Protein 6U75 (pdb70)

GO terms:
  GO:0000785 chromatin (C, IDA)
  GO:0003690 double-stranded DNA binding (F, IDA)
  GO:0016925 protein sumoylation (P, IDA)
  GO:0019789 SUMO transferase activity (F, IDA)
  GO:1990683 DNA double-strand break attachment to nuclear envelope (P, IGI)
  GO:0016925 protein sumoylation (P, IGI)
  GO:0005634 nucleus (C, HDA)
  GO:0005737 cytoplasm (C, HDA)
  GO:0003690 double-stranded DNA binding (F, IMP)
  GO:0016925 protein sumoylation (P, IMP)
  GO:0007059 chromosome segregation (P, IMP)
  GO:0019789 SUMO transferase activity (F, IMP)

Organism: Saccharomyces cerevisiae (strain ATCC 204508 / S288c) (NCBI:txid559292)

CATH classification: 2.60.120.780 (+1 more: 3.30.40.10)

InterPro domains:
  IPR003034 SAP domain [PF02037] (44-78)
  IPR003034 SAP domain [PS50800] (43-77)
  IPR003034 SAP domain [SM00513] (43-77)
  IPR004181 Zinc finger, MIZ-type [PF02891] (334-382)
  IPR004181 Zinc finger, MIZ-type [PS51044] (323-408)
  IPR013083 Zinc finger, RING/FYVE/PHD-type [G3DSA:3.30.40.10] (292-420)
  IPR023321 PINIT domain [PF14324] (155-289)
  IPR023321 PINIT domain [PS51466] (139-291)
  IPR031141 E3 SUMO-protein ligase SIZ1/2, SP-RING finger [cd16793] (331-386)
  IPR036361 SAP domain superfamily [G3DSA:1.10.720.30] (35-83)
  IPR036361 SAP domain superfamily [SSF68906] (43-79)
  IPR038654 PINIT domain superfamily [G3DSA:2.60.120.780] (144-290)

Nearest PDB structures (foldseek):
  6u75-assembly1_A  TM=1.004E+00  e=2.034E-55  Saccharomyces cerevisiae S288C
  6u75-assembly2_B  TM=9.960E-01  e=2.396E-51  Saccharomyces cerevisiae S288C
  5jne-assembly2_E  TM=9.140E-01  e=1.868E-34  Saccharomyces cerevisiae S288C
  5jne-assembly1_A  TM=9.172E-01  e=4.220E-34  Saccharomyces cerevisiae S288C
  3i2d-assembly1_A  TM=8.359E-01  e=6.145E-33  Saccharomyces cerevisiae

Sequence (522 aa):
LFTSPFYKPIVQIPDANKKLKQSAGRGCTKMKFKVSKSNHDLLKSNKSYKLYLFSGFSIPFIYETVGHEAIDFPYPCELVFNGTKLEDNVKGLKKQNGTGNPANLTPYLKVPTEMNHLDLHYLNIDKEYSISCFIVEVFSPEALLGKILKRPKIIKQATTAYIKRTLNEQTSTVLSLQCPISCTRMKYPAKTDQCKHIQCFDALWFLHSQSQVPTWQCPICQHPIKFDQLKISEFVDNIIQNCNEDVEQVEISVDGSWKPILFTSPFYKPIVQIPDANKKLKQSAGRGCTKMKFKVSKSNHDLLKSNKSYKLYLFSGFSIPFIYETVGHEAIDFPYPCELVFNGTKLEDNVKGLKKQNGTGNPANLTPYLKVPTEMNHLDLHYLNIDKEYSISCFIVEVFSPEALLGKILKRPKIIKQATTAYIKRTLNETTSTVLSLQCPISCTRMKYPAKTDQCKHIQCFDALWFLHSQSQVPTWQCPICQHPIKFDQLKISEFVDNIIQNCNEDVEQVEISVDGSWKPI

Radius of gyration: 29.28 Å; Cα contacts (8 Å, |Δi|>4): 1011; chains: 2; bounding box: 60×70×87 Å

Foldseek 3Di:
DQLDPFKDFDFWFPQFKDKADWFPWWDKDKGKDFDAVVNVVVCVVDVQKFKWKFKFFDDPPDDDDQPPGQGDDDPPKWKAKQNRTFPAQQDPPPVDGSFGHITTCGVVDDDRVDMIMIMMTDTTGPGMMMMTMGIIGGDALVVLVVVQAPDDADDLVVVLVLLLVPVVPVWKDKEFQAAPQPRAGADFFKDFPPDSDPHGHRSSSVRVVCNRGVQCAGPPHGHRDGSVRIHGHPLSNVVSVPDDRVAGMWIAGNNRDIHGD/DQQAPFKAFDFFFPQQKDKDDWDAFKDKDKGKDFDAVVVVVVCVVDVQKFKWKFKAFDDPPDDDDLPPGAGDDDPPKWKAKQNRTFPAQQAPPNPDHRWGDITTCGVVHDDRVDMIMMMMIDGTGPTMMMMTIGIIGGDALVRLVVVQAPDDAAEPVVLLVLLQVVCVVDWKDKEFQAALQPRAGAQFFKDFPPDSDNYGHHSSSVSVVCVVIVPQAGSPPRHHDGSVGMHGHPLSNVVVVPDDRVAGMWMATSNSDIDGD

Secondary structure (DSSP, 8-state):
-TT-SSEEEEEEPTT--EEEPPBSS-EEEEEEE---HHHHHHHHH-TTEEEEEEEEE--TTS---SS-S-B---SS-EEEETTEE-----B--TTSTT-B--EE-GGGPPPTTSPEEEEEEES-BSS-EEEEEEEEEE--HHHHHHHHHTSPPB-HHHHHHHHHHHH-----EEEE-B-TTT-SB-SSEEE-TT--SS--EEHHHHHHHHTTS---B-TTT--B--GGG-EEBHHHHHHHHTS-TT--EEEE-TTS-EEE-/---SSSEEEEEEPTT--EEEPPBSS-EEEEEEE---HHHHHHHHT-TTEEEEEEEEE--TTS---TTTSPP---SS-EEEETTEE--S-TT-STTSTT----EE-GGGPPPTTSPEEEEEEES-BSS-EEEEEEEEEE--HHHHHHHHHHSPPB-HHHHHHHHHHHHH---EEEEE-B-TTTSSB-SSEEE-TT---S--EEHHHHHHHHHHS---B-TTT--B--GGG-EEBHHHHHHHTTS-TT--EEEEETTS-EEE-

Solvent-accessible surface area: 28352 Å² total; per-residue (Å²): 47,32,110,14,13,22,17,88,60,74,55,54,1,84,120,0,73,81,118,5,162,116,29,114,29,209,23,54,22,142,15,137,2,99,1,46,112,12,20,17,43,20,17,153,64,45,184,40,31,60,0,36,0,15,2,3,42,5,106,60,200,112,196,56,68,83,10,128,29,50,7,3,5,4,133,54,33,78,6,23,0,34,68,61,102,9,142,56,99,15,20,6,79,139,203,58,106,24,1,2,28,14,0,32,0,35,88,77,27,87,85,30,117,92,65,0,87,3,27,9,78,26,116,52,4,105,101,60,18,11,4,7,0,10,0,0,44,37,69,59,31,127,54,3,12,21,113,1,69,137,48,105,85,15,101,81,103,46,6,50,58,56,3,131,166,48,33,101,140,229,165,52,38,81,0,37,0,42,3,65,61,19,98,69,38,2,149,56,1,0,16,0,74,102,10,148,20,13,60,2,0,4,0,48,110,1,0,84,31,6,41,89,43,26,35,37,57,0,33,58,43,101,104,109,6,141,16,113,48,0,47,5,1,46,16,0,34,51,3,15,136,102,26,120,140,128,23,106,83,0,62,0,27,59,124,9,52,79,113,84,116,56,43,103,10,16,20,12,80,60,77,57,62,1,86,124,0,65,76,117,3,162,106,31,108,40,199,27,50,27,137,7,136,3,92,0,54,137,78,20,18,68,51,16,152,82,45,181,41,33,64,0,30,0,9,4,0,48,8,80,48,201,112,192,61,75,66,12,132,25,43,9,4,0,3,121,68,31,73,3,22,0,33,70,54,96,9,106,51,97,22,19,6,78,120,206,72,108,31,2,3,25,13,0,41,0,33,91,84,34,75,89,29,107,96,64,0,80,2,27,3,76,29,120,54,7,108,113,52,16,25,6,7,0,15,0,0,44,44,42,52,27,110,46,3,12,26,88,2,70,181,61,101,87,15,95,95,118,48,6,39,29,55,2,91,129,51,28,104,184,128,100,43,38,94,4,24,0,26,3,56,51,9,14,62,43,2,145,56,1,0,19,0,82,96,9,144,29,43,58,0,0,4,0,46,114,1,0,76,34,8,36,98,42,20,41,37,78,1,38,46,38,92,113,112,8,126,29,110,38,0,54,6,1,63,4,0,33,66,4,10,124,103,20,106,129,120,16,48,82,0,59,4,31,61,119,12,71,80,126,60,121

B-factor: mean 48.42, std 15.89, range [21.96, 100.04]

Structure (mmCIF, N/CA/C/O backbone):
data_6U75
#
_entry.id   6U75
#
_cell.length_a   61.916
_cell.length_b   80.689
_cell.length_c   76.527
_cell.angle_alpha   90.000
_cell.angle_beta   94.995
_cell.angle_gamma   90.000
#
_symmetry.space_group_name_H-M   'P 1 21 1'
#
loop_
_entity.id
_entity.type
_entity.pdbx_description
1 polymer 'E3 SUMO-protein ligase SIZ2'
2 non-polymer 'ZINC ION'
3 water water
#
loop_
_atom_site.group_PDB
_atom_site.id
_atom_site.type_symbol
_atom_site.label_atom_id
_atom_site.label_alt_id
_atom_site.label_comp_id
_atom_site.label_asym_id
_atom_site.label_entity_id
_atom_site.label_seq_id
_atom_site.pdbx_PDB_ins_code
_atom_site.Cartn_x
_atom_site.Cartn_y
_atom_site.Cartn_z
_atom_site.occupancy
_atom_site.B_iso_or_equiv
_atom_site.auth_seq_id
_atom_site.auth_comp_id
_atom_site.auth_asym_id
_atom_site.auth_atom_id
_atom_site.pdbx_PDB_model_num
ATOM 1 N N . LEU A 1 2 ? 19.11300 1.04400 77.67600 1.000 77.14000 153 LEU A N 1
ATOM 2 C CA . LEU A 1 2 ? 17.70100 0.98700 77.32300 1.000 59.91000 153 LEU A CA 1
ATOM 3 C C . LEU A 1 2 ? 17.29000 -0.44500 76.99600 1.000 62.92000 153 LEU A C 1
ATOM 4 O O . LEU A 1 2 ? 18.09200 -1.23000 76.48800 1.000 51.64000 153 LEU A O 1
ATOM 9 N N . PHE A 1 3 ? 16.03500 -0.78000 77.29800 1.000 67.80000 154 PHE A N 1
ATOM 10 C CA . PHE A 1 3 ? 15.48300 -2.09900 77.00300 1.000 52.13000 154 PHE A CA 1
ATOM 11 C C . PHE A 1 3 ? 15.09900 -2.27300 75.53500 1.000 72.06000 154 PHE A C 1
ATOM 12 O O . PHE A 1 3 ? 14.12200 -2.95900 75.22200 1.000 72.98000 154 PHE A O 1
ATOM 20 N N . THR A 1 4 ? 15.85000 -1.66400 74.62000 1.000 70.31000 155 THR A N 1
ATOM 21 C CA . THR A 1 4 ? 15.71900 -1.94900 73.19700 1.000 47.57000 155 THR A CA 1
ATOM 22 C C . THR A 1 4 ? 16.49000 -3.19400 72.78500 1.000 47.99000 155 THR A C 1
ATOM 23 O O . THR A 1 4 ? 16.48400 -3.54600 71.60100 1.000 53.84000 155 THR A O 1
ATOM 27 N N . SER A 1 5 ? 17.14500 -3.86500 73.73100 1.000 57.47000 156 SER A N 1
ATOM 28 C CA . SER A 1 5 ? 17.94300 -5.04700 73.44200 1.000 39.31000 156 SER A CA 1
ATOM 29 C C . SER A 1 5 ? 17.06500 -6.29600 73.44100 1.000 38.56000 156 SER A C 1
ATOM 30 O O . SER A 1 5 ? 16.15600 -6.41500 74.26800 1.000 47.48000 156 SER A O 1
ATOM 33 N N . PRO A 1 6 ? 17.30900 -7.24300 72.53000 1.000 37.13000 157 PRO A N 1
ATOM 34 C CA . PRO A 1 6 ? 16.53600 -8.49000 72.54300 1.000 27.85000 157 PRO A CA 1
ATOM 35 C C . PRO A 1 6 ? 17.03900 -9.51500 73.54400 1.000 24.76000 157 PRO A C 1
ATOM 36 O O . PRO A 1 6 ? 16.38100 -10.54800 73.72600 1.000 38.49000 157 PRO A O 1
ATOM 40 N N . PHE A 1 7 ? 18.17400 -9.26700 74.19600 1.000 26.54000 158 PHE A N 1
ATOM 41 C CA . PHE A 1 7 ? 18.75400 -10.25200 75.10000 1.000 32.08000 158 PHE A CA 1
ATOM 42 C C . PHE A 1 7 ? 18.12800 -10.22300 76.48600 1.000 25.21000 158 PHE A C 1
ATOM 43 O O . PHE A 1 7 ? 18.25100 -11.20500 77.22400 1.000 41.26000 158 PHE A O 1
ATOM 51 N N . TYR A 1 8 ? 17.47100 -9.12800 76.85900 1.000 27.32000 159 TYR A N 1
ATOM 52 C CA . TYR A 1 8 ? 16.84300 -9.01900 78.16600 1.000 34.36000 159 TYR A CA 1
ATOM 53 C C . TYR A 1 8 ? 15.60400 -8.14700 78.04500 1.000 30.30000 159 TYR A C 1
ATOM 54 O O . TYR A 1 8 ? 15.58600 -7.18600 77.27100 1.000 32.25000 159 TYR A O 1
ATOM 63 N N . LYS A 1 9 ? 14.56800 -8.49500 78.80900 1.000 35.20000 160 LYS A N 1
ATOM 64 C CA . LYS A 1 9 ? 13.33200 -7.72300 78.83200 1.000 33.36000 160 LYS A CA 1
ATOM 65 C C . LYS A 1 9 ? 12.83800 -7.57600 80.26500 1.000 25.82000 160 LYS A C 1
ATOM 66 O O . LYS A 1 9 ? 12.94000 -8.52400 81.05700 1.000 21.96000 160 LYS A O 1
ATOM 72 N N . PRO A 1 10 ? 12.29000 -6.41500 80.62200 1.000 26.42000 161 PRO A N 1
ATOM 73 C CA . PRO A 1 10 ? 11.96300 -6.15800 82.02800 1.000 24.99000 161 PRO A CA 1
ATOM 74 C C . PRO A 1 10 ? 10.72700 -6.91300 82.48900 1.000 26.57000 161 PRO A C 1
ATOM 75 O O . PRO A 1 10 ? 9.76200 -7.09000 81.74100 1.000 29.71000 161 PRO A O 1
ATOM 79 N N . ILE A 1 11 ? 10.76900 -7.35200 83.74400 1.000 28.08000 162 ILE A N 1
ATOM 80 C CA . ILE A 1 11 ? 9.63900 -7.98000 84.40400 1.000 27.48000 162 ILE A CA 1
ATOM 81 C C . ILE A 1 11 ? 9.09800 -7.10200 85.52400 1.000 29.59000 162 ILE A C 1
ATOM 82 O O . ILE A 1 11 ? 7.88300 -6.96600 85.68000 1.000 37.62000 162 ILE A O 1
ATOM 87 N N . VAL A 1 12 ? 9.98800 -6.49600 86.30400 1.000 30.34000 163 VAL A N 1
ATOM 88 C CA . VAL A 1 12 ? 9.59500 -5.59200 87.37700 1.000 33.49000 163 VAL A CA 1
ATOM 89 C C . VAL A 1 12 ? 10.81500 -4.77700 87.77600 1.000 26.14000 163 VAL A C 1
ATOM 90 O O . VAL A 1 12 ? 11.93700 -5.28800 87.81500 1.000 29.67000 163 VAL A O 1
ATOM 94 N N . GLN A 1 13 ? 10.58600 -3.50000 88.06300 1.000 27.44000 164 GLN A N 1
ATOM 95 C CA . GLN A 1 13 ? 11.63200 -2.64500 88.59800 1.000 27.19000 164 GLN A CA 1
ATOM 96 C C . GLN A 1 13 ? 11.75300 -2.85900 90.09900 1.000 34.22000 164 GLN A C 1
ATOM 97 O O . GLN A 1 13 ? 10.74800 -3.00400 90.80100 1.000 42.64000 164 GLN A O 1
ATOM 103 N N . ILE A 1 14 ? 12.98400 -2.88300 90.58900 1.000 38.45000 165 ILE A N 1
ATOM 104 C CA . ILE A 1 14 ? 13.21800 -3.04500 92.02500 1.000 35.00000 165 ILE A CA 1
ATOM 105 C C . ILE A 1 14 ? 13.05500 -1.68600 92.70300 1.000 37.36000 165 ILE A C 1
ATOM 106 O O . ILE A 1 14 ? 13.71800 -0.71900 92.29500 1.000 41.25000 165 ILE A O 1
ATOM 111 N N . PRO A 1 15 ? 12.20300 -1.56600 93.71800 1.000 36.91000 166 PRO A N 1
ATOM 112 C CA . PRO A 1 15 ? 12.03800 -0.27400 94.38700 1.000 44.33000 166 PRO A CA 1
ATOM 113 C C . PRO A 1 15 ? 13.20500 0.03700 95.30900 1.000 48.25000 166 PRO A C 1
ATOM 114 O O . PRO A 1 15 ? 13.86500 -0.85400 95.84700 1.000 54.03000 166 PRO A O 1
ATOM 118 N N . ASP A 1 16 ? 13.45200 1.33400 95.48300 1.000 57.74000 167 ASP A N 1
ATOM 119 C CA . ASP A 1 16 ? 14.51600 1.83000 96.35100 1.000 46.31000 167 ASP A CA 1
ATOM 120 C C . ASP A 1 16 ? 15.89700 1.39200 95.87900 1.000 41.69000 167 ASP A C 1
ATOM 121 O O . ASP A 1 16 ? 16.84400 1.35600 96.67100 1.000 44.20000 167 ASP A O 1
ATOM 126 N N . ALA A 1 17 ? 16.03100 1.05200 94.59500 1.000 49.89000 168 ALA A N 1
ATOM 127 C CA . ALA A 1 17 ? 17.31200 0.67500 94.00900 1.000 34.74000 168 ALA A CA 1
ATOM 128 C C . ALA A 1 17 ? 17.74000 1.64800 92.91700 1.000 38.60000 168 ALA A C 1
ATOM 129 O O . ALA A 1 17 ? 18.51400 1.28000 92.02800 1.000 49.12000 168 ALA A O 1
ATOM 131 N N . ASN A 1 18 ? 17.24700 2.87900 92.96300 1.000 40.62000 169 ASN A N 1
ATOM 132 C CA . ASN A 1 18 ? 17.62800 3.91900 92.02100 1.000 32.62000 169 ASN A CA 1
ATOM 133 C C . ASN A 1 18 ? 18.66500 4.83300 92.65800 1.000 42.87000 169 ASN A C 1
ATOM 134 O O . ASN A 1 18 ? 18.76100 4.93900 93.88300 1.000 44.20000 169 ASN A O 1
ATOM 139 N N . LYS A 1 19 ? 19.45100 5.49700 91.81300 1.000 39.46000 170 LYS A N 1
ATOM 140 C CA . LYS A 1 19 ? 20.42400 6.44300 92.33900 1.000 32.90000 170 LYS A CA 1
ATOM 141 C C . LYS A 1 19 ? 20.87600 7.39000 91.23800 1.000 33.09000 170 LYS A C 1
ATOM 142 O O . LYS A 1 19 ? 21.07800 6.97800 90.09600 1.000 28.73000 170 LYS A O 1
ATOM 148 N N . LYS A 1 20 ? 21.03100 8.66000 91.59300 1.000 40.67000 171 LYS A N 1
ATOM 149 C CA . LYS A 1 20 ? 21.60600 9.65400 90.70000 1.000 30.13000 171 LYS A CA 1
ATOM 150 C C . LYS A 1 20 ? 23.07100 9.85800 91.06200 1.000 30.01000 171 LYS A C 1
ATOM 151 O O . LYS A 1 20 ? 23.40300 10.07400 92.23300 1.000 30.38000 171 LYS A O 1
ATOM 157 N N . LEU A 1 21 ? 23.94000 9.77000 90.06200 1.000 26.86000 172 LEU A N 1
ATOM 158 C CA . LEU A 1 21 ? 25.36300 10.02700 90.21800 1.000 32.50000 172 LEU A CA 1
ATOM 159 C C . LEU A 1 21 ? 25.66700 11.40700 89.65100 1.000 26.00000 172 LEU A C 1
ATOM 160 O O . LEU A 1 21 ? 25.46000 11.64800 88.45600 1.000 34.08000 172 LEU A O 1
ATOM 165 N N . LYS A 1 22 ? 26.14700 12.30300 90.50500 1.000 35.18000 173 LYS A N 1
ATOM 166 C CA . LYS A 1 22 ? 26.43000 13.67300 90.11100 1.000 39.46000 173 LYS A CA 1
ATOM 167 C C . LYS A 1 22 ? 27.89200 13.82600 89.70300 1.000 32.12000 173 LYS A C 1
ATOM 168 O O . LYS A 1 22 ? 28.74500 12.99300 90.02000 1.000 38.75000 173 LYS A O 1
ATOM 174 N N . GLN A 1 23 ? 28.17000 14.91400 88.98700 1.000 38.22000 174 GLN A N 1
ATOM 175 C CA . GLN A 1 23 ? 29.52400 15.17200 88.51700 1.000 26.49000 174 GLN A CA 1
ATOM 176 C C . GLN A 1 23 ? 30.48700 15.29500 89.69000 1.000 25.56000 174 GLN A C 1
ATOM 177 O O . GLN A 1 23 ? 30.14700 15.84000 90.74300 1.000 25.53000 174 GLN A O 1
ATOM 183 N N . SER A 1 24 ? 31.70000 14.78200 89.49500 1.000 33.63000 175 SER A N 1
ATOM 184 C CA . SER A 1 24 ? 32.75300 14.82400 90.49900 1.000 30.45000 175 SER A CA 1
ATOM 185 C C . SER A 1 24 ? 34.04700 15.26900 89.83900 1.000 28.11000 175 SER A C 1
ATOM 186 O O . SER A 1 24 ? 34.39800 14.77700 88.76100 1.000 37.78000 175 SER A O 1
ATOM 189 N N . ALA A 1 25 ? 34.75200 16.20000 90.48300 1.000 41.47000 176 ALA A N 1
ATOM 190 C CA . ALA A 1 25 ? 36.04000 16.64300 89.95900 1.000 27.62000 176 ALA A CA 1
ATOM 191 C C . ALA A 1 25 ? 37.03900 15.49400 89.93200 1.000 34.46000 176 ALA A C 1
ATOM 192 O O . ALA A 1 25 ? 37.71600 15.26600 88.92400 1.000 47.02000 176 ALA A O 1
ATOM 194 N N . GLY A 1 26 ? 37.13700 14.75200 91.03200 1.000 35.75000 177 GLY A N 1
ATOM 195 C CA . GLY A 1 26 ? 38.08700 13.66300 91.12600 1.000 45.37000 177 GLY A CA 1
ATOM 196 C C . GLY A 1 26 ? 37.58700 12.46800 91.91100 1.000 44.65000 177 GLY A C 1
ATOM 197 O O . GLY A 1 26 ? 36.38700 12.17600 91.92000 1.000 37.53000 177 GLY A O 1
ATOM 198 N N . ARG A 1 27 ? 38.51900 11.77000 92.56500 1.000 44.13000 178 ARG A N 1
ATOM 199 C CA . ARG A 1 27 ? 38.25500 10.54900 93.32100 1.000 41.61000 178 ARG A CA 1
ATOM 200 C C . ARG A 1 27 ? 36.89600 10.55900 9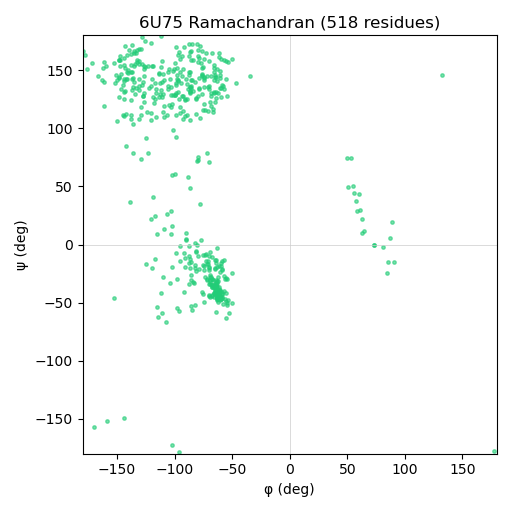4.00700 1.000 39.14000 178 ARG A C 1
ATOM 201 O O . ARG A 1 27 ? 36.43900 11.61000 94.46700 1.000 36.78000 178 ARG A O 1
ATOM 209 N N . GLY A 1 28 ? 36.24900 9.40200 94.09500 1.000 34.27000 179 GLY A N 1
ATOM 210 C CA . GLY A 1 28 ? 34.98600 9.32300 94.80900 1.000 43.61000 179 GLY A CA 1
ATOM 211 C C . GLY A 1 28 ? 34.42400 7.91700 94.80400 1.000 45.01000 179 GLY A C 1
ATOM 212 O O . GLY A 1 28 ? 34.86200 7.04100 94.04700 1.000 33.69000 179 GLY A O 1
ATOM 213 N N . CYS A 1 29 ? 33.43200 7.72100 95.67200 1.000 37.74000 180 CYS A N 1
ATOM 214 C CA . CYS A 1 29 ? 32.72700 6.45300 95.79600 1.000 47.67000 180 CYS A CA 1
ATOM 215 C C . CYS A 1 29 ? 31.27800 6.73400 96.16400 1.000 49.30000 180 CYS A C 1
ATOM 216 O O . CYS A 1 29 ? 31.01100 7.54300 97.05700 1.000 47.70000 180 CYS A O 1
ATOM 219 N N . THR A 1 30 ? 30.35100 6.06600 95.48000 1.000 39.05000 181 THR A N 1
ATOM 220 C CA . THR A 1 30 ? 28.92300 6.21600 95.73100 1.000 39.25000 181 THR A CA 1
ATOM 221 C C . THR A 1 30 ? 28.35700 4.89500 96.23100 1.000 39.09000 181 THR A C 1
ATOM 222 O O . THR A 1 30 ? 28.63300 3.83700 95.65500 1.000 40.43000 181 THR A O 1
ATOM 226 N N . LYS A 1 31 ? 27.56100 4.95900 97.29200 1.000 40.87000 182 LYS A N 1
ATOM 227 C CA . LYS A 1 31 ? 27.02200 3.77900 97.94900 1.000 42.36000 182 LYS A CA 1
ATOM 228 C C . LYS A 1 31 ? 25.51100 3.71400 97.77400 1.000 40.13000 182 LYS A C 1
ATOM 229 O O . LYS A 1 31 ? 24.83000 4.74200 97.71800 1.000 40.47000 182 LYS A O 1
ATOM 235 N N . MET A 1 32 ? 24.99100 2.48900 97.68900 1.000 43.66000 183 MET A N 1
ATOM 236 C CA . MET A 1 32 ? 23.55600 2.25900 97.57000 1.000 40.58000 183 MET A CA 1
ATOM 237 C C . MET A 1 32 ? 23.16600 1.09900 98.47000 1.000 36.45000 183 MET A C 1
ATOM 238 O O . MET A 1 32 ? 23.72300 0.00400 98.34800 1.000 40.92000 183 MET A O 1
ATOM 243 N N . LYS A 1 33 ? 22.21100 1.33400 99.36200 1.000 42.00000 184 LYS A N 1
ATOM 244 C CA . LYS A 1 33 ? 21.60500 0.27400 100.15400 1.000 49.59000 184 LYS A CA 1
ATOM 245 C C . LYS A 1 33 ? 20.23000 -0.04500 99.58600 1.000 50.04000 184 LYS A C 1
ATOM 246 O O . LYS A 1 33 ? 19.45700 0.86400 99.26600 1.000 46.38000 184 LYS A O 1
ATOM 252 N N . PHE A 1 34 ? 19.92600 -1.33400 99.45400 1.000 45.85000 185 PHE A N 1
ATOM 253 C CA . PHE A 1 34 ? 18.56000 -1.71600 99.12200 1.000 40.58000 185 PHE A CA 1
ATOM 254 C C . PHE A 1 34 ? 18.33700 -3.17900 99.46900 1.000 38.97000 185 PHE A C 1
ATOM 255 O O . PHE A 1 34 ? 19.27900 -3.96900 99.57100 1.000 37.20000 185 PHE A O 1
ATOM 263 N N . LYS A 1 35 ? 17.06600 -3.51700 99.66300 1.000 37.37000 186 LYS A N 1
ATOM 264 C CA . LYS A 1 35 ? 16.62900 -4.87400 99.94500 1.000 36.36000 186 LYS A CA 1
ATOM 265 C C . LYS A 1 35 ? 15.83500 -5.40800 98.76300 1.000 25.83000 186 LYS A C 1
ATOM 266 O O . LYS A 1 35 ? 15.22500 -4.64500 98.00800 1.000 31.15000 186 LYS A O 1
ATOM 272 N N . VAL A 1 36 ? 15.85400 -6.72700 98.60400 1.000 26.55000 187 VAL A N 1
ATOM 273 C CA . VAL A 1 36 ? 15.07700 -7.41500 97.58100 1.000 25.70000 187 VAL A CA 1
ATOM 274 C C . VAL A 1 36 ? 14.07100 -8.29500 98.30700 1.000 31.38000 187 VAL A C 1
ATOM 275 O O . VAL A 1 36 ? 14.44500 -9.30000 98.92500 1.000 33.79000 187 VAL A O 1
ATOM 279 N N . SER A 1 37 ? 12.79500 -7.91700 98.23400 1.000 42.61000 188 SER A N 1
ATOM 280 C CA . SER A 1 37 ? 11.73300 -8.59800 98.96300 1.000 27.23000 188 SER A CA 1
ATOM 281 C C . SER A 1 37 ? 11.77400 -10.10500 98.75500 1.000 37.06000 188 SER A C 1
ATOM 282 O O . SER A 1 37 ? 12.36400 -10.59300 97.78500 1.000 34.71000 188 SER A O 1
ATOM 285 N N . LYS A 1 38 ? 11.14400 -10.84900 99.66700 1.000 43.33000 189 LYS A N 1
ATOM 286 C CA . LYS A 1 38 ? 11.06000 -12.2960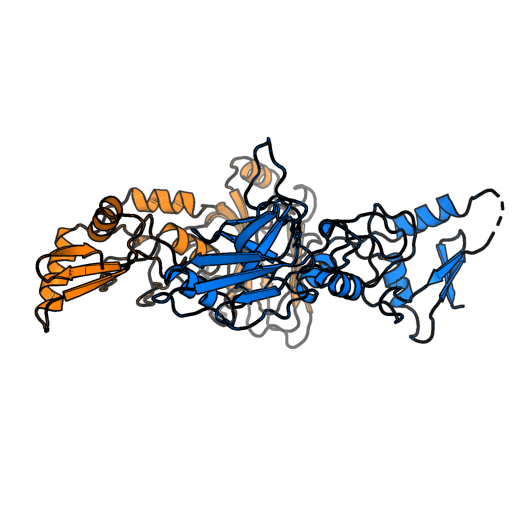0 99.51300 1.000 45.07000 189 LYS A CA 1
ATOM 287 C C . LYS A 1 38 ? 10.18900 -12.67700 98.32300 1.000 43.67000 189 LYS A C 1
ATOM 288 O O . LYS A 1 38 ? 10.41200 -13.72300 97.70300 1.000 43.29000 189 LYS A O 1
ATOM 294 N N . SER A 1 39 ? 9.20100 -11.84400 97.98400 1.000 31.49000 190 SER A N 1
ATOM 295 C CA . SER A 1 39 ? 8.38600 -12.11400 96.80400 1.000 42.82000 190 SER A CA 1
ATOM 296 C C . SER A 1 39 ? 9.21800 -12.03100 95.53000 1.000 39.94000 190 SER A C 1
ATOM 297 O O . SER A 1 39 ? 9.06200 -12.85500 94.62300 1.000 35.70000 190 SER A O 1
ATOM 300 N N . ASN A 1 40 ? 10.11400 -11.04600 95.44300 1.000 36.19000 191 ASN A N 1
ATOM 301 C CA . ASN A 1 40 ? 10.98200 -10.95200 94.27400 1.000 34.32000 191 ASN A CA 1
ATOM 302 C C . ASN A 1 40 ? 11.99400 -12.09300 94.23400 1.000 27.91000 191 ASN A C 1
ATOM 303 O O . ASN A 1 40 ? 12.36400 -12.55300 93.14800 1.000 37.91000 191 ASN A O 1
ATOM 308 N N . HIS A 1 41 ? 12.44000 -12.57500 95.39500 1.000 31.28000 192 HIS A N 1
ATOM 309 C CA . HIS A 1 41 ? 13.26800 -13.77800 95.41900 1.000 35.85000 192 HIS A CA 1
ATOM 310 C C . HIS A 1 41 ? 12.49700 -14.97900 94.88300 1.000 35.56000 192 HIS A C 1
ATOM 311 O O . HIS A 1 41 ? 13.02000 -15.76600 94.08300 1.000 42.54000 192 HIS A O 1
ATOM 318 N N . ASP A 1 42 ? 11.24600 -15.14000 95.32200 1.000 38.78000 193 ASP A N 1
ATOM 319 C CA . ASP A 1 42 ? 10.42000 -16.22900 94.81200 1.000 41.69000 193 ASP A CA 1
ATOM 320 C C . ASP A 1 42 ? 10.21300 -16.09600 93.31000 1.000 40.68000 193 ASP A C 1
ATOM 321 O O . ASP A 1 42 ? 10.16600 -17.09800 92.58900 1.000 44.63000 193 ASP A O 1
ATOM 326 N N . LEU A 1 43 ? 10.08000 -14.86400 92.82100 1.000 33.55000 194 LEU A N 1
ATOM 327 C CA . LEU A 1 43 ? 9.92400 -14.65500 91.38600 1.000 33.47000 194 LEU A CA 1
ATOM 328 C C . LEU A 1 43 ? 11.18900 -15.05400 90.63400 1.000 44.07000 194 LEU A C 1
ATOM 329 O O . LEU A 1 43 ? 11.11500 -15.72200 89.59600 1.000 39.06000 194 LEU A O 1
ATOM 334 N N . LEU A 1 44 ? 12.35800 -14.64900 91.13800 1.000 38.52000 195 LEU A N 1
ATOM 335 C CA . LEU A 1 44 ? 13.61300 -15.08700 90.53400 1.000 31.36000 195 LEU A CA 1
ATOM 336 C C . LEU A 1 44 ? 13.70600 -16.60600 90.50600 1.000 34.00000 195 LEU A C 1
ATOM 337 O O . LEU A 1 44 ? 14.18700 -17.19000 89.52900 1.000 57.09000 195 LEU A O 1
ATOM 342 N N . LYS A 1 45 ? 13.25700 -17.26300 91.57600 1.000 44.03000 196 LYS A N 1
ATOM 343 C CA . LYS A 1 45 ? 13.29500 -18.72000 91.62500 1.000 48.33000 196 LYS A CA 1
ATOM 344 C C . LYS A 1 45 ? 12.21700 -19.36100 90.75800 1.000 46.19000 196 LYS A C 1
ATOM 345 O O . LYS A 1 45 ? 12.32800 -20.54700 90.43000 1.000 36.90000 196 LYS A O 1
ATOM 351 N N . SER A 1 46 ? 11.18900 -18.60500 90.36800 1.000 33.86000 197 SER A N 1
ATOM 352 C CA . SER A 1 46 ? 10.08600 -19.17300 89.60300 1.000 30.08000 197 SER A CA 1
ATOM 353 C C . SER A 1 46 ? 10.45700 -19.44000 88.15200 1.000 44.45000 197 SER A C 1
ATOM 354 O O . SER A 1 46 ? 9.76300 -20.21300 87.48300 1.000 50.15000 197 SER A O 1
ATOM 357 N N . ASN A 1 47 ? 11.52200 -18.82100 87.64800 1.000 51.00000 198 ASN A N 1
ATOM 358 C CA . ASN A 1 47 ? 11.90200 -18.97700 86.25100 1.000 46.56000 198 ASN A CA 1
ATOM 359 C C . ASN A 1 47 ? 13.41500 -18.87700 86.13700 1.000 35.51000 198 ASN A C 1
ATOM 360 O O . ASN A 1 47 ? 14.01400 -17.90800 86.61300 1.000 39.21000 198 ASN A O 1
ATOM 365 N N . LYS A 1 48 ? 14.02200 -19.87900 85.50000 1.000 48.71000 199 LYS A N 1
ATOM 366 C CA . LYS A 1 48 ? 15.47500 -19.94200 85.40100 1.000 42.36000 199 LYS A CA 1
ATOM 367 C C . LYS A 1 48 ? 16.05100 -18.79900 84.57800 1.000 37.64000 199 LYS A C 1
ATOM 368 O O . LYS A 1 48 ? 17.24100 -18.49300 84.71400 1.000 39.43000 199 LYS A O 1
ATOM 374 N N . SER A 1 49 ? 15.24400 -18.16700 83.72900 1.000 40.31000 200 SER A N 1
ATOM 375 C CA . SER A 1 49 ? 15.71100 -17.10000 82.85600 1.000 37.03000 200 SER A CA 1
ATOM 376 C C . SER A 1 49 ? 15.59100 -15.71900 83.48500 1.000 31.03000 200 SER A C 1
ATOM 377 O O . SER A 1 49 ? 15.88200 -14.72500 82.81200 1.000 37.36000 200 SER A O 1
ATOM 380 N N . TYR A 1 50 ? 15.17300 -15.62800 84.74500 1.000 24.97000 201 TYR A N 1
ATOM 381 C CA . TYR A 1 50 ? 15.03400 -14.34300 85.41600 1.000 33.06000 201 TYR A CA 1
ATOM 382 C C . TYR A 1 50 ? 16.30900 -14.01700 86.18200 1.000 26.17000 201 TYR A C 1
ATOM 383 O O . TYR A 1 50 ? 16.79000 -14.82800 86.97900 1.000 35.41000 201 TYR A O 1
ATOM 392 N N . LYS A 1 51 ? 16.84600 -12.82400 85.93700 1.000 24.84000 202 LYS A N 1
ATOM 393 C CA . LYS A 1 51 ? 18.05000 -12.34600 86.59700 1.000 32.30000 202 LYS A CA 1
ATOM 394 C C . LYS A 1 51 ? 17.82300 -10.92100 87.08400 1.000 26.64000 202 LYS A C 1
ATOM 395 O O . LYS A 1 51 ? 16.94700 -10.20700 86.59300 1.000 26.80000 202 LYS A O 1
ATOM 401 N N . LEU A 1 52 ? 18.62700 -10.50900 88.06100 1.000 25.93000 203 LEU A N 1
ATOM 402 C CA . LEU A 1 52 ? 18.60300 -9.14100 88.57100 1.000 26.02000 203 LEU A CA 1
ATOM 403 C C . LEU A 1 52 ? 19.74500 -8.37500 87.91600 1.000 26.70000 203 LEU A C 1
ATOM 404 O O . LEU A 1 52 ? 20.91900 -8.64400 88.19000 1.000 32.42000 203 LEU A O 1
ATOM 409 N N . TYR A 1 53 ? 19.40200 -7.42000 87.05600 1.000 27.66000 204 TYR A N 1
ATOM 410 C CA . TYR A 1 53 ? 20.37600 -6.67600 86.27300 1.000 26.64000 204 TYR A CA 1
ATOM 411 C C . TYR A 1 53 ? 20.43200 -5.22700 86.73600 1.000 26.30000 204 TYR A C 1
ATOM 412 O O . TYR A 1 53 ? 19.39200 -4.58100 86.92200 1.000 26.15000 204 TYR A O 1
ATOM 421 N N . LEU A 1 54 ? 21.65300 -4.73300 86.92000 1.000 26.45000 205 LEU A N 1
ATOM 422 C CA . LEU A 1 54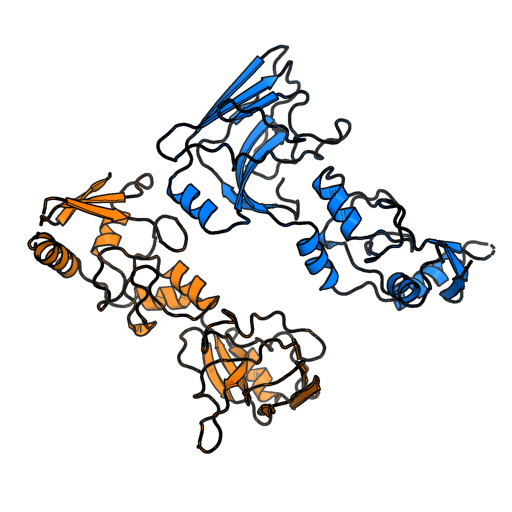 ? 21.91600 -3.32600 87.17700 1.000 25.12000 205 LEU A CA 1
ATOM 423 C C . LEU A 1 54 ? 22.10000 -2.59500 85.85400 1.000 26.42000 205 LEU A C 1
ATOM 424 O O . LEU A 1 54 ? 22.75600 -3.09900 84.93900 1.000 30.55000 205 LEU A O 1
ATOM 429 N N . PHE A 1 55 ? 21.51400 -1.40500 85.75900 1.000 27.85000 206 PHE A N 1
ATOM 430 C CA . PHE A 1 55 ? 21.56300 -0.59000 84.55500 1.000 25.77000 206 PHE A CA 1
ATOM 431 C C . PHE A 1 55 ? 22.07400 0.79900 84.90600 1.000 28.09000 206 PHE A C 1
ATOM 432 O O . PHE A 1 55 ? 21.77900 1.32500 85.98300 1.000 36.59000 206 PHE A O 1
ATOM 440 N N . SER A 1 56 ? 22.83500 1.38700 83.98700 1.000 34.16000 207 SER A N 1
ATOM 441 C CA . SER A 1 56 ? 23.35400 2.73700 84.13600 1.000 26.53000 207 SER A CA 1
ATOM 442 C C . SER A 1 56 ? 23.17200 3.47000 82.81800 1.000 25.76000 207 SER A C 1
ATOM 443 O O . SER A 1 56 ? 23.44300 2.91300 81.75100 1.000 26.61000 207 SER A O 1
ATOM 446 N N . GLY A 1 57 ? 22.70800 4.71600 82.89400 1.000 31.48000 208 GLY A N 1
ATOM 447 C CA . GLY A 1 57 ? 22.47900 5.50100 81.69900 1.000 32.75000 208 GLY A CA 1
ATOM 448 C C . GLY A 1 57 ? 22.81900 6.96000 81.92300 1.000 28.76000 208 GLY A C 1
ATOM 449 O O . GLY A 1 57 ? 22.89500 7.43500 83.05500 1.000 29.63000 208 GLY A O 1
ATOM 450 N N . PHE A 1 58 ? 23.03300 7.66600 80.81600 1.000 34.22000 209 PHE A N 1
ATOM 451 C CA . PHE A 1 58 ? 23.25300 9.10400 80.88900 1.000 29.40000 209 PHE A CA 1
ATOM 452 C C . PHE A 1 58 ? 21.98900 9.79300 81.38500 1.000 38.45000 209 PHE A C 1
ATOM 453 O O . PHE A 1 58 ? 20.89300 9.55200 80.86900 1.000 40.63000 209 PHE A O 1
ATOM 461 N N . SER A 1 59 ? 22.14400 10.65000 82.39000 1.000 30.22000 210 SER A N 1
ATOM 462 C CA . SER A 1 59 ? 21.02700 11.36900 83.00000 1.000 35.81000 210 SER A CA 1
ATOM 463 C C . SER A 1 59 ? 20.99500 12.77100 82.40200 1.000 44.29000 210 SER A C 1
ATOM 464 O O . SER A 1 59 ? 21.65400 13.69100 82.88800 1.000 41.68000 210 SER A O 1
ATOM 467 N N . ILE A 1 60 ? 20.22100 12.93000 81.33400 1.000 44.24000 211 ILE A N 1
ATOM 468 C CA . ILE A 1 60 ? 20.08500 14.22500 80.67200 1.000 46.09000 211 ILE A CA 1
ATOM 469 C C . ILE A 1 60 ? 19.33300 15.15500 81.61800 1.000 44.89000 211 ILE A C 1
ATOM 470 O O . ILE A 1 60 ? 18.18600 14.86200 81.98500 1.000 47.00000 211 ILE A O 1
ATOM 475 N N . PRO A 1 61 ? 19.92300 16.26700 82.04300 1.000 56.18000 212 PRO A N 1
ATOM 476 C CA . PRO A 1 61 ? 19.24900 17.14900 82.99800 1.000 62.77000 212 PRO A CA 1
ATOM 477 C C . PRO A 1 61 ? 18.31100 18.12800 82.30200 1.000 52.96000 212 PRO A C 1
ATOM 478 O O . PRO A 1 61 ? 18.26200 18.22800 81.07500 1.000 51.12000 212 PRO A O 1
ATOM 482 N N . PHE A 1 62 ? 17.55700 18.85600 83.12400 1.000 46.84000 213 PHE A N 1
ATOM 483 C CA . PHE A 1 62 ? 16.66700 19.93600 82.71500 1.000 44.60000 213 PHE A CA 1
ATOM 484 C C . PHE A 1 62 ? 15.40700 19.43900 82.01900 1.000 47.10000 213 PHE A C 1
ATOM 485 O O . PHE A 1 62 ? 14.57100 20.26400 81.63100 1.000 51.21000 213 PHE A O 1
ATOM 493 N N . ILE A 1 63 ? 15.23400 18.12700 81.84800 1.000 46.36000 214 ILE A N 1
ATOM 494 C CA . ILE A 1 63 ? 14.04900 17.57300 81.20600 1.000 33.56000 214 ILE A CA 1
ATOM 495 C C . ILE A 1 63 ? 13.63700 16.29800 81.92900 1.000 36.69000 214 ILE A C 1
ATOM 496 O O . ILE A 1 63 ? 14.41000 15.70100 82.68100 1.000 46.01000 214 ILE A O 1
ATOM 501 N N . TYR A 1 64 ? 12.39500 15.88900 81.68800 1.000 44.34000 215 TYR A N 1
ATOM 502 C CA . TYR A 1 64 ? 11.87400 14.66200 82.27300 1.000 28.98000 215 TYR A CA 1
ATOM 503 C C . TYR A 1 64 ? 12.47200 13.44800 81.57100 1.000 32.89000 215 TYR A C 1
ATOM 504 O O . TYR A 1 64 ? 12.66400 13.44800 80.35200 1.000 31.97000 215 TYR A O 1
ATOM 513 N N . GLU A 1 65 ? 12.77100 12.41100 82.35100 1.000 36.10000 216 GLU A N 1
ATOM 514 C CA . GLU A 1 65 ? 13.33300 11.17900 81.81800 1.000 42.92000 216 GLU A CA 1
ATOM 515 C C . GLU A 1 65 ? 12.65100 9.98900 82.47500 1.000 40.40000 216 GLU A C 1
ATOM 516 O O . GLU A 1 65 ? 12.24500 10.05000 83.63900 1.000 41.01000 216 GLU A O 1
ATOM 522 N N . THR A 1 66 ? 12.53900 8.90200 81.71900 1.000 47.54000 217 THR A N 1
ATOM 523 C CA . THR A 1 66 ? 11.92500 7.67900 82.21000 1.000 62.80000 217 THR A CA 1
ATOM 524 C C . THR A 1 66 ? 12.98000 6.74900 82.80700 1.000 59.52000 217 THR A C 1
ATOM 525 O O . THR A 1 66 ? 14.18700 6.96400 82.68000 1.000 60.56000 217 THR A O 1
ATOM 529 N N . VAL A 1 67 ? 12.50000 5.69100 83.46600 1.000 60.11000 218 VAL A N 1
ATOM 530 C CA . VAL A 1 67 ? 13.38700 4.83600 84.24900 1.000 59.54000 218 VAL A CA 1
ATOM 531 C C . VAL A 1 67 ? 14.28700 3.99200 83.35500 1.000 54.12000 218 VAL A C 1
ATOM 532 O O . VAL A 1 67 ? 15.40900 3.64800 83.74700 1.000 57.58000 218 VAL A O 1
ATOM 536 N N . GLY A 1 68 ? 13.82900 3.64600 82.15500 1.000 60.77000 219 GLY A N 1
ATOM 537 C CA . GLY A 1 68 ? 14.56100 2.71200 81.32100 1.000 58.12000 219 GLY A CA 1
ATOM 538 C C . GLY A 1 68 ? 15.00500 3.26600 79.98300 1.000 60.55000 219 GLY A C 1
ATOM 539 O O . GLY A 1 68 ? 15.94100 2.74100 79.37500 1.000 78.25000 219 GLY A O 1
ATOM 540 N N . HIS A 1 69 ? 14.36100 4.33900 79.52000 1.000 68.96000 220 HIS A N 1
ATOM 541 C CA . HIS A 1 69 ? 14.61000 4.84700 78.17500 1.000 66.31000 220 HIS A CA 1
ATOM 542 C C . HIS A 1 69 ? 16.07400 5.19300 77.91800 1.000 70.27000 220 HIS A C 1
ATOM 543 O O . HIS A 1 69 ? 16.45000 5.38100 76.75600 1.000 71.39000 220 HIS A O 1
ATOM 550 N N . GLU A 1 70 ? 16.90700 5.27100 78.95300 1.000 61.60000 221 GLU A N 1
ATOM 551 C CA . GLU A 1 70 ? 18.29400 5.67400 78.75900 1.000 69.73000 221 GLU A CA 1
ATOM 552 C C . GLU A 1 70 ? 19.09800 4.54000 78.13400 1.000 60.88000 221 GLU A C 1
ATOM 553 O O . GLU A 1 70 ? 18.98600 3.38000 78.54000 1.000 68.35000 221 GLU A O 1
ATOM 559 N N . ALA A 1 71 ? 19.91300 4.88100 77.13800 1.000 51.83000 222 ALA A N 1
ATOM 560 C CA . ALA A 1 71 ? 20.85900 3.91700 76.59200 1.000 61.37000 222 ALA A CA 1
ATOM 561 C C . ALA A 1 71 ? 21.88600 3.54700 77.65400 1.000 48.17000 222 ALA A C 1
ATOM 562 O O . ALA A 1 71 ? 22.29100 4.38300 78.46700 1.000 49.12000 222 ALA A O 1
ATOM 564 N N . ILE A 1 72 ? 22.31000 2.28500 77.64900 1.000 31.40000 223 ILE A N 1
ATOM 565 C CA . ILE A 1 72 ? 23.17900 1.78200 78.71000 1.000 38.44000 223 ILE A CA 1
ATOM 566 C C . ILE A 1 72 ? 24.52800 2.48600 78.60600 1.000 40.41000 223 ILE A C 1
ATOM 567 O O . ILE A 1 72 ? 25.26600 2.30200 77.63400 1.000 50.59000 223 ILE A O 1
ATOM 572 N N . ASP A 1 73 ? 24.85600 3.28900 79.61600 1.000 34.69000 224 ASP A N 1
ATOM 573 C CA . ASP A 1 73 ? 26.13900 3.98000 79.68700 1.000 31.71000 224 ASP A CA 1
ATOM 574 C C . ASP A 1 73 ? 26.59800 3.98400 81.13700 1.000 31.03000 224 ASP A C 1
ATOM 575 O O . ASP A 1 73 ? 25.97500 4.62900 81.98700 1.000 33.23000 224 ASP A O 1
ATOM 580 N N . PHE A 1 74 ? 27.67000 3.25600 81.41800 1.000 32.83000 225 PHE A N 1
ATOM 581 C CA . PHE A 1 74 ? 28.31400 3.29200 82.72000 1.000 30.50000 225 PHE A CA 1
ATOM 582 C C . PHE A 1 74 ? 29.43700 4.32400 82.72100 1.000 39.98000 225 PHE A C 1
ATOM 583 O O . PHE A 1 74 ? 30.03900 4.59700 81.67700 1.000 56.01000 225 PHE A O 1
ATOM 591 N N . PRO A 1 75 ? 29.74700 4.91900 83.87100 1.000 37.79000 226 PRO A N 1
ATOM 592 C CA . PRO A 1 75 ? 30.92100 5.79900 83.94200 1.000 39.26000 226 PRO A CA 1
ATOM 593 C C . PRO A 1 75 ? 32.19900 4.98600 83.80200 1.000 37.97000 226 PRO A C 1
ATOM 594 O O . PRO A 1 75 ? 32.39700 3.99500 84.50500 1.000 41.69000 226 PRO A O 1
ATOM 598 N N . TYR A 1 76 ? 33.06400 5.40300 82.87700 1.000 50.74000 227 TYR A N 1
ATOM 599 C CA . TYR A 1 76 ? 34.33600 4.72700 82.68300 1.000 37.72000 227 TYR A CA 1
ATOM 600 C C . TYR A 1 76 ? 35.47500 5.62500 83.13500 1.000 45.42000 227 TYR A C 1
ATOM 601 O O . TYR A 1 76 ? 35.55700 6.77600 82.68400 1.000 52.29000 227 TYR A O 1
ATOM 610 N N . PRO A 1 77 ? 36.37600 5.15300 84.01100 1.000 45.72000 228 PRO A N 1
ATOM 611 C CA . PRO A 1 77 ? 36.39200 3.82500 84.63600 1.000 45.59000 228 PRO A CA 1
ATOM 612 C C . PRO A 1 77 ? 35.41600 3.70300 85.79900 1.000 36.43000 228 PRO A C 1
ATOM 613 O O . PRO A 1 77 ? 34.99500 4.71400 86.36000 1.000 36.31000 228 PRO A O 1
ATOM 617 N N . CYS A 1 78 ? 35.07600 2.46900 86.16000 1.000 34.36000 229 CYS A N 1
ATOM 618 C CA . CYS A 1 78 ? 34.18500 2.21100 87.27900 1.000 42.23000 229 CYS A CA 1
ATOM 619 C C . CYS A 1 78 ? 34.57100 0.89200 87.92500 1.000 39.29000 229 CYS A C 1
ATOM 620 O O . CYS A 1 78 ? 34.95000 -0.05700 87.23400 1.000 53.11000 229 CYS A O 1
ATOM 623 N N . GLU A 1 79 ? 34.47000 0.83900 89.24900 1.000 37.02000 230 GLU A N 1
ATOM 624 C CA . GLU A 1 79 ? 34.61800 -0.40600 89.99300 1.000 32.58000 230 GLU A CA 1
ATOM 625 C C . GLU A 1 79 ? 33.32400 -0.64400 90.75800 1.000 39.70000 230 GLU A C 1
ATOM 626 O O . GLU A 1 79 ? 32.98300 0.12500 91.66300 1.000 46.91000 230 GLU A O 1
ATOM 632 N N . LEU A 1 80 ? 32.59900 -1.69300 90.38100 1.000 36.26000 231 LEU A N 1
ATOM 633 C CA . LEU A 1 80 ? 31.35000 -2.06400 91.02900 1.000 38.84000 231 LEU A CA 1
ATOM 634 C C . LEU A 1 80 ? 31.61300 -3.19500 92.01200 1.000 47.77000 231 LEU A C 1
ATOM 635 O O . LEU A 1 80 ? 32.22000 -4.20900 91.65100 1.000 51.61000 231 LEU A O 1
ATOM 640 N N . VAL A 1 81 ? 31.15600 -3.02000 93.24900 1.000 46.26000 232 VAL A N 1
ATOM 641 C CA . VAL A 1 81 ? 31.32900 -4.01000 94.30400 1.000 39.24000 232 VAL A CA 1
ATOM 642 C C . VAL A 1 81 ? 29.96100 -4.24400 94.92600 1.000 40.68000 232 VAL A C 1
ATOM 643 O O . VAL A 1 81 ? 29.41500 -3.35200 95.58700 1.000 43.49000 232 VAL A O 1
ATOM 647 N N . PHE A 1 82 ? 29.40700 -5.43400 94.71800 1.000 38.16000 233 PHE A N 1
ATOM 648 C CA . PHE A 1 82 ? 28.09400 -5.79800 95.23800 1.000 37.50000 233 PHE A CA 1
ATOM 649 C C . PHE A 1 82 ? 28.29200 -6.81100 96.35800 1.000 39.51000 233 PHE A C 1
ATOM 650 O O . PHE A 1 82 ? 28.68000 -7.95700 96.10600 1.000 53.71000 233 PHE A O 1
ATOM 658 N N . ASN A 1 83 ? 28.03300 -6.38400 97.59300 1.000 44.47000 234 ASN A N 1
ATOM 659 C CA . ASN A 1 83 ? 28.17100 -7.24700 98.76600 1.000 46.47000 234 ASN A CA 1
ATOM 660 C C . ASN A 1 83 ? 29.60300 -7.75700 98.91100 1.000 40.06000 234 ASN A C 1
ATOM 661 O O . ASN A 1 83 ? 29.83900 -8.93300 99.19400 1.000 43.48000 234 ASN A O 1
ATOM 666 N N . GLY A 1 84 ? 30.57200 -6.86200 98.71500 1.000 48.30000 235 GLY A N 1
ATOM 667 C CA . GLY A 1 84 ? 31.97200 -7.19000 98.87300 1.000 47.68000 235 GLY A CA 1
ATOM 668 C C . GLY A 1 84 ? 32.62900 -7.82300 97.66700 1.000 50.36000 235 GLY A C 1
ATOM 669 O O . GLY A 1 84 ? 33.85300 -7.71700 97.52100 1.000 47.32000 235 GLY A O 1
ATOM 670 N N . THR A 1 85 ? 31.86400 -8.47600 96.79700 1.000 44.08000 236 THR A N 1
ATOM 671 C CA . THR A 1 85 ? 32.41100 -9.13600 95.62000 1.000 36.37000 236 THR A CA 1
ATOM 672 C C . THR A 1 85 ? 32.44400 -8.16300 94.44900 1.000 48.30000 236 THR A C 1
ATOM 673 O O . THR A 1 85 ? 31.42000 -7.56900 94.09800 1.000 51.22000 236 THR A O 1
ATOM 677 N N . LYS A 1 86 ? 33.62100 -7.99900 93.85000 1.000 40.96000 237 LYS A N 1
ATOM 678 C CA . LYS A 1 86 ? 33.73700 -7.16400 92.66500 1.000 40.41000 237 LYS A CA 1
ATOM 679 C C . LYS A 1 86 ? 33.01200 -7.81200 91.49300 1.000 43.11000 237 LYS A C 1
ATOM 680 O O . LYS A 1 86 ? 32.98300 -9.03700 91.35000 1.000 54.32000 237 LYS A O 1
ATOM 686 N N . LEU A 1 87 ? 32.41900 -6.97200 90.65000 1.000 49.84000 238 LEU A N 1
ATOM 687 C CA . LEU A 1 87 ? 31.72300 -7.43400 89.45600 1.000 54.72000 238 LEU A CA 1
ATOM 688 C C . LEU A 1 87 ? 32.69300 -7.42000 88.28100 1.000 58.96000 238 LEU A C 1
ATOM 689 O O . LEU A 1 87 ? 33.15700 -6.35300 87.86300 1.000 46.87000 238 LEU A O 1
ATOM 694 N N . GLU A 1 88 ? 32.99400 -8.60300 87.75100 1.000 54.99000 239 GLU A N 1
ATOM 695 C CA . GLU A 1 88 ? 33.87800 -8.72900 86.60000 1.000 66.70000 239 GLU A CA 1
ATOM 696 C C . GLU A 1 88 ? 33.17300 -8.44600 85.28000 1.000 60.73000 239 GLU A C 1
ATOM 697 O O . GLU A 1 88 ? 33.81800 -8.50700 84.22700 1.000 68.21000 239 GLU A O 1
ATOM 703 N N . ASP A 1 89 ? 31.87700 -8.14000 85.30700 1.000 58.36000 240 ASP A N 1
ATOM 704 C CA . ASP A 1 89 ? 31.14300 -7.88700 84.07600 1.000 63.71000 240 ASP A CA 1
ATOM 705 C C . ASP A 1 89 ? 31.81300 -6.78400 83.26600 1.000 64.30000 240 ASP A C 1
ATOM 706 O O . ASP A 1 89 ? 32.33400 -5.81100 83.81800 1.000 58.09000 240 ASP A O 1
ATOM 711 N N . ASN A 1 90 ? 31.80400 -6.94900 81.94200 1.000 67.40000 241 ASN A N 1
ATOM 712 C CA . ASN A 1 90 ? 32.24300 -5.90200 81.02100 1.000 71.02000 241 ASN A CA 1
ATOM 713 C C . ASN A 1 90 ? 31.09800 -4.89900 80.86200 1.000 74.28000 241 ASN A C 1
ATOM 714 O O . ASN A 1 90 ? 30.41700 -4.82300 79.83700 1.000 77.11000 241 ASN A O 1
ATOM 719 N N . VAL A 1 91 ? 30.89200 -4.11600 81.92500 1.000 68.47000 242 VAL A N 1
ATOM 720 C CA . VAL A 1 91 ? 29.69400 -3.28500 82.02000 1.000 60.30000 242 VAL A CA 1
ATOM 721 C C . VAL A 1 91 ? 29.63000 -2.28700 80.87100 1.000 52.78000 242 VAL A C 1
ATOM 722 O O . VAL A 1 91 ? 28.55500 -2.03700 80.31100 1.000 71.41000 242 VAL A O 1
ATOM 726 N N . LYS A 1 92 ? 30.76600 -1.69900 80.50100 1.000 71.94000 243 LYS A N 1
ATOM 727 C CA . LYS A 1 92 ? 30.81200 -0.68100 79.44900 1.000 82.06000 243 LYS A CA 1
ATOM 728 C C . LYS A 1 92 ? 31.82400 -1.12000 78.39500 1.000 63.70000 243 LYS A C 1
ATOM 729 O O . LYS A 1 92 ? 33.01800 -0.82900 78.50100 1.000 79.19000 243 LYS A O 1
ATOM 735 N N . GLY A 1 93 ? 31.33600 -1.82900 77.37500 1.000 66.85000 244 GLY A N 1
ATOM 736 C CA . GLY A 1 93 ? 32.17000 -2.20100 76.25700 1.000 79.32000 244 GLY A CA 1
ATOM 737 C C . GLY A 1 93 ? 32.23700 -1.11000 75.20400 1.000 78.34000 244 GLY A C 1
ATOM 738 O O . GLY A 1 93 ? 31.37300 -0.23800 75.12600 1.000 77.21000 244 GLY A O 1
ATOM 739 N N . LEU A 1 94 ? 33.28500 -1.17100 74.38700 1.000 89.35000 245 LEU A N 1
ATOM 740 C CA . LEU A 1 94 ? 33.53600 -0.16900 73.35400 1.000 90.75000 245 LEU A CA 1
ATOM 741 C C . LEU A 1 94 ? 33.54500 1.23400 73.97000 1.000 85.29000 245 LEU A C 1
ATOM 742 O O . LEU A 1 94 ? 32.61200 2.02600 73.83100 1.000 78.23000 245 LEU A O 1
ATOM 747 N N . LYS A 1 95 ? 34.64700 1.51100 74.67100 1.000 78.66000 246 LYS A N 1
ATOM 748 C CA . LYS A 1 95 ? 34.77500 2.77400 75.39200 1.000 84.65000 246 LYS A CA 1
ATOM 749 C C . LYS A 1 95 ? 34.60600 3.97200 74.46700 1.000 91.92000 246 LYS A C 1
ATOM 750 O O . LYS A 1 95 ? 34.19900 5.05000 74.91500 1.000 85.31000 246 LYS A O 1
ATOM 756 N N . LYS A 1 96 ? 34.91500 3.80700 73.17900 1.000 88.83000 247 LYS A N 1
ATOM 757 C CA . LYS A 1 96 ? 34.85400 4.91600 72.23500 1.000 80.33000 247 LYS A CA 1
ATOM 758 C C . LYS A 1 96 ? 33.43000 5.29400 71.85000 1.000 79.26000 247 LYS A C 1
ATOM 759 O O . LYS A 1 96 ? 33.20700 6.42700 71.40800 1.000 81.77000 247 LYS A O 1
ATOM 765 N N . GLN A 1 97 ? 32.47100 4.38600 71.99900 1.000 84.26000 248 GLN A N 1
ATOM 766 C CA . GLN A 1 97 ? 31.09700 4.61800 71.58300 1.000 77.67000 248 GLN A CA 1
ATOM 767 C C . GLN A 1 97 ? 30.17700 4.66700 72.79500 1.000 63.30000 248 GLN A C 1
ATOM 768 O O . GLN A 1 97 ? 30.39800 3.97800 73.79400 1.000 61.73000 248 GLN A O 1
ATOM 774 N N . ASN A 1 98 ? 29.13900 5.49300 72.69200 1.000 60.08000 249 ASN A N 1
ATOM 775 C CA . ASN A 1 98 ? 28.15100 5.65500 73.74800 1.000 65.06000 249 ASN A CA 1
ATOM 776 C C . ASN A 1 98 ? 26.93800 4.78200 73.46000 1.000 55.74000 249 ASN A C 1
ATOM 777 O O . ASN A 1 98 ? 26.50900 4.65600 72.30900 1.000 65.38000 249 ASN A O 1
ATOM 782 N N . GLY A 1 99 ? 26.38500 4.18600 74.51200 1.000 66.75000 250 GLY A N 1
ATOM 783 C CA . GLY A 1 99 ? 25.25100 3.29800 74.37800 1.000 49.84000 250 GLY A CA 1
ATOM 784 C C . GLY A 1 99 ? 25.60100 1.85700 74.09000 1.000 49.81000 250 GLY A C 1
ATOM 785 O O . GLY A 1 99 ? 24.69000 1.05200 73.85900 1.000 72.75000 250 GLY A O 1
ATOM 786 N N . THR A 1 100 ? 26.88700 1.50400 74.09600 1.000 49.07000 251 THR A N 1
ATOM 787 C CA . THR A 1 100 ? 27.34000 0.14800 73.81200 1.000 49.20000 251 THR A CA 1
ATOM 788 C C . THR A 1 100 ? 27.72200 -0.60700 75.08000 1.000 52.46000 251 THR A C 1
ATOM 789 O O . THR A 1 100 ? 28.58700 -1.48900 75.04100 1.000 62.60000 251 THR A O 1
ATOM 793 N N . GLY A 1 101 ? 27.10200 -0.27200 76.20600 1.000 48.62000 252 GLY A N 1
ATOM 794 C CA . GLY A 1 101 ? 27.37300 -0.94000 77.45600 1.000 50.90000 252 GLY A CA 1
ATOM 795 C C . GLY A 1 101 ? 26.38500 -2.05900 77.72100 1.000 43.88000 252 GLY A C 1
ATOM 796 O O . GLY A 1 101 ? 25.29600 -2.10000 77.15400 1.000 44.34000 252 GLY A O 1
ATOM 797 N N . ASN A 1 102 ? 26.78800 -2.97400 78.59200 1.000 34.57000 253 ASN A N 1
ATOM 798 C CA . ASN A 1 102 ? 25.94900 -4.07200 79.03700 1.000 37.00000 253 ASN A CA 1
ATOM 799 C C . ASN A 1 102 ? 25.57100 -3.89400 80.49900 1.000 38.81000 253 ASN A C 1
ATOM 800 O O . ASN A 1 102 ? 26.24800 -3.17900 81.24600 1.000 45.90000 253 ASN A O 1
ATOM 805 N N . PRO A 1 103 ? 24.49000 -4.52300 80.94400 1.000 33.03000 254 PRO A N 1
ATOM 806 C CA . PRO A 1 103 ? 24.14500 -4.49300 82.36700 1.000 31.91000 254 PRO A CA 1
ATOM 807 C C . PRO A 1 103 ? 25.03400 -5.43600 83.16700 1.000 29.02000 254 PRO A C 1
ATOM 808 O O . PRO A 1 103 ? 25.74800 -6.28000 82.62400 1.000 42.53000 254 PRO A O 1
ATOM 812 N N . ALA A 1 104 ? 24.97900 -5.27300 84.48500 1.000 29.73000 255 ALA A N 1
ATOM 813 C CA . ALA A 1 104 ? 25.72000 -6.10900 85.42000 1.000 39.79000 255 ALA A CA 1
ATOM 814 C C . ALA A 1 104 ? 24.75900 -7.07600 86.09600 1.000 36.54000 255 ALA A C 1
ATOM 815 O O . ALA A 1 104 ? 23.67900 -6.67500 86.54100 1.000 36.94000 255 ALA A O 1
ATOM 817 N N . ASN A 1 105 ? 25.15500 -8.34400 86.17300 1.000 33.80000 256 ASN A N 1
ATOM 818 C CA . ASN A 1 105 ? 24.32300 -9.38900 86.75900 1.000 30.94000 256 ASN A CA 1
ATOM 819 C C . ASN A 1 105 ? 24.61200 -9.47100 88.25300 1.000 29.10000 256 ASN A C 1
ATOM 820 O O . ASN A 1 105 ? 25.70200 -9.88400 88.66100 1.000 43.34000 256 ASN A O 1
ATOM 825 N N . LEU A 1 106 ? 23.63500 -9.08100 89.06900 1.000 26.72000 257 LEU A N 1
ATOM 826 C CA . LEU A 1 106 ? 23.75000 -9.13500 90.51900 1.000 26.07000 257 LEU A CA 1
ATOM 827 C C . LEU A 1 106 ? 23.15500 -10.40500 91.11500 1.000 37.37000 257 LEU A C 1
ATOM 828 O O . LEU A 1 106 ? 23.22000 -10.58900 92.33500 1.000 46.46000 257 LEU A O 1
ATOM 833 N N . THR A 1 107 ? 22.59000 -11.28400 90.28800 1.000 39.95000 258 THR A N 1
ATOM 834 C CA . THR A 1 107 ? 21.83000 -12.41800 90.81200 1.000 37.52000 258 THR A CA 1
ATOM 835 C C . THR A 1 107 ? 22.64700 -13.31400 91.73300 1.000 41.69000 258 THR A C 1
ATOM 836 O O . THR A 1 107 ? 22.18200 -13.59700 92.85100 1.000 36.81000 258 THR A O 1
ATOM 840 N N . PRO A 1 108 ? 23.83600 -13.79400 91.35200 1.000 51.96000 259 PRO A N 1
ATOM 841 C CA . PRO A 1 108 ? 24.51800 -14.79300 92.19300 1.000 51.07000 259 PRO A CA 1
ATOM 842 C C . PRO A 1 108 ? 25.04500 -14.24300 93.50700 1.000 45.87000 259 PRO A C 1
ATOM 843 O O . PRO A 1 108 ? 25.28500 -15.03000 94.43100 1.000 44.63000 259 PRO A O 1
ATOM 847 N N . TYR A 1 109 ? 25.23100 -12.92900 93.62700 1.000 41.71000 260 TYR A N 1
ATOM 848 C CA . TYR A 1 109 ? 25.80700 -12.33000 94.82200 1.000 42.03000 260 TYR A CA 1
ATOM 849 C C . TYR A 1 109 ? 24.75300 -11.69400 95.72200 1.000 39.65000 260 TYR A C 1
ATOM 850 O O . TYR A 1 109 ? 25.09700 -10.91200 96.61400 1.000 45.23000 260 TYR A O 1
ATOM 859 N N . LEU A 1 110 ? 23.48100 -12.02100 95.51200 1.000 44.14000 261 LEU A N 1
ATOM 860 C CA . LEU A 1 110 ? 22.40600 -11.47300 96.32500 1.000 37.66000 261 LEU A CA 1
ATOM 861 C C . LEU A 1 110 ? 22.35700 -12.15000 97.68900 1.000 32.12000 261 LEU A C 1
ATOM 862 O O . LEU A 1 110 ? 22.65200 -13.34000 97.82900 1.000 48.41000 261 LEU A O 1
ATOM 867 N N . LYS A 1 111 ? 21.97200 -11.37600 98.69800 1.000 36.27000 262 LYS A N 1
ATOM 868 C CA . LYS A 1 111 ? 21.78100 -11.88000 100.04800 1.000 51.54000 262 LYS A CA 1
ATOM 869 C C . LYS A 1 111 ? 20.30900 -12.20300 100.28500 1.000 47.14000 262 LYS A C 1
ATOM 870 O O . LYS A 1 111 ? 19.42500 -11.80400 99.52400 1.000 43.85000 262 LYS A O 1
ATOM 876 N N . VAL A 1 112 ? 20.05400 -12.94400 101.36000 1.000 38.26000 263 VAL A N 1
ATOM 877 C CA . VAL A 1 112 ? 18.69500 -13.34800 101.71400 1.000 51.28000 263 VAL A CA 1
ATOM 878 C C . VAL A 1 112 ? 17.83200 -12.10100 101.87100 1.000 48.64000 263 VAL A C 1
ATOM 879 O O . VAL A 1 112 ? 18.36300 -11.00200 102.08600 1.000 53.85000 263 VAL A O 1
ATOM 883 N N . PRO A 1 113 ? 16.50500 -12.21900 101.77500 1.000 50.27000 264 PRO A N 1
ATOM 884 C CA . PRO A 1 113 ? 15.66400 -11.01100 101.77500 1.000 29.73000 264 PRO A CA 1
ATOM 885 C C . PRO A 1 113 ? 15.74300 -10.21000 103.06100 1.000 48.74000 264 PRO A C 1
ATOM 886 O O . PRO A 1 113 ? 15.63600 -8.97800 103.01900 1.000 59.91000 264 PRO A O 1
ATOM 890 N N . THR A 1 114 ? 15.92000 -10.87000 104.20800 1.000 57.35000 265 THR A N 1
ATOM 891 C CA . THR A 1 114 ? 15.90500 -10.16300 105.48400 1.000 58.67000 265 THR A CA 1
ATOM 892 C C . THR A 1 114 ? 17.12600 -9.27200 105.67300 1.000 57.03000 265 THR A C 1
ATOM 893 O O . THR A 1 114 ? 17.08800 -8.36400 106.50900 1.000 60.20000 265 THR A O 1
ATOM 897 N N . GLU A 1 115 ? 18.19700 -9.50500 104.92300 1.000 54.38000 266 GLU A N 1
ATOM 898 C CA . GLU A 1 115 ? 19.42900 -8.74600 105.06500 1.000 54.21000 266 GLU A CA 1
ATOM 899 C C . GLU A 1 115 ? 19.50900 -7.65100 104.00600 1.000 40.82000 266 GLU A C 1
ATOM 900 O O . GLU A 1 115 ? 18.71900 -7.59800 103.06200 1.000 50.00000 266 GLU A O 1
ATOM 906 N N . MET A 1 116 ? 20.49000 -6.77000 104.17900 1.000 55.69000 267 MET A N 1
ATOM 907 C CA . MET A 1 116 ? 20.64600 -5.58500 103.34800 1.000 51.16000 267 MET A CA 1
ATOM 908 C C . MET A 1 116 ? 21.67000 -5.84000 102.25100 1.000 51.94000 267 MET A C 1
ATOM 909 O O . MET A 1 116 ? 22.69100 -6.49500 102.48200 1.000 58.34000 267 MET A O 1
ATOM 914 N N . ASN A 1 117 ? 21.39600 -5.31700 101.05800 1.000 49.18000 268 ASN A N 1
ATOM 915 C CA . ASN A 1 117 ? 22.33100 -5.39100 99.94300 1.000 42.17000 268 ASN A CA 1
ATOM 916 C C . ASN A 1 117 ? 23.01600 -4.04200 99.76900 1.000 43.91000 268 ASN A C 1
ATOM 917 O O . ASN A 1 117 ? 22.34700 -3.00300 99.69000 1.000 44.86000 268 ASN A O 1
ATOM 922 N N . HIS A 1 118 ? 24.34500 -4.06800 99.71100 1.000 57.12000 269 HIS A N 1
ATOM 923 C CA . HIS A 1 118 ? 25.16800 -2.87900 99.54200 1.000 44.19000 269 HIS A CA 1
ATOM 924 C C . HIS A 1 118 ? 25.85200 -2.93300 98.18400 1.000 39.65000 269 HIS A C 1
ATOM 925 O O . HIS A 1 118 ? 26.47400 -3.94200 97.83800 1.000 49.26000 269 HIS A O 1
ATOM 932 N N . LEU A 1 119 ? 25.73700 -1.84900 97.42100 1.000 45.90000 270 LEU A N 1
ATOM 933 C CA . LEU A 1 119 ? 26.37600 -1.71700 96.11600 1.000 39.56000 270 LEU A CA 1
ATOM 934 C C . LEU A 1 119 ? 27.23700 -0.46100 96.14300 1.000 38.50000 270 LEU A C 1
ATOM 935 O O . LEU A 1 119 ? 26.71500 0.65300 96.25100 1.000 42.31000 270 LEU A O 1
ATOM 940 N N . ASP A 1 120 ? 28.55000 -0.64300 96.05800 1.000 43.11000 271 ASP A N 1
ATOM 941 C CA . ASP A 1 120 ? 29.49300 0.46200 96.01100 1.000 37.97000 271 ASP A CA 1
ATOM 942 C C . ASP A 1 120 ? 29.99300 0.64100 94.58500 1.000 35.91000 271 ASP A C 1
ATOM 943 O O . ASP A 1 120 ? 30.19900 -0.33500 93.85800 1.000 48.52000 271 ASP A O 1
ATOM 948 N N . LEU A 1 121 ? 30.18000 1.89700 94.19100 1.000 37.56000 272 LEU A N 1
ATOM 949 C CA . LEU A 1 121 ? 30.66000 2.24900 92.86000 1.000 35.19000 272 LEU A CA 1
ATOM 950 C C . LEU A 1 121 ? 31.79500 3.24700 93.03400 1.000 40.64000 272 LEU A C 1
ATOM 951 O O . LEU A 1 121 ? 31.55900 4.39700 93.41700 1.000 42.34000 272 LEU A O 1
ATOM 956 N N . HIS A 1 122 ? 33.01900 2.79500 92.77800 1.000 47.25000 273 HIS A N 1
ATOM 957 C CA . HIS A 1 122 ? 34.21500 3.60800 92.93800 1.000 36.08000 273 HIS A CA 1
ATOM 958 C C . HIS A 1 122 ? 34.64100 4.17500 91.59200 1.000 32.74000 273 HIS A C 1
ATOM 959 O O . HIS A 1 122 ? 34.61300 3.47600 90.57300 1.000 45.41000 273 HIS A O 1
ATOM 966 N N . TYR A 1 123 ? 35.04700 5.44400 91.60100 1.000 35.62000 274 TYR A N 1
ATOM 967 C CA . TYR A 1 123 ? 35.39000 6.15400 90.38000 1.000 31.79000 274 TYR A CA 1
ATOM 968 C C . TYR A 1 123 ? 36.47900 7.17200 90.68400 1.000 32.16000 274 TYR A C 1
ATOM 969 O O . TYR A 1 123 ? 36.66300 7.59700 91.82900 1.000 28.92000 274 TYR A O 1
ATOM 978 N N . LEU A 1 124 ? 37.19300 7.56900 89.63200 1.000 28.79000 275 LEU A N 1
ATOM 979 C CA . LEU A 1 124 ? 38.20200 8.61300 89.73000 1.000 39.98000 275 LEU A CA 1
ATOM 980 C C . LEU A 1 124 ? 37.67400 9.98500 89.34100 1.000 34.78000 275 LEU A C 1
ATOM 981 O O . LEU A 1 124 ? 38.33300 10.99000 89.62800 1.000 41.41000 275 LEU A O 1
ATOM 986 N N . ASN A 1 125 ? 36.51200 10.04700 88.69800 1.000 38.87000 276 ASN A N 1
ATOM 987 C CA . ASN A 1 125 ? 35.92000 11.29600 88.24200 1.000 44.40000 276 ASN A CA 1
ATOM 988 C C . ASN A 1 125 ? 34.58500 10.96200 87.59600 1.000 37.94000 276 ASN A C 1
ATOM 989 O O . ASN A 1 125 ? 34.31500 9.80600 87.25600 1.000 38.71000 276 ASN A O 1
ATOM 994 N N . ILE A 1 126 ? 33.75100 11.98600 87.42900 1.000 43.65000 277 ILE A N 1
ATOM 995 C CA . ILE A 1 126 ? 32.46200 11.84400 86.76100 1.000 40.17000 277 ILE A CA 1
ATOM 996 C C . ILE A 1 126 ? 32.21300 13.12800 85.98100 1.000 27.79000 277 ILE A C 1
ATOM 997 O O . ILE A 1 126 ? 31.99800 14.18900 86.57900 1.000 29.90000 277 ILE A O 1
ATOM 1002 N N . ASP A 1 127 ? 32.24200 13.03500 84.65100 1.000 39.18000 278 ASP A N 1
ATOM 1003 C CA . ASP A 1 127 ? 32.04500 14.19500 83.79100 1.000 40.19000 278 ASP A CA 1
ATOM 1004 C C . ASP A 1 127 ? 30.57700 14.47900 83.51200 1.000 40.14000 278 ASP A C 1
ATOM 1005 O O . ASP A 1 127 ? 30.21800 15.62900 83.23500 1.000 38.71000 278 ASP A O 1
ATOM 1010 N N . LYS A 1 128 ? 29.72300 13.46000 83.57900 1.000 44.35000 279 LYS A N 1
ATOM 1011 C CA . LYS A 1 128 ? 28.30300 13.60100 83.29800 1.000 43.73000 279 LYS A CA 1
ATOM 1012 C C . LYS A 1 128 ? 27.50100 12.87200 84.36500 1.000 30.70000 279 LYS A C 1
ATOM 1013 O O . LYS A 1 128 ? 27.98500 11.92200 84.98600 1.000 30.42000 279 LYS A O 1
ATOM 1019 N N . GLU A 1 129 ? 26.27100 13.32700 84.57700 1.000 32.94000 280 GLU A N 1
ATOM 1020 C CA . GLU A 1 129 ? 25.40100 12.70200 85.56000 1.000 33.73000 280 GLU A CA 1
ATOM 1021 C C . GLU A 1 129 ? 24.84800 11.38900 85.01900 1.000 28.99000 280 GLU A C 1
ATOM 1022 O O . GLU A 1 129 ? 24.59200 11.24600 83.82100 1.000 35.35000 280 GLU A O 1
ATOM 1028 N N . TYR A 1 130 ? 24.67000 10.42400 85.91900 1.000 26.23000 281 TYR A N 1
ATOM 1029 C CA . TYR A 1 130 ? 24.21200 9.09400 85.54600 1.000 31.85000 281 TYR A CA 1
ATOM 1030 C C . TYR A 1 130 ? 22.99200 8.70300 86.36800 1.000 31.02000 281 TYR A C 1
ATOM 1031 O O . TYR A 1 130 ? 22.81300 9.15300 87.50100 1.000 32.26000 281 TYR A O 1
ATOM 1040 N N . SER A 1 131 ? 22.15100 7.86400 85.77200 1.000 29.34000 282 SER A N 1
ATOM 1041 C CA . SER A 1 131 ? 21.02800 7.23300 86.45000 1.000 30.00000 282 SER A CA 1
ATOM 1042 C C . SER A 1 131 ? 21.32800 5.74900 86.60600 1.000 39.20000 282 SER A C 1
ATOM 1043 O O . SER A 1 131 ? 21.68900 5.07900 85.63000 1.000 40.90000 282 SER A O 1
ATOM 1046 N N . ILE A 1 132 ? 21.17700 5.24700 87.82900 1.000 26.07000 283 ILE A N 1
ATOM 1047 C CA . ILE A 1 132 ? 21.42800 3.85500 88.17700 1.000 32.69000 283 ILE A CA 1
ATOM 1048 C C . ILE A 1 132 ? 20.09900 3.22700 88.56800 1.000 34.83000 283 ILE A C 1
ATOM 1049 O O . ILE A 1 132 ? 19.38900 3.75600 89.43300 1.000 35.72000 283 ILE A O 1
ATOM 1054 N N . SER A 1 133 ? 19.76900 2.10200 87.93600 1.000 38.27000 284 SER A N 1
ATOM 1055 C CA . SER A 1 133 ? 18.51800 1.40100 88.17900 1.000 34.94000 284 SER A CA 1
ATOM 1056 C C . SER A 1 133 ? 18.79600 -0.08900 88.31700 1.000 34.00000 284 SER A C 1
ATOM 1057 O O . SER A 1 133 ? 19.86500 -0.57700 87.94900 1.000 35.06000 284 SER A O 1
ATOM 1060 N N . CYS A 1 134 ? 17.81400 -0.81300 88.84600 1.000 39.93000 285 CYS A N 1
ATOM 1061 C CA . CYS A 1 134 ? 17.90100 -2.26200 88.96700 1.000 32.77000 285 CYS A CA 1
ATOM 1062 C C . CYS A 1 134 ? 16.57100 -2.86600 88.55500 1.000 34.75000 285 CYS A C 1
ATOM 1063 O O . CYS A 1 134 ? 15.51400 -2.39800 88.99000 1.000 33.21000 285 CYS A O 1
ATOM 1066 N N . PHE A 1 135 ? 16.62400 -3.90000 87.72100 1.000 31.36000 286 PHE A N 1
ATOM 1067 C CA . PHE A 1 135 ? 15.41600 -4.53900 87.22200 1.000 25.87000 286 PHE A CA 1
ATOM 1068 C C . PHE A 1 135 ? 15.57000 -6.04800 87.27300 1.000 26.17000 286 PHE A C 1
ATOM 1069 O O . PHE A 1 135 ? 16.65100 -6.57800 87.01000 1.000 32.07000 286 PHE A O 1
ATOM 1077 N N . ILE A 1 136 ? 14.48800 -6.73500 87.59400 1.000 28.32000 287 ILE A N 1
ATOM 1078 C CA . ILE A 1 136 ? 14.39100 -8.15100 87.27200 1.000 32.21000 287 ILE A CA 1
ATOM 1079 C C . ILE A 1 136 ? 14.04000 -8.26100 85.79600 1.000 27.05000 287 ILE A C 1
ATOM 1080 O O . ILE A 1 136 ? 13.18400 -7.52700 85.28900 1.000 28.26000 287 ILE A O 1
ATOM 1085 N N . VAL A 1 137 ? 14.72300 -9.15500 85.08900 1.000 25.77000 288 VAL A N 1
ATOM 1086 C CA . VAL A 1 137 ? 14.59300 -9.25000 83.64300 1.000 25.54000 288 VAL A CA 1
ATOM 1087 C C . VAL A 1 137 ? 14.62300 -10.71200 83.23100 1.000 25.14000 288 VAL A C 1
ATOM 1088 O O . VAL A 1 137 ? 15.28000 -11.54500 83.86100 1.000 28.57000 288 VAL A O 1
ATOM 1092 N N . GLU A 1 138 ? 13.90200 -11.01500 82.15900 1.000 26.80000 289 GLU A N 1
ATOM 1093 C CA . GLU A 1 138 ? 14.01000 -12.30300 81.48900 1.000 32.71000 289 GLU A CA 1
ATOM 1094 C C . GLU A 1 138 ? 15.07100 -12.17800 80.40400 1.000 30.40000 289 GLU A C 1
ATOM 1095 O O . GLU A 1 138 ? 14.98100 -11.29400 79.54500 1.000 30.25000 289 GLU A O 1
ATOM 1101 N N . VAL A 1 139 ? 16.08000 -13.04500 80.45700 1.000 32.13000 290 VAL A N 1
ATOM 1102 C CA . VAL A 1 139 ? 17.19800 -13.00200 79.52400 1.000 28.36000 290 VAL A CA 1
ATOM 1103 C C . VAL A 1 139 ? 16.98500 -14.05200 78.44600 1.000 29.75000 290 VAL A C 1
ATOM 1104 O O . VAL A 1 139 ? 16.35100 -15.09000 78.66900 1.000 41.25000 290 VAL A O 1
ATOM 1108 N N . PHE A 1 140 ? 17.52500 -13.77800 77.26100 1.000 26.47000 291 PHE A N 1
ATOM 1109 C CA . PHE A 1 140 ? 17.43500 -14.67700 76.12100 1.000 36.06000 291 PHE A CA 1
ATOM 1110 C C . PHE A 1 140 ? 18.82100 -14.86300 75.52300 1.000 30.77000 291 PHE A C 1
ATOM 1111 O O . PHE A 1 140 ? 19.57400 -13.89700 75.36800 1.000 42.00000 291 PHE A O 1
ATOM 1119 N N . SER A 1 141 ? 19.14900 -16.10100 75.18900 1.000 33.83000 292 SER A N 1
ATOM 1120 C CA . SER A 1 141 ? 20.46000 -16.41300 74.64700 1.000 33.26000 292 SER A CA 1
ATOM 1121 C C . SER A 1 141 ? 20.46900 -16.24700 73.13500 1.000 33.49000 292 SER A C 1
ATOM 1122 O O . SER A 1 141 ? 19.41400 -16.21700 72.49300 1.000 29.92000 292 SER A O 1
ATOM 1125 N N . PRO A 1 142 ? 21.65500 -16.13500 72.53200 1.000 28.65000 293 PRO A N 1
ATOM 1126 C CA . PRO A 1 142 ? 21.71800 -16.02100 71.06700 1.000 25.46000 293 PRO A CA 1
ATOM 1127 C C . PRO A 1 142 ? 21.03300 -17.15900 70.33100 1.000 27.85000 293 PRO A C 1
ATOM 1128 O O . PRO A 1 142 ? 20.52700 -16.94200 69.22500 1.000 32.11000 293 PRO A O 1
ATOM 1132 N N . GLU A 1 143 ? 20.99400 -18.36600 70.90100 1.000 30.71000 294 GLU A N 1
ATOM 1133 C CA . GLU A 1 143 ? 20.39800 -19.49400 70.18800 1.000 25.78000 294 GLU A CA 1
ATOM 1134 C C . GLU A 1 143 ? 18.88500 -19.34300 70.07200 1.000 29.65000 294 GLU A C 1
ATOM 1135 O O . GLU A 1 143 ? 18.30900 -19.59600 69.00600 1.000 47.64000 294 GLU A O 1
ATOM 1141 N N . ALA A 1 144 ? 18.22100 -18.93600 71.15600 1.000 26.62000 295 ALA A N 1
ATOM 1142 C CA . ALA A 1 144 ? 16.78300 -18.69700 71.09100 1.000 25.95000 295 ALA A CA 1
ATOM 1143 C C . ALA A 1 144 ? 16.45600 -17.57500 70.11200 1.000 31.38000 295 ALA A C 1
ATOM 1144 O O . ALA A 1 144 ? 15.48200 -17.66200 69.35100 1.000 47.63000 295 ALA A O 1
ATOM 1146 N N . LEU A 1 145 ? 17.25500 -16.50700 70.12300 1.000 26.37000 296 LEU A N 1
ATOM 1147 C CA . LEU A 1 145 ? 17.03300 -15.41400 69.18300 1.000 28.33000 296 LEU A CA 1
ATOM 1148 C C . LEU A 1 145 ? 17.24800 -15.87600 67.74700 1.000 34.15000 296 LEU A C 1
ATOM 1149 O O . LEU A 1 145 ? 16.54000 -15.43900 66.83100 1.000 32.60000 296 LEU A O 1
ATOM 1154 N N . LEU A 1 146 ? 18.22000 -16.76400 67.52900 1.000 27.33000 297 LEU A N 1
ATOM 1155 C CA . LEU A 1 146 ? 18.38800 -17.36000 66.20900 1.000 25.84000 297 LEU A CA 1
ATOM 1156 C C . LEU A 1 146 ? 17.14800 -18.14700 65.81400 1.000 35.51000 297 LEU A C 1
ATOM 1157 O O . LEU A 1 146 ? 16.72200 -18.11000 64.65600 1.000 31.18000 297 LEU A O 1
ATOM 1162 N N . GLY A 1 147 ? 16.57400 -18.88800 66.76000 1.000 35.93000 298 GLY A N 1
ATOM 1163 C CA . GLY A 1 147 ? 15.33200 -19.58600 66.47500 1.000 27.47000 298 GLY A CA 1
ATOM 1164 C C . GLY A 1 147 ? 14.23000 -18.63300 66.05800 1.000 32.44000 298 GLY A C 1
ATOM 1165 O O . GLY A 1 147 ? 13.47300 -18.90800 65.12300 1.000 37.77000 298 GLY A O 1
ATOM 1166 N N . LYS A 1 148 ? 14.12700 -17.49600 66.74700 1.000 39.53000 299 LYS A N 1
ATOM 1167 C CA . LYS A 1 148 ? 13.15900 -16.47700 66.35000 1.000 33.73000 299 LYS A CA 1
ATOM 1168 C C . LYS A 1 148 ? 13.42100 -16.00300 64.92500 1.000 32.74000 299 LYS A C 1
ATOM 1169 O O . LYS A 1 148 ? 12.49400 -15.88100 64.11600 1.000 35.49000 299 LYS A O 1
ATOM 1175 N N . ILE A 1 149 ? 14.68600 -15.72800 64.60300 1.000 38.02000 300 ILE A N 1
ATOM 1176 C CA . ILE A 1 149 ? 15.02900 -15.23700 63.26900 1.000 33.31000 300 ILE A CA 1
ATOM 1177 C C . ILE A 1 149 ? 14.66100 -16.26600 62.20700 1.000 33.05000 300 ILE A C 1
ATOM 1178 O O . ILE A 1 149 ? 14.14200 -15.92100 61.13800 1.000 39.18000 300 ILE A O 1
ATOM 1183 N N . LEU A 1 150 ? 14.92600 -17.54300 62.48200 1.000 34.34000 301 LEU A N 1
ATOM 1184 C CA . LEU A 1 150 ? 14.65500 -18.58700 61.50000 1.000 34.12000 301 LEU A CA 1
ATOM 1185 C C . LEU A 1 150 ? 13.16400 -18.70200 61.21300 1.000 39.69000 301 LEU A C 1
ATOM 1186 O O . LEU A 1 150 ? 12.76300 -18.97200 60.07500 1.000 46.23000 301 LEU A O 1
ATOM 1191 N N . LYS A 1 151 ? 12.32700 -18.50100 62.23100 1.000 38.06000 302 LYS A N 1
ATOM 1192 C CA . LYS A 1 151 ? 10.88500 -18.61100 62.05100 1.000 41.62000 302 LYS A CA 1
ATOM 1193 C C . LYS A 1 151 ? 10.30700 -17.47700 61.21300 1.000 33.70000 302 LYS A C 1
ATOM 1194 O O . LYS A 1 151 ? 9.13900 -17.55600 60.81900 1.000 41.38000 302 LYS A O 1
ATOM 1200 N N . ARG A 1 152 ? 11.08800 -16.44400 60.92300 1.000 38.77000 303 ARG A N 1
ATOM 1201 C CA . ARG A 1 152 ? 10.61800 -15.32700 60.12400 1.000 37.05000 303 ARG A CA 1
ATOM 1202 C C . ARG A 1 152 ? 10.63700 -15.67500 58.64000 1.000 46.31000 303 ARG A C 1
ATOM 1203 O O . ARG A 1 152 ? 11.30300 -16.62500 58.22100 1.000 46.66000 303 ARG A O 1
ATOM 1211 N N . PRO A 1 153 ? 9.91100 -14.91700 57.81800 1.000 47.56000 304 PRO A N 1
ATOM 1212 C CA . PRO A 1 153 ? 10.01200 -15.11100 56.36600 1.000 44.85000 304 PRO A CA 1
ATOM 1213 C C . PRO A 1 153 ? 11.36500 -14.63600 55.85700 1.000 48.97000 304 PRO A C 1
ATOM 1214 O O . PRO A 1 153 ? 11.83400 -13.55300 56.21500 1.000 50.54000 304 PRO A O 1
ATOM 1218 N N . LYS A 1 154 ? 11.99100 -15.45600 55.02100 1.000 34.64000 305 LYS A N 1
ATOM 1219 C CA . LYS A 1 154 ? 13.30900 -15.14100 54.50100 1.000 46.31000 305 LYS A CA 1
ATOM 1220 C C . LYS A 1 154 ? 13.20900 -14.11100 53.37700 1.000 38.35000 305 LYS A C 1
ATOM 1221 O O . LYS A 1 154 ? 12.12400 -13.77000 52.90000 1.000 49.45000 305 LYS A O 1
ATOM 1227 N N . ILE A 1 155 ? 14.36600 -13.60600 52.96100 1.000 50.06000 306 ILE A N 1
ATOM 1228 C CA . ILE A 1 155 ? 14.45000 -12.70600 51.81400 1.000 42.31000 306 ILE A CA 1
ATOM 1229 C C . ILE A 1 155 ? 14.43800 -13.56700 50.55500 1.000 49.90000 306 ILE A C 1
ATOM 1230 O O . ILE A 1 155 ? 15.38300 -14.31400 50.29200 1.000 45.22000 306 ILE A O 1
ATOM 1235 N N . ILE A 1 156 ? 13.36000 -13.46200 49.77300 1.000 52.66000 307 ILE A N 1
ATOM 1236 C CA . ILE A 1 156 ? 13.17100 -14.36400 48.64500 1.000 54.20000 307 ILE A CA 1
ATOM 1237 C C . ILE A 1 156 ? 14.31700 -14.22400 47.64600 1.000 43.44000 307 ILE A C 1
ATOM 1238 O O . ILE A 1 156 ? 14.91000 -13.15000 47.48100 1.000 49.56000 307 ILE A O 1
ATOM 1243 N N . LYS A 1 157 ? 14.62800 -15.33500 46.97100 1.000 42.70000 308 LYS A N 1
ATOM 1244 C CA . LYS A 1 157 ? 15.70800 -15.34300 45.98900 1.000 46.31000 308 LYS A CA 1
ATOM 1245 C C . LYS A 1 157 ? 15.37800 -14.48500 44.77300 1.000 57.73000 308 LYS A C 1
ATOM 1246 O O . LYS A 1 157 ? 16.29000 -13.94400 44.13300 1.000 59.65000 308 LYS A O 1
ATOM 1252 N N . GLN A 1 158 ? 14.09300 -14.35300 44.43400 1.000 55.87000 309 GLN A N 1
ATOM 1253 C CA . GLN A 1 158 ? 13.71400 -13.49000 43.32000 1.000 60.99000 309 GLN A CA 1
ATOM 1254 C C . GLN A 1 158 ? 14.17300 -12.05800 43.56100 1.000 53.78000 309 GLN A C 1
ATOM 1255 O O . GLN A 1 158 ? 14.65500 -11.38700 42.64100 1.000 60.99000 309 GLN A O 1
ATOM 1261 N N . ALA A 1 159 ? 14.03200 -11.57400 44.79700 1.000 50.98000 310 ALA A N 1
ATOM 1262 C CA . ALA A 1 159 ? 14.45600 -10.21400 45.11000 1.000 67.07000 310 ALA A CA 1
ATOM 1263 C C . ALA A 1 159 ? 15.95800 -10.05300 44.92000 1.000 55.07000 310 ALA A C 1
ATOM 1264 O O . ALA A 1 159 ? 16.41900 -9.04100 44.37700 1.000 58.07000 310 ALA A O 1
ATOM 1266 N N . THR A 1 160 ? 16.73900 -11.04400 45.35500 1.000 56.57000 311 THR A N 1
ATOM 1267 C CA . THR A 1 160 ? 18.18700 -10.95900 45.20200 1.000 59.67000 311 THR A CA 1
ATOM 1268 C C . THR A 1 160 ? 18.58800 -10.99000 43.73200 1.000 59.56000 311 THR A C 1
ATOM 1269 O O . THR A 1 160 ? 19.48100 -10.24500 43.31300 1.000 62.78000 311 THR A O 1
ATOM 1273 N N . THR A 1 161 ? 17.94700 -11.84800 42.93400 1.000 55.90000 312 THR A N 1
ATOM 1274 C CA . THR A 1 161 ? 18.24900 -11.87900 41.50600 1.000 51.26000 312 THR A CA 1
ATOM 1275 C C . THR A 1 161 ? 17.90100 -10.55100 40.84400 1.000 54.59000 312 THR A C 1
ATOM 1276 O O . THR A 1 161 ? 18.66300 -10.04100 40.01100 1.000 62.41000 312 THR A O 1
ATOM 1280 N N . ALA A 1 162 ? 16.74900 -9.97600 41.20100 1.000 54.03000 313 ALA A N 1
ATOM 1281 C CA . ALA A 1 162 ? 16.37300 -8.67800 40.65300 1.000 60.83000 313 ALA A CA 1
ATOM 1282 C C . ALA A 1 162 ? 17.38800 -7.61000 41.03400 1.000 63.45000 313 ALA A C 1
ATOM 1283 O O . ALA A 1 162 ? 17.76100 -6.77200 40.20500 1.000 60.30000 313 ALA A O 1
ATOM 1285 N N . TYR A 1 163 ? 17.84700 -7.62500 42.28700 1.000 65.14000 314 TYR A N 1
ATOM 1286 C CA . TYR A 1 163 ? 18.84900 -6.65600 42.71700 1.000 60.99000 314 TYR A CA 1
ATOM 1287 C C . TYR A 1 163 ? 20.14700 -6.82800 41.93900 1.000 60.33000 314 TYR A C 1
ATOM 1288 O O . TYR A 1 163 ? 20.76400 -5.84100 41.52200 1.000 70.31000 314 TYR A O 1
ATOM 1297 N N . ILE A 1 164 ? 20.58200 -8.07300 41.74200 1.000 57.21000 315 ILE A N 1
ATOM 1298 C CA . ILE A 1 164 ? 21.80700 -8.32300 40.98600 1.000 67.35000 315 ILE A CA 1
ATOM 1299 C C . ILE A 1 164 ? 21.67300 -7.77600 39.57000 1.000 65.78000 315 ILE A C 1
ATOM 1300 O O . ILE A 1 164 ? 22.57100 -7.09600 39.05600 1.000 57.61000 315 ILE A O 1
ATOM 1305 N N . LYS A 1 165 ? 20.54300 -8.06700 38.91900 1.000 73.38000 316 LYS A N 1
ATOM 1306 C CA . LYS A 1 165 ? 20.34800 -7.60800 37.54800 1.000 68.15000 316 LYS A CA 1
ATOM 1307 C C . LYS A 1 165 ? 20.28600 -6.08700 37.47800 1.000 52.34000 316 LYS A C 1
ATOM 1308 O O . LYS A 1 165 ? 20.77800 -5.48200 36.51800 1.000 50.99000 316 LYS A O 1
ATOM 1314 N N . ARG A 1 166 ? 19.67900 -5.44900 38.48100 1.000 59.91000 317 ARG A N 1
ATOM 1315 C CA . ARG A 1 166 ? 19.57300 -3.99500 38.46500 1.000 60.73000 317 ARG A CA 1
ATOM 1316 C C . ARG A 1 166 ? 20.90900 -3.33200 38.76900 1.000 66.14000 317 ARG A C 1
ATOM 1317 O O . ARG A 1 166 ? 21.16700 -2.21600 38.30300 1.000 67.25000 317 ARG A O 1
ATOM 1325 N N . THR A 1 167 ? 21.77300 -4.00200 39.53300 1.000 66.73000 318 THR A N 1
ATOM 1326 C CA . THR A 1 167 ? 23.03100 -3.39200 39.94000 1.000 59.36000 318 THR A CA 1
ATOM 1327 C C . THR A 1 167 ? 24.11400 -3.58400 38.88600 1.000 67.99000 318 THR A C 1
ATOM 1328 O O . THR A 1 167 ? 24.74100 -2.61200 38.45100 1.000 78.71000 318 THR A O 1
ATOM 1332 N N . LEU A 1 168 ? 24.34600 -4.82900 38.45800 1.000 62.44000 319 LEU A N 1
ATOM 1333 C CA . LEU A 1 168 ? 25.47600 -5.09600 37.57400 1.000 70.17000 319 LEU A CA 1
ATOM 1334 C C . LEU A 1 168 ? 25.41400 -4.30400 36.27300 1.000 76.80000 319 LEU A C 1
ATOM 1335 O O . LEU A 1 168 ? 26.42600 -4.23000 35.56700 1.000 63.39000 319 LEU A O 1
ATOM 1340 N N . ASN A 1 169 ? 24.26600 -3.71400 35.93600 1.000 81.53000 320 ASN A N 1
ATOM 1341 C CA . ASN A 1 169 ? 24.18400 -2.75400 34.83500 1.000 75.19000 320 ASN A CA 1
ATOM 1342 C C . ASN A 1 169 ? 24.67100 -1.39600 35.34600 1.000 76.58000 320 ASN A C 1
ATOM 1343 O O . ASN A 1 169 ? 23.91000 -0.44700 35.54500 1.000 71.07000 320 ASN A O 1
ATOM 1348 N N . GLU A 1 170 ? 25.98600 -1.32500 35.55900 1.000 73.99000 321 GLU A N 1
ATOM 1349 C CA . GLU A 1 170 ? 26.61500 -0.17100 36.19700 1.000 67.80000 321 GLU A CA 1
ATOM 1350 C C . GLU A 1 170 ? 26.91100 0.93800 35.19200 1.000 82.65000 321 GLU A C 1
ATOM 1351 O O . GLU A 1 170 ? 26.46500 2.07700 35.36500 1.000 89.45000 321 GLU A O 1
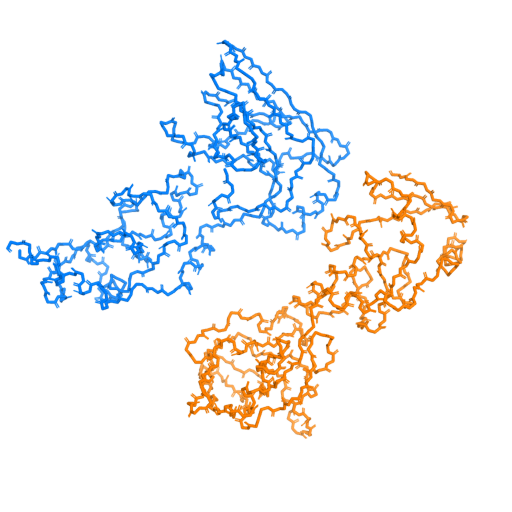ATOM 1357 N N . GLN A 1 171 ? 27.66500 0.62300 34.14300 1.000 92.69000 322 GLN A N 1
ATOM 1358 C CA . GLN A 1 171 ? 28.02600 1.60300 33.12500 1.000 82.17000 322 GLN A CA 1
ATOM 1359 C C . GLN A 1 171 ? 27.09800 1.50400 31.91700 1.000 72.67000 322 GLN A C 1
ATOM 1360 O O . GLN A 1 171 ? 25.88500 1.67500 32.03800 1.000 73.32000 322 GLN A O 1
ATOM 1366 N N . THR A 1 179 ? 32.09700 -7.17700 34.99600 1.000 74.47000 330 THR A N 1
ATOM 1367 C CA . THR A 1 179 ? 31.50200 -8.36300 34.39200 1.000 83.13000 330 THR A CA 1
ATOM 1368 C C . THR A 1 179 ? 30.86500 -9.25400 35.45300 1.000 86.78000 330 THR A C 1
ATOM 1369 O O . THR A 1 179 ? 29.65300 -9.47800 35.44300 1.000 76.83000 330 THR A O 1
ATOM 1373 N N . SER A 1 180 ? 31.68900 -9.75800 36.36700 1.000 90.93000 331 SER A N 1
ATOM 1374 C CA . SER A 1 180 ? 31.24900 -10.67100 37.41000 1.000 88.66000 331 SER A CA 1
ATOM 1375 C C . SER A 1 180 ? 31.59800 -10.10700 38.78000 1.000 94.38000 331 SER A C 1
ATOM 1376 O O . SER A 1 180 ? 32.54800 -9.33100 38.92800 1.000 83.80000 331 SER A O 1
ATOM 1379 N N . THR A 1 181 ? 30.81800 -10.50700 39.78200 1.000 87.01000 332 THR A N 1
ATOM 1380 C CA . THR A 1 181 ? 31.03200 -10.10100 41.16300 1.000 74.12000 332 THR A CA 1
ATOM 1381 C C . THR A 1 181 ? 31.27200 -11.33800 42.01900 1.000 75.21000 332 THR A C 1
ATOM 1382 O O . THR A 1 181 ? 30.83200 -12.44000 41.68400 1.000 66.07000 332 THR A O 1
ATOM 1386 N N . VAL A 1 182 ? 31.98900 -11.15800 43.12400 1.000 74.32000 333 VAL A N 1
ATOM 1387 C CA . VAL A 1 182 ? 32.39300 -12.26900 43.97900 1.000 69.03000 333 VAL A CA 1
ATOM 1388 C C . VAL A 1 182 ? 31.53100 -12.26300 45.23500 1.000 66.24000 333 VAL A C 1
ATOM 1389 O O . VAL A 1 182 ? 31.52200 -11.28400 45.99300 1.000 50.57000 333 VAL A O 1
ATOM 1393 N N . LEU A 1 183 ? 30.80400 -13.35600 45.44800 1.000 69.55000 334 LEU A N 1
ATOM 1394 C CA . LEU A 1 183 ? 30.00900 -13.57100 46.64900 1.000 51.78000 334 LEU A CA 1
ATOM 1395 C C . LEU A 1 183 ? 30.76300 -14.52800 47.56400 1.000 56.83000 334 LEU A C 1
ATOM 1396 O O . LEU A 1 183 ? 31.07100 -15.65700 47.16700 1.000 48.73000 334 LEU A O 1
ATOM 1401 N N . SER A 1 184 ? 31.06200 -14.07800 48.77800 1.000 54.26000 335 SER A N 1
ATOM 1402 C CA . SER A 1 184 ? 31.74100 -14.91400 49.75500 1.000 40.24000 335 SER A CA 1
ATOM 1403 C C . SER A 1 184 ? 30.72800 -15.74200 50.53300 1.000 40.85000 335 SER A C 1
ATOM 1404 O O . SER A 1 184 ? 29.68300 -15.23500 50.95100 1.000 50.70000 335 SER A O 1
ATOM 1407 N N . LEU A 1 185 ? 31.03900 -17.02200 50.71200 1.000 39.08000 336 LEU A N 1
ATOM 1408 C CA . LEU A 1 185 ? 30.25400 -17.89600 51.57100 1.000 39.65000 336 LEU A CA 1
ATOM 1409 C C . LEU A 1 185 ? 30.75500 -17.89500 53.00800 1.000 48.44000 336 LEU A C 1
ATOM 1410 O O . LEU A 1 185 ? 30.23700 -18.65700 53.83100 1.000 41.70000 336 LEU A O 1
ATOM 1415 N N . GLN A 1 186 ? 31.74100 -17.06100 53.32500 1.000 45.00000 337 GLN A N 1
ATOM 1416 C CA . GLN A 1 186 ? 32.32900 -16.99600 54.65300 1.000 41.67000 337 GLN A CA 1
ATOM 1417 C C . GLN A 1 186 ? 31.72300 -15.84600 55.44500 1.000 34.63000 337 GLN A C 1
ATOM 1418 O O . GLN A 1 186 ? 31.28000 -14.84100 54.88200 1.000 33.39000 337 GLN A O 1
ATOM 1424 N N . CYS A 1 187 ? 31.70700 -16.00800 56.75700 1.000 35.54000 338 CYS A N 1
ATOM 1425 C CA . CYS A 1 187 ? 31.20000 -14.97700 57.65400 1.000 30.02000 338 CYS A CA 1
ATOM 1426 C C . CYS A 1 187 ? 32.30600 -13.97600 57.97200 1.000 37.17000 338 CYS A C 1
ATOM 1427 O O . CYS A 1 187 ? 33.43700 -14.38600 58.25900 1.000 36.39000 338 CYS A O 1
ATOM 1430 N N . PRO A 1 188 ? 32.03900 -12.66900 57.92600 1.000 31.34000 339 PRO A N 1
ATOM 1431 C CA . PRO A 1 188 ? 33.09400 -11.71100 58.29200 1.000 32.53000 339 PRO A CA 1
ATOM 1432 C C . PRO A 1 188 ? 33.52500 -11.82700 59.74100 1.000 38.49000 339 PRO A C 1
ATOM 1433 O O . PRO A 1 188 ? 34.68800 -11.55000 60.06100 1.000 54.09000 339 PRO A O 1
ATOM 1437 N N . ILE A 1 189 ? 32.61800 -12.23300 60.62900 1.000 43.73000 340 ILE A N 1
ATOM 1438 C CA . ILE A 1 189 ? 32.92700 -12.27500 62.05400 1.000 33.89000 340 ILE A CA 1
ATOM 1439 C C . ILE A 1 189 ? 33.68400 -13.54900 62.40500 1.000 33.02000 340 ILE A C 1
ATOM 1440 O O . ILE A 1 189 ? 34.75100 -13.50500 63.02800 1.000 40.67000 340 ILE A O 1
ATOM 1445 N N . SER A 1 190 ? 33.14600 -14.70300 62.01100 1.000 26.35000 341 SER A N 1
ATOM 1446 C CA . SER A 1 190 ? 33.72100 -15.98300 62.39800 1.000 30.67000 341 SER A CA 1
ATOM 1447 C C . SER A 1 190 ? 34.82200 -16.45600 61.46100 1.000 40.98000 341 SER A C 1
ATOM 1448 O O . SER A 1 190 ? 35.63400 -17.29800 61.86100 1.000 34.39000 341 SER A O 1
ATOM 1451 N N . CYS A 1 191 ? 34.87100 -15.94100 60.23300 1.000 36.39000 342 CYS A N 1
ATOM 1452 C CA . CYS A 1 191 ? 35.85000 -16.38000 59.24300 1.000 30.95000 342 CYS A CA 1
ATOM 1453 C C . CYS A 1 191 ? 35.68300 -17.86100 58.92300 1.000 39.63000 342 CYS A C 1
ATOM 1454 O O . CYS A 1 191 ? 36.64800 -18.55300 58.59400 1.000 38.63000 342 CYS A O 1
ATOM 1457 N N . THR A 1 192 ? 34.45200 -18.35400 59.02900 1.000 40.43000 343 THR A N 1
ATOM 1458 C CA . THR A 1 192 ? 34.11500 -19.73200 58.71700 1.000 39.41000 343 THR A CA 1
ATOM 1459 C C . THR A 1 192 ? 32.89500 -19.74500 57.80700 1.000 37.55000 343 THR A C 1
ATOM 1460 O O . THR A 1 192 ? 32.22000 -18.72900 57.61700 1.000 33.37000 343 THR A O 1
ATOM 1464 N N . ARG A 1 193 ? 32.61700 -20.91400 57.24000 1.000 27.86000 344 ARG A N 1
ATOM 1465 C CA . ARG A 1 193 ? 31.47400 -21.05900 56.35000 1.000 35.00000 344 ARG A CA 1
ATOM 1466 C C . ARG A 1 193 ? 30.18400 -20.72300 57.08900 1.000 32.97000 344 ARG A C 1
ATOM 1467 O O . ARG A 1 193 ? 29.90200 -21.27400 58.15800 1.000 35.16000 344 ARG A O 1
ATOM 1475 N N . MET A 1 194 ? 29.40300 -19.81100 56.51700 1.000 26.29000 345 MET A N 1
ATOM 1476 C CA . MET A 1 194 ? 28.15900 -19.39700 57.14800 1.000 27.44000 345 MET A CA 1
ATOM 1477 C C . MET A 1 194 ? 27.19000 -20.56600 57.23900 1.000 28.17000 345 MET A C 1
ATOM 1478 O O . MET A 1 194 ? 27.08600 -21.38400 56.32100 1.000 34.08000 345 MET A O 1
ATOM 1483 N N . LYS A 1 195 ? 26.47800 -20.64000 58.36100 1.000 27.53000 346 LYS A N 1
ATOM 1484 C CA . LYS A 1 195 ? 25.38400 -21.58700 58.52500 1.000 31.35000 346 LYS A CA 1
ATOM 1485 C C . LYS A 1 195 ? 24.01700 -20.92900 58.41800 1.000 26.88000 346 LYS A C 1
ATOM 1486 O O . LYS A 1 195 ? 23.07500 -21.55900 57.92600 1.000 40.68000 346 LYS A O 1
ATOM 1492 N N . TYR A 1 196 ? 23.89300 -19.67600 58.85100 1.000 26.16000 347 TYR A N 1
ATOM 1493 C CA . TYR A 1 196 ? 22.63300 -18.93500 58.82300 1.000 26.47000 347 TYR A CA 1
ATOM 1494 C C . TYR A 1 196 ? 22.87500 -17.58300 58.16100 1.000 25.77000 347 TYR A C 1
ATOM 1495 O O . TYR A 1 196 ? 22.90600 -16.54300 58.82900 1.000 23.43000 347 TYR A O 1
ATOM 1504 N N . PRO A 1 197 ? 23.05000 -17.56200 56.83900 1.000 26.87000 348 PRO A N 1
ATOM 1505 C CA . PRO A 1 197 ? 23.36000 -16.29700 56.15200 1.000 31.43000 348 PRO A CA 1
ATOM 1506 C C . PRO A 1 197 ? 22.18400 -15.33600 56.23600 1.000 26.73000 348 PRO A C 1
ATOM 1507 O O . PRO A 1 197 ? 21.10500 -15.61000 55.70800 1.000 42.38000 348 PRO A O 1
ATOM 1511 N N . ALA A 1 198 ? 22.40200 -14.20200 56.89700 1.000 26.52000 349 ALA A N 1
ATOM 1512 C CA . ALA A 1 198 ? 21.34000 -13.24900 57.17800 1.000 41.26000 349 ALA A CA 1
ATOM 1513 C C . ALA A 1 198 ? 21.79500 -11.83700 56.84400 1.000 37.43000 349 ALA A C 1
ATOM 1514 O O . ALA A 1 198 ? 22.98400 -11.56300 56.66200 1.000 25.94000 349 ALA A O 1
ATOM 1516 N N . LYS A 1 199 ? 20.81300 -10.94000 56.76800 1.000 40.30000 350 LYS A N 1
ATOM 1517 C CA . LYS A 1 199 ? 21.05000 -9.51700 56.56600 1.000 40.00000 350 LYS A CA 1
ATOM 1518 C C . LYS A 1 199 ? 19.73500 -8.77900 56.78400 1.000 36.28000 350 LYS A C 1
ATOM 1519 O O . LYS A 1 199 ? 18.84200 -9.29500 57.46500 1.000 38.06000 350 LYS A O 1
ATOM 1525 N N . THR A 1 200 ? 19.59700 -7.58300 56.21800 1.000 40.23000 351 THR A N 1
ATOM 1526 C CA . THR A 1 200 ? 18.36800 -6.81500 56.33000 1.000 39.54000 351 THR A CA 1
ATOM 1527 C C . THR A 1 200 ? 17.94000 -6.33400 54.95200 1.000 44.70000 351 THR A C 1
ATOM 1528 O O . THR A 1 200 ? 18.75500 -6.19600 54.03600 1.000 53.45000 351 THR A O 1
ATOM 1532 N N . ASP A 1 201 ? 16.63600 -6.08700 54.81200 1.000 54.18000 352 ASP A N 1
ATOM 1533 C CA . ASP A 1 201 ? 16.13500 -5.45400 53.60000 1.000 46.98000 352 ASP A CA 1
ATOM 1534 C C . ASP A 1 201 ? 16.70000 -4.05300 53.42600 1.000 55.56000 352 ASP A C 1
ATOM 1535 O O . ASP A 1 201 ? 16.68800 -3.52100 52.31100 1.000 68.37000 352 ASP A O 1
ATOM 1540 N N . GLN A 1 202 ? 17.20000 -3.44900 54.50400 1.000 60.86000 353 GLN A N 1
ATOM 1541 C CA . GLN A 1 202 ? 17.80600 -2.12700 54.43800 1.000 61.00000 353 GLN A CA 1
ATOM 1542 C C . GLN A 1 202 ? 19.23700 -2.16700 53.92000 1.000 57.13000 353 GLN A C 1
ATOM 1543 O O . GLN A 1 202 ? 19.81100 -1.10700 53.64800 1.000 57.84000 353 GLN A O 1
ATOM 1549 N N . CYS A 1 203 ? 19.82200 -3.35400 53.78000 1.000 56.54000 354 CYS A N 1
ATOM 1550 C CA . CYS A 1 203 ? 21.21000 -3.49600 53.36600 1.000 48.53000 354 CYS A CA 1
ATOM 1551 C C . CYS A 1 203 ? 21.30600 -3.51300 51.84600 1.000 53.15000 354 CYS A C 1
ATOM 1552 O O . CYS A 1 203 ? 20.58200 -4.25800 51.17800 1.000 56.06000 354 CYS A O 1
ATOM 1555 N N . LYS A 1 204 ? 22.20600 -2.69600 51.31100 1.000 55.80000 355 LYS A N 1
ATOM 1556 C CA . LYS A 1 204 ? 22.39900 -2.57800 49.86700 1.000 59.25000 355 LYS A CA 1
ATOM 1557 C C . LYS A 1 204 ? 23.61100 -3.39900 49.42800 1.000 48.67000 355 LYS A C 1
ATOM 1558 O O . LYS A 1 204 ? 24.59100 -2.88200 48.88900 1.000 48.23000 355 LYS A O 1
ATOM 1564 N N . HIS A 1 205 ? 23.53200 -4.70400 49.67700 1.000 56.47000 356 HIS A N 1
ATOM 1565 C CA . HIS A 1 205 ? 24.61200 -5.61700 49.32800 1.000 40.65000 356 HIS A CA 1
ATOM 1566 C C . HIS A 1 205 ? 24.10400 -7.04700 49.42300 1.000 43.19000 356 HIS A C 1
ATOM 1567 O O . HIS A 1 205 ? 23.27800 -7.36100 50.28300 1.000 55.58000 356 HIS A O 1
ATOM 1574 N N . ILE A 1 206 ? 24.60100 -7.90800 48.53000 1.000 49.23000 357 ILE A N 1
ATOM 1575 C CA . ILE A 1 206 ? 24.19100 -9.30900 48.54000 1.000 50.61000 357 ILE A CA 1
ATOM 1576 C C . ILE A 1 206 ? 24.95600 -10.13000 49.57000 1.000 46.87000 357 ILE A C 1
ATOM 1577 O O . ILE A 1 206 ? 24.51500 -11.23200 49.92100 1.000 57.95000 357 ILE A O 1
ATOM 1582 N N . GLN A 1 207 ? 26.08700 -9.63300 50.06500 1.000 42.63000 358 GLN A N 1
ATOM 1583 C CA . GLN A 1 207 ? 26.84700 -10.37200 51.06200 1.000 46.68000 358 GLN A CA 1
ATOM 1584 C C . GLN A 1 207 ? 26.05700 -10.48300 52.36000 1.000 50.48000 358 GLN A C 1
ATOM 1585 O O . GLN A 1 207 ? 25.27900 -9.59500 52.72100 1.000 42.99000 358 GLN A O 1
ATOM 1591 N N . CYS A 1 208 ? 26.26900 -11.59000 53.06700 1.000 44.43000 359 CYS A N 1
ATOM 1592 C CA . CYS A 1 208 ? 25.55400 -11.89500 54.29600 1.000 35.37000 359 CYS A CA 1
ATOM 1593 C C . CYS A 1 208 ? 26.55500 -12.16500 55.41200 1.000 45.12000 359 CYS A C 1
ATOM 1594 O O . CYS A 1 208 ? 27.77100 -12.19700 55.20100 1.000 40.61000 359 CYS A O 1
ATOM 1597 N N . PHE A 1 209 ? 26.02200 -12.36200 56.61500 1.000 35.20000 360 PHE A N 1
ATOM 1598 C CA . PHE A 1 209 ? 26.81000 -12.71500 57.78400 1.000 33.24000 360 PHE A CA 1
ATOM 1599 C C . PHE A 1 209 ? 26.03200 -13.73600 58.59900 1.000 30.90000 360 PHE A C 1
ATOM 1600 O O . PHE A 1 209 ? 24.79800 -13.74900 58.58600 1.000 45.56000 360 PHE A O 1
ATOM 1608 N N . ASP A 1 210 ? 26.75900 -14.59600 59.30600 1.000 35.73000 361 ASP A N 1
ATOM 1609 C CA . ASP A 1 210 ? 26.11000 -15.61600 60.11900 1.000 30.14000 361 ASP A CA 1
ATOM 1610 C C . ASP A 1 210 ? 25.31200 -14.95800 61.23600 1.000 27.31000 361 ASP A C 1
ATOM 1611 O O . ASP A 1 210 ? 25.86200 -14.20600 62.04700 1.000 30.11000 361 ASP A O 1
ATOM 1616 N N . ALA A 1 211 ? 24.00900 -15.24200 61.27600 1.000 28.63000 362 ALA A N 1
ATOM 1617 C CA . ALA A 1 211 ? 23.14900 -14.62600 62.27900 1.000 25.99000 362 ALA A CA 1
ATOM 1618 C C . ALA A 1 211 ? 23.58900 -14.99400 63.68900 1.000 23.30000 362 ALA A C 1
ATOM 1619 O O . ALA A 1 211 ? 23.57500 -14.15000 64.59300 1.000 23.95000 362 ALA A O 1
ATOM 1621 N N . LEU A 1 212 ? 23.98500 -16.25100 63.89900 1.000 33.02000 363 LEU A N 1
ATOM 1622 C CA . LEU A 1 212 ? 24.34800 -16.68900 65.24100 1.000 30.24000 363 LEU A CA 1
ATOM 1623 C C . LEU A 1 212 ? 25.61600 -15.99500 65.72200 1.000 28.59000 363 LEU A C 1
ATOM 1624 O O . LEU A 1 212 ? 25.68700 -15.54600 66.87100 1.000 30.49000 363 LEU A O 1
ATOM 1629 N N . TRP A 1 213 ? 26.62400 -15.88500 64.85500 1.000 22.99000 364 TRP A N 1
ATOM 1630 C CA . TRP A 1 213 ? 27.84200 -15.18500 65.24400 1.000 25.25000 364 TRP A CA 1
ATOM 1631 C C . TRP A 1 213 ? 27.59700 -13.69500 65.43600 1.000 32.48000 364 TRP A C 1
ATOM 1632 O O . TRP A 1 213 ? 28.21000 -13.07600 66.31300 1.000 27.54000 364 TRP A O 1
ATOM 1643 N N . PHE A 1 214 ? 26.70400 -13.10300 64.64100 1.000 32.35000 365 PHE A N 1
ATOM 1644 C CA . PHE A 1 214 ? 26.34700 -11.70500 64.85300 1.000 24.35000 365 PHE A CA 1
ATOM 1645 C C . PHE A 1 214 ? 25.70500 -11.51200 66.22200 1.000 27.82000 365 PHE A C 1
ATOM 1646 O O . PHE A 1 214 ? 26.06000 -10.58800 66.96200 1.000 35.97000 365 PHE A O 1
ATOM 1654 N N . LEU A 1 215 ? 24.75300 -12.37900 66.57600 1.000 33.57000 366 LEU A N 1
ATOM 1655 C CA . LEU A 1 215 ? 24.11300 -12.27600 67.88400 1.000 28.82000 366 LEU A CA 1
ATOM 1656 C C . LEU A 1 215 ? 25.10300 -12.53200 69.01200 1.000 32.39000 366 LEU A C 1
ATOM 1657 O O . LEU A 1 215 ? 24.98400 -11.93800 70.09000 1.000 25.96000 366 LEU A O 1
ATOM 1662 N N . HIS A 1 216 ? 26.07800 -13.41500 68.78800 1.000 34.15000 367 HIS A N 1
ATOM 1663 C CA . HIS A 1 216 ? 27.11900 -13.63700 69.78500 1.000 37.63000 367 HIS A CA 1
ATOM 1664 C C . HIS A 1 216 ? 27.97200 -12.38900 69.97200 1.000 30.33000 367 HIS A C 1
ATOM 1665 O O . HIS A 1 216 ? 28.30300 -12.01700 71.10300 1.000 33.27000 367 HIS A O 1
ATOM 1672 N N . SER A 1 217 ? 28.33100 -11.72900 68.87000 1.000 31.36000 368 SER A N 1
ATOM 1673 C CA . SER A 1 217 ? 29.10100 -10.49300 68.95500 1.000 25.91000 368 SER A CA 1
ATOM 1674 C C . SER A 1 217 ? 28.31600 -9.40600 69.67900 1.000 29.36000 368 SER A C 1
ATOM 1675 O O . SER A 1 217 ? 28.84700 -8.72000 70.56100 1.000 33.13000 368 SER A O 1
ATOM 1678 N N . GLN A 1 218 ? 27.04300 -9.23300 69.31700 1.000 31.62000 369 GLN A N 1
ATOM 1679 C CA . GLN A 1 218 ? 26.24800 -8.15700 69.90200 1.000 34.85000 369 GLN A CA 1
ATOM 1680 C C . GLN A 1 218 ? 25.95400 -8.40600 71.37600 1.000 31.51000 369 GLN A C 1
ATOM 1681 O O . GLN A 1 218 ? 25.74600 -7.45100 72.13300 1.000 30.54000 369 GLN A O 1
ATOM 1687 N N . SER A 1 219 ? 25.93100 -9.66900 71.80500 1.000 31.97000 370 SER A N 1
ATOM 1688 C CA . SER A 1 219 ? 25.67300 -9.97000 73.20700 1.000 30.44000 370 SER A CA 1
ATOM 1689 C C . SER A 1 219 ? 26.76600 -9.44500 74.12700 1.000 33.24000 370 SER A C 1
ATOM 1690 O O . SER A 1 219 ? 26.55800 -9.40200 75.34500 1.000 45.60000 370 SER A O 1
ATOM 1693 N N . GLN A 1 220 ? 27.91500 -9.04500 73.58000 1.000 43.66000 371 GLN A N 1
ATOM 1694 C CA . GLN A 1 220 ? 29.02200 -8.52500 74.36700 1.000 43.61000 371 GLN A CA 1
ATOM 1695 C C . GLN A 1 220 ? 29.49700 -7.14900 73.92600 1.000 39.87000 371 GLN A C 1
ATOM 1696 O O . GLN A 1 220 ? 30.20600 -6.49000 74.69500 1.000 51.81000 371 GLN A O 1
ATOM 1702 N N . VAL A 1 221 ? 29.13500 -6.69700 72.72900 1.000 34.70000 372 VAL A N 1
ATOM 1703 C CA . VAL A 1 221 ? 29.43800 -5.34000 72.27900 1.000 44.02000 372 VAL A CA 1
ATOM 1704 C C . VAL A 1 221 ? 28.24200 -4.83300 71.47700 1.000 36.21000 372 VAL A C 1
ATOM 1705 O O . VAL A 1 221 ? 28.23900 -4.93200 70.24200 1.000 36.29000 372 VAL A O 1
ATOM 1709 N N . PRO A 1 222 ? 27.21000 -4.28600 72.12900 1.000 37.36000 373 PRO A N 1
ATOM 1710 C CA . PRO A 1 222 ? 25.99000 -3.91000 71.39900 1.000 36.44000 373 PRO A CA 1
ATOM 1711 C C . PRO A 1 222 ? 26.16100 -2.70800 70.48000 1.000 37.84000 373 PRO A C 1
ATOM 1712 O O . PRO A 1 222 ? 25.62600 -1.63000 70.75400 1.000 41.08000 373 PRO A O 1
ATOM 1716 N N . THR A 1 223 ? 26.89400 -2.88400 69.37800 1.000 38.71000 374 THR A N 1
ATOM 1717 C CA . THR A 1 223 ? 26.98700 -1.82700 68.37600 1.000 35.29000 374 THR A CA 1
ATOM 1718 C C . THR A 1 223 ? 25.79500 -1.84600 67.42900 1.000 37.19000 374 THR A C 1
ATOM 1719 O O . THR A 1 223 ? 25.36000 -0.78700 66.96100 1.000 47.01000 374 THR A O 1
ATOM 1723 N N . TRP A 1 224 ? 25.26100 -3.03000 67.14200 1.000 39.00000 375 TRP A N 1
ATOM 1724 C CA . TRP A 1 224 ? 24.12800 -3.19600 66.23600 1.000 36.62000 375 TRP A CA 1
ATOM 1725 C C . TRP A 1 224 ? 24.37300 -2.47000 64.91700 1.000 36.48000 375 TRP A C 1
ATOM 1726 O O . TRP A 1 224 ? 23.53500 -1.71500 64.42000 1.000 42.97000 375 TRP A O 1
ATOM 1737 N N . GLN A 1 225 ? 25.54800 -2.72000 64.34700 1.000 51.14000 376 GLN A N 1
ATOM 1738 C CA . GLN A 1 225 ? 25.91900 -2.23200 63.02900 1.000 48.07000 376 GLN A CA 1
ATOM 1739 C C . GLN A 1 225 ? 26.23100 -3.42300 62.13800 1.000 40.11000 376 GLN A C 1
ATOM 1740 O O . GLN A 1 225 ? 26.90200 -4.36800 62.56500 1.000 44.84000 376 GLN A O 1
ATOM 1746 N N . CYS A 1 226 ? 25.73200 -3.37900 60.91100 1.000 39.98000 377 CYS A N 1
ATOM 1747 C CA . CYS A 1 226 ? 25.98500 -4.45400 59.96600 1.000 45.20000 377 CYS A CA 1
ATOM 1748 C C . CYS A 1 226 ? 27.49200 -4.68500 59.84100 1.000 43.42000 377 CYS A C 1
ATOM 1749 O O . CYS A 1 226 ? 28.23900 -3.73100 59.58500 1.000 40.48000 377 CYS A O 1
ATOM 1752 N N . PRO A 1 227 ? 27.97600 -5.92200 60.01100 1.000 49.67000 378 PRO A N 1
ATOM 1753 C CA . PRO A 1 227 ? 29.42100 -6.16900 59.88700 1.000 48.02000 378 PRO A CA 1
ATOM 1754 C C . PRO A 1 227 ? 29.98600 -5.88000 58.50300 1.000 47.28000 378 PRO A C 1
ATOM 1755 O O . PRO A 1 227 ? 31.19900 -6.00700 58.30900 1.000 54.57000 378 PRO A O 1
ATOM 1759 N N . ILE A 1 228 ? 29.15100 -5.51000 57.53400 1.000 51.80000 379 ILE A N 1
ATOM 1760 C CA . ILE A 1 228 ? 29.58500 -5.26800 56.16100 1.000 48.32000 379 ILE A CA 1
ATOM 1761 C C . ILE A 1 228 ? 29.48700 -3.78600 55.80800 1.000 49.25000 379 ILE A C 1
ATOM 1762 O O . ILE A 1 228 ? 30.48400 -3.15700 55.44800 1.000 62.62000 379 ILE A O 1
ATOM 1767 N N . CYS A 1 229 ? 28.29000 -3.20900 55.91000 1.000 44.70000 380 CYS A N 1
ATOM 1768 C CA . CYS A 1 229 ? 28.06000 -1.81500 55.55800 1.000 48.64000 380 CYS A CA 1
ATOM 1769 C C . CYS A 1 229 ? 28.04900 -0.88000 56.76200 1.000 46.69000 380 CYS A C 1
ATOM 1770 O O . CYS A 1 229 ? 27.99700 0.34100 56.57500 1.000 47.14000 380 CYS A O 1
ATOM 1773 N N . GLN A 1 230 ? 28.09100 -1.41200 57.98100 1.000 55.20000 381 GLN A N 1
ATOM 1774 C CA . GLN A 1 230 ? 28.13100 -0.63600 59.21800 1.000 58.49000 381 GLN A CA 1
ATOM 1775 C C . GLN A 1 230 ? 26.88900 0.22400 59.42700 1.000 51.97000 381 GLN A C 1
ATOM 1776 O O . GLN A 1 230 ? 26.87300 1.06800 60.33100 1.000 60.77000 381 GLN A O 1
ATOM 1782 N N . HIS A 1 231 ? 25.84700 0.03800 58.62500 1.000 47.46000 382 HIS A N 1
ATOM 1783 C CA . HIS A 1 231 ? 24.60400 0.75000 58.87600 1.000 64.01000 382 HIS A CA 1
ATOM 1784 C C . HIS A 1 231 ? 23.99200 0.27000 60.19100 1.000 59.26000 382 HIS A C 1
ATOM 1785 O O . HIS A 1 231 ? 24.05500 -0.92300 60.50600 1.000 52.25000 382 HIS A O 1
ATOM 1792 N N . PRO A 1 232 ? 23.39900 1.16600 60.98200 1.000 62.32000 383 PRO A N 1
ATOM 1793 C CA . PRO A 1 232 ? 22.73100 0.72500 62.21600 1.000 53.57000 383 PRO A CA 1
ATOM 1794 C C . PRO A 1 232 ? 21.47600 -0.06900 61.88700 1.000 56.46000 383 PRO A C 1
ATOM 1795 O O . PRO A 1 232 ? 20.57800 0.42200 61.20000 1.000 63.19000 383 PRO A O 1
ATOM 1799 N N . ILE A 1 233 ? 21.42300 -1.30700 62.37400 1.000 49.00000 384 ILE A N 1
ATOM 1800 C CA . ILE A 1 233 ? 20.28300 -2.18400 62.16500 1.000 50.12000 384 ILE A CA 1
ATOM 1801 C C . ILE A 1 233 ? 19.71200 -2.57100 63.52400 1.000 48.79000 384 ILE A C 1
ATOM 1802 O O . ILE A 1 233 ? 20.27100 -2.25500 64.57500 1.000 44.46000 384 ILE A O 1
ATOM 1807 N N . LYS A 1 234 ? 18.57700 -3.26300 63.48700 1.000 46.29000 385 LYS A N 1
ATOM 1808 C CA . LYS A 1 234 ? 17.87500 -3.68300 64.68900 1.000 45.71000 385 LYS A CA 1
ATOM 1809 C C . LYS A 1 234 ? 17.53000 -5.16100 64.57900 1.000 38.12000 385 LYS A C 1
ATOM 1810 O O . LYS A 1 234 ? 17.45600 -5.72600 63.48500 1.000 32.00000 385 LYS A O 1
ATOM 1816 N N . PHE A 1 235 ? 17.32000 -5.78200 65.74200 1.000 35.46000 386 PHE A N 1
ATOM 1817 C CA . PHE A 1 235 ? 17.12900 -7.22800 65.79000 1.000 33.32000 386 PHE A CA 1
ATOM 1818 C C . PHE A 1 235 ? 15.99000 -7.67700 64.88300 1.000 33.11000 386 PHE A C 1
ATOM 1819 O O . PHE A 1 235 ? 16.10500 -8.69400 64.18900 1.000 41.08000 386 PHE A O 1
ATOM 1827 N N . ASP A 1 236 ? 14.88300 -6.93400 64.87100 1.000 44.88000 387 ASP A N 1
ATOM 1828 C CA . ASP A 1 236 ? 13.71300 -7.34800 64.10600 1.000 39.08000 387 ASP A CA 1
ATOM 1829 C C . ASP A 1 236 ? 13.89600 -7.19300 62.60200 1.000 38.31000 387 ASP A C 1
ATOM 1830 O O . ASP A 1 236 ? 13.03300 -7.64800 61.84400 1.000 43.63000 387 ASP A O 1
ATOM 1835 N N . GLN A 1 237 ? 14.98500 -6.57200 62.15000 1.000 43.96000 388 GLN A N 1
ATOM 1836 C CA . GLN A 1 237 ? 15.26300 -6.46800 60.72300 1.000 39.87000 388 GLN A CA 1
ATOM 1837 C C . GLN A 1 237 ? 16.03700 -7.66100 60.18100 1.000 41.79000 388 GLN A C 1
ATOM 1838 O O . GLN A 1 237 ? 16.08700 -7.84500 58.96000 1.000 37.74000 388 GLN A O 1
ATOM 1844 N N . LEU A 1 238 ? 16.63700 -8.46900 61.05300 1.000 44.27000 389 LEU A N 1
ATOM 1845 C CA . LEU A 1 238 ? 17.44000 -9.59900 60.60600 1.000 43.71000 389 LEU A CA 1
ATOM 1846 C C . LEU A 1 238 ? 16.55600 -10.65700 59.95900 1.000 36.94000 389 LEU A C 1
ATOM 1847 O O . LEU A 1 238 ? 15.54100 -11.06600 60.52900 1.000 46.58000 389 LEU A O 1
ATOM 1852 N N . LYS A 1 239 ? 16.94600 -11.09900 58.76500 1.000 31.18000 390 LYS A N 1
ATOM 1853 C CA . LYS A 1 239 ? 16.24300 -12.16900 58.07300 1.000 44.68000 390 LYS A CA 1
ATOM 1854 C C . LYS A 1 239 ? 17.25000 -12.97400 57.26400 1.000 28.28000 390 LYS A C 1
ATOM 1855 O O . LYS A 1 239 ? 18.30100 -12.46300 56.86900 1.000 24.91000 390 LYS A O 1
ATOM 1861 N N . ILE A 1 240 ? 16.92100 -14.24100 57.03100 1.000 38.87000 391 ILE A N 1
ATOM 1862 C CA . ILE A 1 240 ? 17.79300 -15.13100 56.27400 1.000 29.11000 391 ILE A CA 1
ATOM 1863 C C . ILE A 1 240 ? 17.68200 -14.80500 54.79200 1.000 39.50000 391 ILE A C 1
ATOM 1864 O O . ILE A 1 240 ? 16.60700 -14.44600 54.29500 1.000 51.53000 391 ILE A O 1
ATOM 1869 N N . SER A 1 241 ? 18.79900 -14.93200 54.07900 1.000 41.93000 392 SER A N 1
ATOM 1870 C CA . SER A 1 241 ? 18.83600 -14.72700 52.63500 1.000 38.56000 392 SER A CA 1
ATOM 1871 C C . SER A 1 241 ? 18.68000 -16.07900 51.94900 1.000 42.59000 392 SER A C 1
ATOM 1872 O O . SER A 1 241 ? 19.56100 -16.93900 52.04700 1.000 56.57000 392 SER A O 1
ATOM 1875 N N . GLU A 1 242 ? 17.55800 -16.26700 51.25200 1.000 38.62000 393 GLU A N 1
ATOM 1876 C CA . GLU A 1 242 ? 17.31000 -17.54300 50.59200 1.000 44.51000 393 GLU A CA 1
ATOM 1877 C C . GLU A 1 242 ? 18.33500 -17.81900 49.49900 1.000 39.67000 393 GLU A C 1
ATOM 1878 O O . GLU A 1 242 ? 18.70100 -18.97600 49.27200 1.000 49.73000 393 GLU A O 1
ATOM 1884 N N . PHE A 1 243 ? 18.81400 -16.77600 48.82000 1.000 40.78000 394 PHE A N 1
ATOM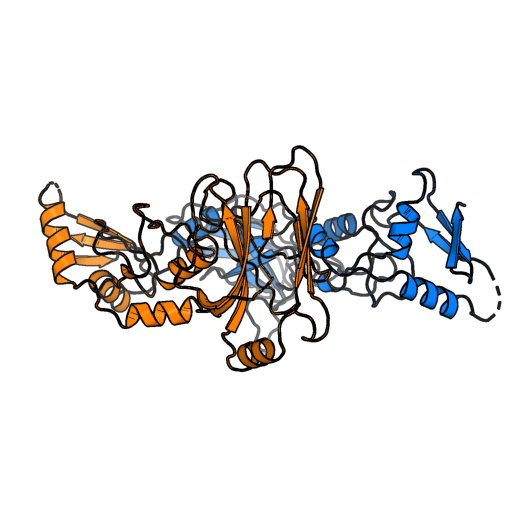 1885 C CA . PHE A 1 243 ? 19.75200 -16.96600 47.71700 1.000 54.64000 394 PHE A CA 1
ATOM 1886 C C . PHE A 1 243 ? 21.06400 -17.56900 48.21000 1.000 53.33000 394 PHE A C 1
ATOM 1887 O O . PHE A 1 243 ? 21.48700 -18.64100 47.75500 1.000 52.98000 394 PHE A O 1
ATOM 1895 N N . VAL A 1 244 ? 21.72300 -16.88800 49.15100 1.000 51.69000 395 VAL A N 1
ATOM 1896 C CA . VAL A 1 244 ? 22.98800 -17.38600 49.68200 1.000 46.26000 395 VAL A CA 1
ATOM 1897 C C . VAL A 1 244 ? 22.77700 -18.71400 50.39700 1.000 38.90000 395 VAL A C 1
ATOM 1898 O O . VAL A 1 244 ? 23.63400 -19.60300 50.35300 1.000 48.86000 395 VAL A O 1
ATOM 1902 N N . ASP A 1 245 ? 21.63700 -18.86700 51.07300 1.000 45.53000 396 ASP A N 1
ATOM 1903 C CA . ASP A 1 245 ? 21.35700 -20.12000 51.76500 1.000 52.53000 396 ASP A CA 1
ATOM 1904 C C . ASP A 1 245 ? 21.29800 -21.28600 50.78600 1.000 51.69000 396 ASP A C 1
ATOM 1905 O O . ASP A 1 245 ? 21.87200 -22.35200 51.04100 1.000 60.88000 396 ASP A O 1
ATOM 1910 N N . ASN A 1 246 ? 20.61300 -21.10100 49.65600 1.000 56.30000 397 ASN A N 1
ATOM 1911 C CA . ASN A 1 246 ? 20.53800 -22.16300 48.66000 1.000 57.05000 397 ASN A CA 1
ATOM 1912 C C . ASN A 1 246 ? 21.89700 -22.41200 48.02000 1.000 53.86000 397 ASN A C 1
ATOM 1913 O O . ASN A 1 246 ? 22.24600 -23.56000 47.72200 1.000 66.79000 397 ASN A O 1
ATOM 1918 N N . ILE A 1 247 ? 22.67900 -21.35300 47.80000 1.000 54.68000 398 ILE A N 1
ATOM 1919 C CA . ILE A 1 247 ? 24.02000 -21.54600 47.25200 1.000 48.53000 398 ILE A CA 1
ATOM 1920 C C . ILE A 1 247 ? 24.86100 -22.39100 48.20100 1.000 42.18000 398 ILE A C 1
ATOM 1921 O O . ILE A 1 247 ? 25.61400 -23.27200 47.77000 1.000 54.20000 398 ILE A O 1
ATOM 1926 N N . ILE A 1 248 ? 24.74300 -22.14000 49.50600 1.000 47.27000 399 ILE A N 1
ATOM 1927 C CA . ILE A 1 248 ? 25.52900 -22.89400 50.47800 1.000 57.09000 399 ILE A CA 1
ATOM 1928 C C . ILE A 1 248 ? 25.05200 -24.33900 50.54800 1.000 64.94000 399 ILE A C 1
ATOM 1929 O O . ILE A 1 248 ? 25.86200 -25.27400 50.56700 1.000 60.05000 399 ILE A O 1
ATOM 1934 N N . GLN A 1 249 ? 23.73400 -24.55000 50.59300 1.000 67.85000 400 GLN A N 1
ATOM 1935 C CA . GLN A 1 249 ? 23.20800 -25.90700 50.69700 1.000 61.31000 400 GLN A CA 1
ATOM 1936 C C . GLN A 1 249 ? 23.54900 -26.75300 49.47800 1.000 60.20000 400 GLN A C 1
ATOM 1937 O O . GLN A 1 249 ? 23.44400 -27.98300 49.54400 1.000 59.25000 400 GLN A O 1
ATOM 1943 N N . ASN A 1 250 ? 23.95300 -26.13100 48.37400 1.000 51.67000 401 ASN A N 1
ATOM 1944 C CA . ASN A 1 250 ? 24.29700 -26.82900 47.14200 1.000 64.46000 401 ASN A CA 1
ATOM 1945 C C . ASN A 1 250 ? 25.75600 -26.58400 46.77400 1.000 69.71000 401 ASN A C 1
ATOM 1946 O O . ASN A 1 250 ? 26.10000 -26.37500 45.60800 1.000 52.73000 401 ASN A O 1
ATOM 1951 N N . CYS A 1 251 ? 26.63200 -26.60500 47.77800 1.000 64.99000 402 CYS A N 1
ATOM 1952 C CA . CYS A 1 251 ? 28.06300 -26.43300 47.58000 1.000 53.55000 402 CYS A CA 1
ATOM 1953 C C . CYS A 1 251 ? 28.81500 -27.31900 48.56000 1.000 67.79000 402 CYS A C 1
ATOM 1954 O O . CYS A 1 251 ? 28.30200 -27.66600 49.62800 1.000 63.75000 402 CYS A O 1
ATOM 1957 N N . ASN A 1 252 ? 30.03700 -27.68100 48.18600 1.000 68.81000 403 ASN A N 1
ATOM 1958 C CA . ASN A 1 252 ? 30.90700 -28.46300 49.04900 1.000 68.06000 403 ASN A CA 1
ATOM 1959 C C . ASN A 1 252 ? 31.68200 -27.54300 49.98400 1.000 63.97000 403 ASN A C 1
ATOM 1960 O O . ASN A 1 252 ? 32.01500 -26.40700 49.63500 1.000 54.61000 403 ASN A O 1
ATOM 1965 N N . GLU A 1 253 ? 31.97100 -28.05400 51.18400 1.000 68.89000 404 GLU A N 1
ATOM 1966 C CA . GLU A 1 253 ? 32.63600 -27.25600 52.21000 1.000 62.69000 404 GLU A CA 1
ATOM 1967 C C . GLU A 1 253 ? 33.88200 -26.54900 51.69100 1.000 62.76000 404 GLU A C 1
ATOM 1968 O O . GLU A 1 253 ? 34.27500 -25.51700 52.24800 1.000 60.66000 404 GLU A O 1
ATOM 1974 N N . ASP A 1 254 ? 34.51100 -27.07400 50.63800 1.000 66.68000 405 ASP A N 1
ATOM 1975 C CA . ASP A 1 254 ? 35.76600 -26.50100 50.16100 1.000 68.74000 405 ASP A CA 1
ATOM 1976 C C . ASP A 1 254 ? 35.59300 -25.07200 49.66200 1.000 55.56000 405 ASP A C 1
ATOM 1977 O O . ASP A 1 254 ? 36.52100 -24.26200 49.77200 1.000 63.08000 405 ASP A O 1
ATOM 1982 N N . VAL A 1 255 ? 34.42600 -24.74000 49.12000 1.000 64.12000 406 VAL A N 1
ATOM 1983 C CA . VAL A 1 255 ? 34.24300 -23.46800 48.42800 1.000 58.05000 406 VAL A CA 1
ATOM 1984 C C . VAL A 1 255 ? 34.12200 -22.34000 49.44400 1.000 49.26000 406 VAL A C 1
ATOM 1985 O O . VAL A 1 255 ? 33.33100 -22.42000 50.39200 1.000 47.33000 406 VAL A O 1
ATOM 1989 N N . GLU A 1 256 ? 34.90700 -21.28100 49.24100 1.000 40.48000 407 GLU A N 1
ATOM 1990 C CA . GLU A 1 256 ? 34.84500 -20.07600 50.05800 1.000 45.07000 407 GLU A CA 1
ATOM 1991 C C . GLU A 1 256 ? 34.27100 -18.87800 49.32000 1.000 51.60000 407 GLU A C 1
ATOM 1992 O O . GLU A 1 256 ? 33.69400 -17.99500 49.95900 1.000 57.78000 407 GLU A O 1
ATOM 1998 N N . GLN A 1 257 ? 34.42200 -18.82500 47.99900 1.000 54.26000 408 GLN A N 1
ATOM 1999 C CA . GLN A 1 257 ? 33.90000 -17.74500 47.17600 1.000 51.27000 408 GLN A CA 1
ATOM 2000 C C . GLN A 1 257 ? 33.10800 -18.33600 46.01900 1.000 52.82000 408 GLN A C 1
ATOM 2001 O O . GLN A 1 257 ? 33.15800 -19.53900 45.75200 1.000 55.93000 408 GLN A O 1
ATOM 2007 N N . VAL A 1 258 ? 32.36800 -17.47000 45.32700 1.000 56.33000 409 VAL A N 1
ATOM 2008 C CA . VAL A 1 258 ? 31.57700 -17.87500 44.17300 1.000 56.03000 409 VAL A CA 1
ATOM 2009 C C . VAL A 1 258 ? 31.46100 -16.68600 43.22900 1.000 65.12000 409 VAL A C 1
ATOM 2010 O O . VAL A 1 258 ? 31.41300 -15.53100 43.66000 1.000 55.74000 409 VAL A O 1
ATOM 2014 N N . GLU A 1 259 ? 31.43000 -16.97500 41.93100 1.000 69.83000 410 GLU A N 1
ATOM 2015 C CA . GLU A 1 259 ? 31.33300 -15.96100 40.89100 1.000 66.57000 410 GLU A CA 1
ATOM 2016 C C . GLU A 1 259 ? 29.87900 -15.81300 40.46700 1.000 61.97000 410 GLU A C 1
ATOM 2017 O O . GLU A 1 259 ? 29.20500 -16.81200 40.19300 1.000 57.75000 410 GLU A O 1
ATOM 2023 N N . ILE A 1 260 ? 29.40600 -14.56900 40.40400 1.000 54.79000 411 ILE A N 1
ATOM 2024 C CA . ILE A 1 260 ? 28.02400 -14.24200 40.08300 1.000 73.12000 411 ILE A CA 1
ATOM 2025 C C . ILE A 1 260 ? 28.02700 -13.33400 38.86200 1.000 77.44000 411 ILE A C 1
ATOM 2026 O O . ILE A 1 260 ? 28.80900 -12.37700 38.79700 1.000 80.56000 411 ILE A O 1
ATOM 2031 N N . SER A 1 261 ? 27.15400 -13.62900 37.90600 1.000 71.11000 412 SER A N 1
ATOM 2032 C CA . SER A 1 261 ? 26.99400 -12.84100 36.69500 1.000 71.60000 412 SER A CA 1
ATOM 2033 C C . SER A 1 261 ? 25.63500 -12.14400 36.71300 1.000 76.68000 412 SER A C 1
ATOM 2034 O O . SER A 1 261 ? 24.84500 -12.28900 37.65100 1.000 76.40000 412 SER A O 1
ATOM 2037 N N . VAL A 1 262 ? 25.36600 -11.37500 35.65500 1.000 81.22000 413 VAL A N 1
ATOM 2038 C CA . VAL A 1 262 ? 24.09400 -10.66900 35.55000 1.000 85.78000 413 VAL A CA 1
ATOM 2039 C C . VAL A 1 262 ? 22.93000 -11.64100 35.42900 1.000 73.46000 413 VAL A C 1
ATOM 2040 O O . VAL A 1 262 ? 21.78300 -11.26800 35.70000 1.000 63.01000 413 VAL A O 1
ATOM 2044 N N . ASP A 1 263 ? 23.19500 -12.88600 35.03200 1.000 73.86000 414 ASP A N 1
ATOM 2045 C CA . ASP A 1 263 ? 22.13500 -13.87100 34.86300 1.000 77.29000 414 ASP A CA 1
ATOM 2046 C C . ASP A 1 263 ? 21.56600 -14.36200 36.18600 1.000 75.27000 414 ASP A C 1
ATOM 2047 O O . ASP A 1 263 ? 20.49800 -14.98300 36.18700 1.000 69.99000 414 ASP A O 1
ATOM 2052 N N . GLY A 1 264 ? 22.24100 -14.09900 37.30400 1.000 80.65000 415 GLY A N 1
ATOM 2053 C CA . GLY A 1 264 ? 21.88100 -14.69000 38.57100 1.000 74.14000 415 GLY A CA 1
ATOM 2054 C C . GLY A 1 264 ? 22.48200 -16.05700 38.81200 1.000 77.17000 415 GLY A C 1
ATOM 2055 O O . GLY A 1 264 ? 22.46500 -16.53200 39.95500 1.000 66.14000 415 GLY A O 1
ATOM 2056 N N . SER A 1 265 ? 23.00600 -16.70500 37.77300 1.000 78.18000 416 SER A N 1
ATOM 2057 C CA . SER A 1 265 ? 23.69700 -17.97200 37.93600 1.000 77.02000 416 SER A CA 1
ATOM 2058 C C . SER A 1 265 ? 24.99300 -17.76300 38.71700 1.000 72.31000 416 SER A C 1
ATOM 2059 O O . SER A 1 265 ? 25.48100 -16.64100 38.88300 1.000 61.85000 416 SER A O 1
ATOM 2062 N N . TRP A 1 266 ? 25.55900 -18.86800 39.19800 1.000 67.86000 417 TRP A N 1
ATOM 2063 C CA . TRP A 1 266 ? 26.72400 -18.80900 40.06700 1.000 67.42000 417 TRP A CA 1
ATOM 2064 C C . TRP A 1 266 ? 27.65700 -19.97600 39.78300 1.000 70.37000 417 TRP A C 1
ATOM 2065 O O . TRP A 1 266 ? 27.20700 -21.09600 39.52400 1.000 70.48000 417 TRP A O 1
ATOM 2076 N N . LYS A 1 267 ? 28.96100 -19.70000 39.84000 1.000 61.78000 418 LYS A N 1
ATOM 2077 C CA . LYS A 1 267 ? 29.99300 -20.68400 39.53700 1.000 69.71000 418 LYS A CA 1
ATOM 2078 C C . LYS A 1 267 ? 30.97300 -20.76900 40.70200 1.000 67.65000 418 LYS A C 1
ATOM 2079 O O . LYS A 1 267 ? 31.47500 -19.73000 41.16000 1.000 60.15000 418 LYS A O 1
ATOM 2085 N N . PRO A 1 268 ? 31.28300 -21.96300 41.20500 1.000 56.02000 419 PRO A N 1
ATOM 2086 C CA . PRO A 1 268 ? 32.33900 -22.06500 42.22100 1.000 53.15000 419 PRO A CA 1
ATOM 2087 C C . PRO A 1 268 ? 33.67000 -21.56400 41.67900 1.000 67.52000 419 PRO A C 1
ATOM 2088 O O . PRO A 1 268 ? 34.06600 -21.88600 40.55700 1.000 79.67000 419 PRO A O 1
ATOM 2092 N N . ILE A 1 269 ? 34.35900 -20.76400 42.48800 1.000 56.39000 420 ILE A N 1
ATOM 2093 C CA . ILE A 1 269 ? 35.67600 -20.25600 42.12000 1.000 66.69000 420 ILE A CA 1
ATOM 2094 C C . ILE A 1 269 ? 36.74700 -21.13200 42.76200 1.000 75.69000 420 ILE A C 1
ATOM 2095 O O . ILE A 1 269 ? 37.28200 -20.79900 43.81900 1.000 78.33000 420 ILE A O 1
ATOM 2100 N N . LEU B 1 2 ? -12.29600 -31.08700 74.04700 1.000 64.92000 153 LEU B N 1
ATOM 2101 C CA . LEU B 1 2 ? -13.47200 -31.18500 74.90300 1.000 65.28000 153 LEU B CA 1
ATOM 2102 C C . LEU B 1 2 ? -13.94100 -29.80400 75.33700 1.000 70.34000 153 LEU B C 1
ATOM 2103 O O . LEU B 1 2 ? -13.15200 -28.99100 75.82100 1.000 53.69000 153 LEU B O 1
ATOM 2108 N N . PHE B 1 3 ? -15.23600 -29.54700 75.15900 1.000 73.83000 154 PHE B N 1
ATOM 2109 C CA . PHE B 1 3 ? -15.83700 -28.27400 75.55500 1.000 51.25000 154 PHE B CA 1
ATOM 2110 C C . PHE B 1 3 ? -16.30300 -28.33800 77.01000 1.000 56.67000 154 PHE B C 1
ATOM 2111 O O . PHE B 1 3 ? -17.47400 -28.15600 77.34200 1.000 55.63000 154 PHE B O 1
ATOM 2119 N N . THR B 1 4 ? -15.33800 -28.62300 77.88200 1.000 60.72000 155 THR B N 1
ATOM 2120 C CA . THR B 1 4 ? -15.52000 -28.55300 79.32400 1.000 54.17000 155 THR B CA 1
ATOM 2121 C C . THR B 1 4 ? -14.75400 -27.38300 79.92700 1.000 55.94000 155 THR B C 1
ATOM 2122 O O . THR B 1 4 ? -14.59000 -27.32200 81.15100 1.000 52.30000 155 THR B O 1
ATOM 2126 N N . SER B 1 5 ? -14.28200 -26.45200 79.09200 1.000 47.28000 156 SER B N 1
ATOM 2127 C CA . SER B 1 5 ? -13.42400 -25.35300 79.49500 1.000 45.79000 156 SER B CA 1
ATOM 2128 C C . SER B 1 5 ? -14.16700 -24.02200 79.41900 1.000 41.44000 156 SER B C 1
ATOM 2129 O O . SER B 1 5 ? -15.02600 -23.83000 78.55300 1.000 35.71000 156 SER B O 1
ATOM 2132 N N . PRO B 1 6 ? -13.85200 -23.07600 80.31000 1.000 35.04000 157 PRO B N 1
ATOM 2133 C CA . PRO B 1 6 ? -14.55000 -21.78400 80.29500 1.000 29.37000 157 PRO B CA 1
ATOM 2134 C C . PRO B 1 6 ? -14.02400 -20.80200 79.26300 1.000 26.76000 157 PRO B C 1
ATOM 2135 O O . PRO B 1 6 ? -14.61300 -19.72400 79.11000 1.000 37.94000 157 PRO B O 1
ATOM 2139 N N . PHE B 1 7 ? -12.94400 -21.13000 78.55300 1.000 25.58000 158 PHE B N 1
ATOM 2140 C CA . PHE B 1 7 ? -12.34500 -20.17200 77.63200 1.000 26.63000 158 PHE B CA 1
ATOM 2141 C C . PHE B 1 7 ? -13.02900 -20.17000 76.27400 1.000 27.46000 158 PHE B C 1
ATOM 2142 O O . PHE B 1 7 ? -13.09700 -19.12100 75.62500 1.000 36.23000 158 PHE B O 1
ATOM 2150 N N . TYR B 1 8 ? -13.53100 -21.31800 75.82500 1.000 29.33000 159 TYR B N 1
ATOM 2151 C CA . TYR B 1 8 ? -14.15500 -21.43300 74.51500 1.000 31.69000 159 TYR B CA 1
ATOM 2152 C C . TYR B 1 8 ? -15.44300 -22.23200 74.62700 1.000 30.53000 159 TYR B C 1
ATOM 2153 O O . TYR B 1 8 ? -15.51000 -23.22000 75.36400 1.000 37.00000 159 TYR B O 1
ATOM 2162 N N . LYS B 1 9 ? -16.46400 -21.79200 73.89300 1.000 31.29000 160 LYS B N 1
ATOM 2163 C CA . LYS B 1 9 ? -17.73700 -22.49600 73.84400 1.000 32.58000 160 LYS B CA 1
ATOM 2164 C C . LYS B 1 9 ? -18.14800 -22.72900 72.39700 1.000 27.18000 160 LYS B C 1
ATOM 2165 O O . LYS B 1 9 ? -18.01800 -21.82700 71.56400 1.000 25.85000 160 LYS B O 1
ATOM 2171 N N . PRO B 1 10 ? -18.65700 -23.91600 72.06800 1.000 29.62000 161 PRO B N 1
ATOM 2172 C CA . PRO B 1 10 ? -18.95600 -24.22300 70.66400 1.000 25.65000 161 PRO B CA 1
ATOM 2173 C C . PRO B 1 10 ? -20.20200 -23.50600 70.16900 1.000 26.89000 161 PRO B C 1
ATOM 2174 O O . PRO B 1 10 ? -21.18500 -23.34700 70.89700 1.000 24.37000 161 PRO B O 1
ATOM 2178 N N . ILE B 1 11 ? -20.15400 -23.07900 68.90600 1.000 36.31000 162 ILE B N 1
ATOM 2179 C CA . ILE B 1 11 ? -21.27900 -22.45400 68.22400 1.000 26.23000 162 ILE B CA 1
ATOM 2180 C C . ILE B 1 11 ? -21.75200 -23.30900 67.05500 1.000 34.16000 162 ILE B C 1
ATOM 2181 O O . ILE B 1 11 ? -22.93300 -23.66000 66.96300 1.000 35.69000 162 ILE B O 1
ATOM 2186 N N . VAL B 1 12 ? -20.83900 -23.65700 66.15100 1.000 27.48000 163 VAL B N 1
ATOM 2187 C CA . VAL B 1 12 ? -21.14100 -24.51900 65.01600 1.000 32.64000 163 VAL B CA 1
ATOM 2188 C C . VAL B 1 12 ? -19.95800 -25.44500 64.78700 1.000 27.52000 163 VAL B C 1
ATOM 2189 O O . VAL B 1 12 ? -18.80100 -25.04200 64.94300 1.000 38.89000 163 VAL B O 1
ATOM 2193 N N . GLN B 1 13 ? -20.25000 -26.68400 64.41200 1.000 29.42000 164 GLN B N 1
ATOM 2194 C CA . GLN B 1 13 ? -19.23000 -27.59800 63.92700 1.000 27.05000 164 GLN B CA 1
ATOM 2195 C C . GLN B 1 13 ? -19.04800 -27.38500 62.43200 1.000 31.57000 164 GLN B C 1
ATOM 2196 O O . GLN B 1 13 ? -20.02900 -27.32500 61.68500 1.000 46.72000 164 GLN B O 1
ATOM 2202 N N . ILE B 1 14 ? -17.79700 -27.26800 62.00100 1.000 39.69000 165 ILE B N 1
ATOM 2203 C CA . ILE B 1 14 ? -17.49300 -27.12100 60.58200 1.000 37.40000 165 ILE B CA 1
ATOM 2204 C C . ILE B 1 14 ? -17.67900 -28.47900 59.91500 1.000 39.03000 165 ILE B C 1
ATOM 2205 O O . ILE B 1 14 ? -17.02400 -29.45400 60.31100 1.000 36.12000 165 ILE B O 1
ATOM 2210 N N . PRO B 1 15 ? -18.55400 -28.60000 58.91800 1.000 43.76000 166 PRO B N 1
ATOM 2211 C CA . PRO B 1 15 ? -18.72500 -29.89400 58.25400 1.000 41.02000 166 PRO B CA 1
ATOM 2212 C C . PRO B 1 15 ? -17.56100 -30.19800 57.32600 1.000 39.81000 166 PRO B C 1
ATOM 2213 O O . PRO B 1 15 ? -16.90100 -29.29900 56.80100 1.000 47.20000 166 PRO B O 1
ATOM 2217 N N . ASP B 1 16 ? -17.31000 -31.49000 57.13400 1.000 48.53000 167 ASP B N 1
ATOM 2218 C CA . ASP B 1 16 ? -16.23900 -31.99400 56.28100 1.000 52.80000 167 ASP B CA 1
ATOM 2219 C C . ASP B 1 16 ? -14.85300 -31.62100 56.79400 1.000 43.05000 167 ASP B C 1
ATOM 2220 O O . ASP B 1 16 ? -13.86500 -31.79300 56.07100 1.000 51.61000 167 ASP B O 1
ATOM 2225 N N . ALA B 1 17 ? -14.75200 -31.11500 58.02400 1.000 42.22000 168 ALA B N 1
ATOM 2226 C CA . ALA B 1 17 ? -13.47400 -30.79400 58.64600 1.000 26.62000 168 ALA B CA 1
ATOM 2227 C C . ALA B 1 17 ? -13.11400 -31.79600 59.73800 1.000 28.63000 168 ALA B C 1
ATOM 2228 O O . ALA B 1 17 ? -12.38400 -31.46900 60.67600 1.000 39.75000 168 ALA B O 1
ATOM 2230 N N . ASN B 1 18 ? -13.63200 -33.01400 59.63200 1.000 34.11000 169 ASN B N 1
ATOM 2231 C CA . ASN B 1 18 ? -13.29900 -34.09600 60.54400 1.000 39.35000 169 ASN B CA 1
ATOM 2232 C C . ASN B 1 18 ? -12.28800 -35.02400 59.88700 1.000 37.67000 169 ASN B C 1
ATOM 2233 O O . ASN B 1 18 ? -12.26700 -35.18100 58.66400 1.000 45.19000 169 ASN B O 1
ATOM 2238 N N . LYS B 1 19 ? -11.44200 -35.63700 60.71100 1.000 42.53000 170 LYS B N 1
ATOM 2239 C CA . LYS B 1 19 ? -10.51500 -36.63500 60.19900 1.000 27.43000 170 LYS B CA 1
ATOM 2240 C C . LYS B 1 19 ? -10.04200 -37.50700 61.34900 1.000 27.62000 170 LYS B C 1
ATOM 2241 O O . LYS B 1 19 ? -10.03200 -37.08200 62.50700 1.000 42.67000 170 LYS B O 1
ATOM 2247 N N . LYS B 1 20 ? -9.67000 -38.73900 61.01800 1.000 42.30000 171 LYS B N 1
ATOM 2248 C CA . LYS B 1 20 ? -9.12600 -39.68300 61.98300 1.000 45.35000 171 LYS B CA 1
ATOM 2249 C C . LYS B 1 20 ? -7.70800 -40.04300 61.56600 1.000 38.18000 171 LYS B C 1
ATOM 2250 O O . LYS B 1 20 ? -7.48600 -40.52400 60.44900 1.000 46.63000 171 LYS B O 1
ATOM 2256 N N . LEU B 1 21 ? -6.75600 -39.78800 62.45700 1.000 30.99000 172 LEU B N 1
ATOM 2257 C CA . LEU B 1 21 ? -5.36800 -40.17200 62.26100 1.000 37.46000 172 LEU B CA 1
ATOM 2258 C C . LEU B 1 21 ? -5.14400 -41.55800 62.84800 1.000 35.14000 172 LEU B C 1
ATOM 2259 O O . LEU B 1 21 ? -5.43800 -41.79800 64.02500 1.000 33.59000 172 LEU B O 1
ATOM 2264 N N . LYS B 1 22 ? -4.62400 -42.46100 62.02600 1.000 35.73000 173 LYS B N 1
ATOM 2265 C CA . LYS B 1 22 ? -4.35100 -43.83100 62.42500 1.000 31.88000 173 LYS B CA 1
ATOM 2266 C C . LYS B 1 22 ? -2.88800 -43.98600 62.82100 1.000 33.54000 173 LYS B C 1
ATOM 2267 O O . LYS B 1 22 ? -2.04000 -43.14600 62.50900 1.000 35.76000 173 LYS B O 1
ATOM 2273 N N . GLN B 1 23 ? -2.60300 -45.07800 63.52500 1.000 40.79000 174 GLN B N 1
ATOM 2274 C CA . GLN B 1 23 ? -1.23700 -45.34800 63.94700 1.000 28.60000 174 GLN B CA 1
ATOM 2275 C C . GLN B 1 23 ? -0.32100 -45.48800 62.73800 1.000 28.82000 174 GLN B C 1
ATOM 2276 O O . GLN B 1 23 ? -0.71500 -45.98900 61.68200 1.000 26.47000 174 GLN B O 1
ATOM 2282 N N . SER B 1 24 ? 0.91900 -45.03700 62.90900 1.000 33.32000 175 SER B N 1
ATOM 2283 C CA . SER B 1 24 ? 1.94400 -45.14700 61.88100 1.000 39.66000 175 SER B CA 1
ATOM 2284 C C . SER B 1 24 ? 3.27900 -45.40900 62.55600 1.000 36.56000 175 SER B C 1
ATOM 2285 O O . SER B 1 24 ? 3.64100 -44.71400 63.51100 1.000 34.32000 175 SER B O 1
ATOM 2288 N N . ALA B 1 25 ? 4.00400 -46.41600 62.06700 1.000 40.62000 176 ALA B N 1
ATOM 2289 C CA . ALA B 1 25 ? 5.31300 -46.72000 62.63300 1.000 29.57000 176 ALA B CA 1
ATOM 2290 C C . ALA B 1 25 ? 6.36000 -45.70700 62.18700 1.000 39.34000 176 ALA B C 1
ATOM 2291 O O . ALA B 1 25 ? 7.17300 -45.25300 63.00000 1.000 37.92000 176 ALA B O 1
ATOM 2293 N N . GLY B 1 26 ? 6.35100 -45.33700 60.90700 1.000 47.63000 177 GLY B N 1
ATOM 2294 C CA . GLY B 1 26 ? 7.30400 -44.39600 60.36500 1.000 52.50000 177 GLY B CA 1
ATOM 2295 C C . GLY B 1 26 ? 6.71200 -43.01100 60.17700 1.000 45.59000 177 GLY B C 1
ATOM 2296 O O . GLY B 1 26 ? 5.58400 -42.71500 60.57800 1.000 54.38000 177 GLY B O 1
ATOM 2297 N N . ARG B 1 27 ? 7.50100 -42.14800 59.54300 1.000 41.11000 178 ARG B N 1
ATOM 2298 C CA . ARG B 1 27 ? 7.08600 -40.77300 59.32300 1.000 49.96000 178 ARG B CA 1
ATOM 2299 C C . ARG B 1 27 ? 6.00200 -40.70400 58.25200 1.000 40.72000 178 ARG B C 1
ATOM 2300 O O . ARG B 1 27 ? 5.77800 -41.64800 57.49000 1.000 40.90000 178 ARG B O 1
ATOM 2308 N N . GLY B 1 28 ? 5.33000 -39.56100 58.19800 1.000 35.99000 179 GLY B N 1
ATOM 2309 C CA . GLY B 1 28 ? 4.27300 -39.37800 57.22100 1.000 42.00000 179 GLY B CA 1
ATOM 2310 C C . GLY B 1 28 ? 3.61300 -38.02900 57.39000 1.000 37.93000 179 GLY B C 1
ATOM 2311 O O . GLY B 1 28 ? 4.00500 -37.21200 58.23300 1.000 41.20000 179 GLY B O 1
ATOM 2312 N N . CYS B 1 29 ? 2.59600 -37.80600 56.56200 1.000 33.64000 180 CYS B N 1
ATOM 2313 C CA . CYS B 1 29 ? 1.84400 -36.55800 56.56900 1.000 41.42000 180 CYS B CA 1
ATOM 2314 C C . CYS B 1 29 ? 0.38500 -36.86300 56.27500 1.000 46.31000 180 CYS B C 1
ATOM 2315 O O . CYS B 1 29 ? 0.07300 -37.48800 55.25700 1.000 45.47000 180 CYS B O 1
ATOM 2318 N N . THR B 1 30 ? -0.49900 -36.42500 57.16600 1.000 44.02000 181 THR B N 1
ATOM 2319 C CA . THR B 1 30 ? -1.93700 -36.51000 56.95700 1.000 33.85000 181 THR B CA 1
ATOM 2320 C C . THR B 1 30 ? -2.45800 -35.14500 56.52800 1.000 34.49000 181 THR B C 1
ATOM 2321 O O . THR B 1 30 ? -2.17500 -34.13500 57.17800 1.000 40.62000 181 THR B O 1
ATOM 2325 N N . LYS B 1 31 ? -3.21200 -35.11700 55.43500 1.000 44.48000 182 LYS B N 1
ATOM 2326 C CA . LYS B 1 31 ? -3.76700 -33.88600 54.89400 1.000 36.79000 182 LYS B CA 1
ATOM 2327 C C . LYS B 1 31 ? -5.27900 -33.87700 55.07100 1.000 45.45000 182 LYS B C 1
ATOM 2328 O O . LYS B 1 31 ? -5.94000 -34.90700 54.90000 1.000 46.66000 182 LYS B O 1
ATOM 2334 N N . MET B 1 32 ? -5.82400 -32.71300 55.42200 1.000 52.02000 183 MET B N 1
ATOM 2335 C CA . MET B 1 32 ? -7.26700 -32.52700 55.52500 1.000 32.40000 183 MET B CA 1
ATOM 2336 C C . MET B 1 32 ? -7.65000 -31.29000 54.72900 1.000 40.15000 183 MET B C 1
ATOM 2337 O O . MET B 1 32 ? -7.18700 -30.18600 55.03300 1.000 55.72000 183 MET B O 1
ATOM 2342 N N . LYS B 1 33 ? -8.48200 -31.47500 53.71000 1.000 42.30000 184 LYS B N 1
ATOM 2343 C CA . LYS B 1 33 ? -8.97900 -30.38200 52.88800 1.000 40.04000 184 LYS B CA 1
ATOM 2344 C C . LYS B 1 33 ? -10.43000 -30.09600 53.24500 1.000 47.23000 184 LYS B C 1
ATOM 2345 O O . LYS B 1 33 ? -11.22900 -31.02200 53.42200 1.000 46.83000 184 LYS B O 1
ATOM 2351 N N . PHE B 1 34 ? -10.76900 -28.81400 53.35600 1.000 50.07000 185 PHE B N 1
ATOM 2352 C CA . PHE B 1 34 ? -12.14400 -28.44000 53.65400 1.000 34.83000 185 PHE B CA 1
ATOM 2353 C C . PHE B 1 34 ? -12.36400 -26.97700 53.30600 1.000 35.58000 185 PHE B C 1
ATOM 2354 O O . PHE B 1 34 ? -11.43300 -26.16900 53.34100 1.000 36.25000 185 PHE B O 1
ATOM 2362 N N . LYS B 1 35 ? -13.60900 -26.65300 52.97100 1.000 42.04000 186 LYS B N 1
ATOM 2363 C CA . LYS B 1 35 ? -14.03300 -25.28900 52.70200 1.000 43.70000 186 LYS B CA 1
ATOM 2364 C C . LYS B 1 35 ? -14.86800 -24.76700 53.86400 1.000 37.25000 186 LYS B C 1
ATOM 2365 O O . LYS B 1 35 ? -15.57500 -25.52600 54.53400 1.000 37.59000 186 LYS B O 1
ATOM 2371 N N . VAL B 1 36 ? -14.77600 -23.46200 54.09800 1.000 33.73000 187 VAL B N 1
ATOM 2372 C CA . VAL B 1 36 ? -15.60300 -22.77000 55.07900 1.000 32.53000 187 VAL B CA 1
ATOM 2373 C C . VAL B 1 36 ? -16.58900 -21.89700 54.31400 1.000 38.42000 187 VAL B C 1
ATOM 2374 O O . VAL B 1 36 ? -16.18300 -20.99500 53.57000 1.000 38.58000 187 VAL B O 1
ATOM 2378 N N . SER B 1 37 ? -17.87900 -22.16800 54.49800 1.000 36.71000 188 SER B N 1
ATOM 2379 C CA . SER B 1 37 ? -18.91400 -21.48400 53.73800 1.000 29.48000 188 SER B CA 1
ATOM 2380 C C . SER B 1 37 ? -18.85500 -19.97700 53.96800 1.000 33.63000 188 SER B C 1
ATOM 2381 O O . SER B 1 37 ? -18.29300 -19.48700 54.95200 1.000 37.89000 188 SER B O 1
ATOM 2384 N N . LYS B 1 38 ? -19.45400 -19.23600 53.03200 1.000 34.21000 189 LYS B N 1
ATOM 2385 C CA . LYS B 1 38 ? -19.58000 -17.79400 53.20800 1.000 41.03000 189 LYS B CA 1
ATOM 2386 C C . LYS B 1 38 ? -20.45800 -17.45800 54.40500 1.000 33.53000 189 LYS B C 1
ATOM 2387 O O . LYS B 1 38 ? -20.24400 -16.43500 55.06300 1.000 42.24000 189 LYS B O 1
ATOM 2393 N N . SER B 1 39 ? -21.45400 -18.29600 54.69800 1.000 30.05000 190 SER B N 1
ATOM 2394 C CA . SER B 1 39 ? -22.28100 -18.06500 55.87800 1.000 35.82000 190 SER B CA 1
ATOM 2395 C C . SER B 1 39 ? -21.45600 -18.17000 57.15300 1.000 36.68000 190 SER B C 1
ATOM 2396 O O . SER B 1 39 ? -21.64500 -17.38800 58.09100 1.000 36.25000 190 SER B O 1
ATOM 2399 N N . ASN B 1 40 ? -20.52500 -19.12500 57.20400 1.000 32.12000 191 ASN B N 1
ATOM 2400 C CA . ASN B 1 40 ? -19.65900 -19.23200 58.37400 1.000 30.75000 191 ASN B CA 1
ATOM 2401 C C . ASN B 1 40 ? -18.66900 -18.07400 58.44400 1.000 33.96000 191 ASN B C 1
ATOM 2402 O O . ASN B 1 40 ? -18.32700 -17.62000 59.54200 1.000 30.92000 191 ASN B O 1
ATOM 2407 N N . HIS B 1 41 ? -18.20700 -17.57200 57.29700 1.000 28.49000 192 HIS B N 1
ATOM 2408 C CA . HIS B 1 41 ? -17.40500 -16.35300 57.30600 1.000 35.09000 192 HIS B CA 1
ATOM 2409 C C . HIS B 1 41 ? -18.19800 -15.18900 57.88700 1.000 35.88000 192 HIS B C 1
ATOM 2410 O O . HIS B 1 41 ? -17.68700 -14.42200 58.71200 1.000 40.08000 192 HIS B O 1
ATOM 2417 N N . ASP B 1 42 ? -19.45500 -15.03800 57.46100 1.000 43.04000 193 ASP B N 1
ATOM 2418 C CA . ASP B 1 42 ? -20.30700 -13.99400 58.02100 1.000 38.17000 193 ASP B CA 1
ATOM 2419 C C . ASP B 1 42 ? -20.46200 -14.16900 59.52500 1.000 31.79000 193 ASP B C 1
ATOM 2420 O O . ASP B 1 42 ? -20.36500 -13.20000 60.28700 1.000 36.98000 193 ASP B O 1
ATOM 2425 N N . LEU B 1 43 ? -20.70500 -15.40200 59.97000 1.000 35.11000 194 LEU B N 1
ATOM 2426 C CA . LEU B 1 43 ? -20.83600 -15.66500 61.39900 1.000 37.50000 194 LEU B CA 1
ATOM 2427 C C . LEU B 1 43 ? -19.57400 -15.25700 62.15000 1.000 39.10000 194 LEU B C 1
ATOM 2428 O O . LEU B 1 43 ? -19.65200 -14.65800 63.23000 1.000 42.18000 194 LEU B O 1
ATOM 2433 N N . LEU B 1 44 ? -18.40000 -15.57300 61.59700 1.000 35.92000 195 LEU B N 1
ATOM 2434 C CA . LEU B 1 44 ? -17.15100 -15.14200 62.21900 1.000 31.90000 195 LEU B CA 1
ATOM 2435 C C . LEU B 1 44 ? -17.07900 -13.62300 62.29500 1.000 42.59000 195 LEU B C 1
ATOM 2436 O O . LEU B 1 44 ? -16.71200 -13.05600 63.33000 1.000 46.91000 195 LEU B O 1
ATOM 2441 N N . LYS B 1 45 ? -17.42600 -12.94500 61.19900 1.000 47.03000 196 LYS B N 1
ATOM 2442 C CA . LYS B 1 45 ? -17.45600 -11.48800 61.19800 1.000 44.49000 196 LYS B CA 1
ATOM 2443 C C . LYS B 1 45 ? -18.61800 -10.93600 62.01500 1.000 43.56000 196 LYS B C 1
ATOM 2444 O O . LYS B 1 45 ? -18.59700 -9.75600 62.38000 1.000 42.06000 196 LYS B O 1
ATOM 2450 N N . SER B 1 46 ? -19.62200 -11.76300 62.31600 1.000 41.44000 197 SER B N 1
ATOM 2451 C CA . SER B 1 46 ? -20.78700 -11.31500 63.06800 1.000 41.92000 197 SER B CA 1
ATOM 2452 C C . SER B 1 46 ? -20.49800 -11.09500 64.54700 1.000 47.20000 197 SER B C 1
ATOM 2453 O O . SER B 1 46 ? -21.35800 -10.55500 65.25100 1.000 47.45000 197 SER B O 1
ATOM 2456 N N . ASN B 1 47 ? -19.32700 -11.49400 65.03600 1.000 55.69000 198 ASN B N 1
ATOM 2457 C CA . ASN B 1 47 ? -19.01300 -11.35200 66.45600 1.000 41.84000 198 ASN B CA 1
ATOM 2458 C C . ASN B 1 47 ? -17.50600 -11.44800 66.62600 1.000 40.57000 198 ASN B C 1
ATOM 2459 O O . ASN B 1 47 ? -16.91000 -12.48100 66.30200 1.000 32.22000 198 ASN B O 1
ATOM 2464 N N . LYS B 1 48 ? -16.89600 -10.37900 67.14000 1.000 56.71000 199 LYS B N 1
ATOM 2465 C CA . LYS B 1 48 ? -15.44300 -10.32100 67.25400 1.000 49.66000 199 LYS B CA 1
ATOM 2466 C C . LYS B 1 48 ? -14.87800 -11.44800 68.10800 1.000 48.61000 199 LYS B C 1
ATOM 2467 O O . LYS B 1 48 ? -13.69300 -11.77400 67.97700 1.000 44.69000 199 LYS B O 1
ATOM 2473 N N . SER B 1 49 ? -15.68900 -12.05100 68.97500 1.000 55.19000 200 SER B N 1
ATOM 2474 C CA . SER B 1 49 ? -15.22800 -13.10500 69.86700 1.000 42.14000 200 SER B CA 1
ATOM 2475 C C . SER B 1 49 ? -15.29400 -14.49200 69.24200 1.000 38.73000 200 SER B C 1
ATOM 2476 O O . SER B 1 49 ? -14.90800 -15.46500 69.89800 1.000 31.64000 200 SER B O 1
ATOM 2479 N N . TYR B 1 50 ? -15.76600 -14.61200 68.00300 1.000 32.54000 201 TYR B N 1
ATOM 2480 C CA . TYR B 1 50 ? -15.88200 -15.90800 67.34800 1.000 33.65000 201 TYR B CA 1
ATOM 2481 C C . TYR B 1 50 ? -14.58400 -16.24400 66.62200 1.000 24.94000 201 TYR B C 1
ATOM 2482 O O . TYR B 1 50 ? -14.02200 -15.40500 65.91200 1.000 27.81000 201 TYR B O 1
ATOM 2491 N N . LYS B 1 51 ? -14.11900 -17.47800 66.80600 1.000 25.19000 202 LYS B N 1
ATOM 2492 C CA . LYS B 1 51 ? -12.86500 -17.95000 66.24000 1.000 30.64000 202 LYS B CA 1
ATOM 2493 C C . LYS B 1 51 ? -13.05600 -19.35900 65.69900 1.000 27.67000 202 LYS B C 1
ATOM 2494 O O . LYS B 1 51 ? -13.85400 -20.13800 66.22300 1.000 32.75000 202 LYS B O 1
ATOM 2500 N N . LEU B 1 52 ? -12.31000 -19.68300 64.64700 1.000 27.64000 203 LEU B N 1
ATOM 2501 C CA . LEU B 1 52 ? -12.28500 -21.03700 64.10600 1.000 33.45000 203 LEU B CA 1
ATOM 2502 C C . LEU B 1 52 ? -11.16700 -21.80200 64.80200 1.000 30.03000 203 LEU B C 1
ATOM 2503 O O . LEU B 1 52 ? -9.98400 -21.51300 64.59300 1.000 30.90000 203 LEU B O 1
ATOM 2508 N N . TYR B 1 53 ? -11.53700 -22.77100 65.63200 1.000 29.80000 204 TYR B N 1
ATOM 2509 C CA . TYR B 1 53 ? -10.59100 -23.54300 66.41700 1.000 29.24000 204 TYR B CA 1
ATOM 2510 C C . TYR B 1 53 ? -10.50400 -24.96900 65.89300 1.000 26.32000 204 TYR B C 1
ATOM 2511 O O . TYR B 1 53 ? -11.51100 -25.56300 65.48900 1.000 25.88000 204 TYR B O 1
ATOM 2520 N N . LEU B 1 54 ? -9.28500 -25.50000 65.89800 1.000 23.58000 205 LEU B N 1
ATOM 2521 C CA . LEU B 1 54 ? -9.01600 -26.89400 65.58500 1.000 27.37000 205 LEU B CA 1
ATOM 2522 C C . LEU B 1 54 ? -8.86400 -27.66500 66.88900 1.000 31.42000 205 LEU B C 1
ATOM 2523 O O . LEU B 1 54 ? -8.12000 -27.24300 67.78100 1.000 26.53000 205 LEU B O 1
ATOM 2528 N N . PHE B 1 55 ? -9.57500 -28.78100 67.00200 1.000 36.96000 206 PHE B N 1
ATOM 2529 C CA . PHE B 1 55 ? -9.51400 -29.64100 68.17200 1.000 30.02000 206 PHE B CA 1
ATOM 2530 C C . PHE B 1 55 ? -9.01000 -31.01600 67.76500 1.000 28.02000 206 PHE B C 1
ATOM 2531 O O . PHE B 1 55 ? -9.18000 -31.44400 66.62000 1.000 24.67000 206 PHE B O 1
ATOM 2539 N N . SER B 1 56 ? -8.40200 -31.70800 68.72600 1.000 36.17000 207 SER B N 1
ATOM 2540 C CA . SER B 1 56 ? -7.85800 -33.03800 68.50600 1.000 28.73000 207 SER B CA 1
ATOM 2541 C C . SER B 1 56 ? -7.89500 -33.79600 69.82200 1.000 26.37000 207 SER B C 1
ATOM 2542 O O . SER B 1 56 ? -7.59100 -33.23400 70.87700 1.000 25.54000 207 SER B O 1
ATOM 2545 N N . GLY B 1 57 ? -8.27000 -35.06900 69.75200 1.000 29.38000 208 GLY B N 1
ATOM 2546 C CA . GLY B 1 57 ? -8.36700 -35.88100 70.95100 1.000 27.99000 208 GLY B CA 1
ATOM 2547 C C . GLY B 1 57 ? -8.15000 -37.34700 70.65100 1.000 25.28000 208 GLY B C 1
ATOM 2548 O O . GLY B 1 57 ? -8.35200 -37.81100 69.52700 1.000 24.77000 208 GLY B O 1
ATOM 2549 N N . PHE B 1 58 ? -7.73700 -38.07900 71.68100 1.000 34.35000 209 PHE B N 1
ATOM 2550 C CA . PHE B 1 58 ? -7.52600 -39.51200 71.53000 1.000 36.90000 209 PHE B CA 1
ATOM 2551 C C . PHE B 1 58 ? -8.80600 -40.18400 71.05000 1.000 30.82000 209 PHE B C 1
ATOM 2552 O O . PHE B 1 58 ? -9.89500 -39.91700 71.56600 1.000 39.56000 209 PHE B O 1
ATOM 2560 N N . SER B 1 59 ? -8.66800 -41.05400 70.05200 1.000 32.29000 210 SER B N 1
ATOM 2561 C CA . SER B 1 59 ? -9.79700 -41.74500 69.43200 1.000 29.03000 210 SER B CA 1
ATOM 2562 C C . SER B 1 59 ? -9.85000 -43.16400 69.98400 1.000 37.39000 210 SER B C 1
ATOM 2563 O O . SER B 1 59 ? -9.12500 -44.04900 69.52300 1.000 44.87000 210 SER B O 1
ATOM 2566 N N . ILE B 1 60 ? -10.71300 -43.38100 70.97100 1.000 35.71000 211 ILE B N 1
ATOM 2567 C CA . ILE B 1 60 ? -10.85300 -44.69700 71.58800 1.000 50.77000 211 ILE B CA 1
ATOM 2568 C C . ILE B 1 60 ? -11.59200 -45.60300 70.60900 1.000 46.22000 211 ILE B C 1
ATOM 2569 O O . ILE B 1 60 ? -12.76100 -45.34100 70.29200 1.000 43.08000 211 ILE B O 1
ATOM 2574 N N . PRO B 1 61 ? -10.97100 -46.66600 70.10800 1.000 52.81000 212 PRO B N 1
ATOM 2575 C CA . PRO B 1 61 ? -11.64800 -47.53300 69.14200 1.000 58.32000 212 PRO B CA 1
ATOM 2576 C C . PRO B 1 61 ? -12.59300 -48.50800 69.83300 1.000 51.80000 212 PRO B C 1
ATOM 2577 O O . PRO B 1 61 ? -12.64100 -48.61800 71.05900 1.000 53.68000 212 PRO B O 1
ATOM 2581 N N . PHE B 1 62 ? -13.35600 -49.22300 69.00800 1.000 43.62000 213 PHE B N 1
ATOM 2582 C CA . PHE B 1 62 ? -14.25200 -50.30000 69.41200 1.000 52.73000 213 PHE B CA 1
ATOM 2583 C C . PHE B 1 62 ? -15.50900 -49.80100 70.11300 1.000 48.82000 213 PHE B C 1
ATOM 2584 O O . PHE B 1 62 ? -16.35200 -50.62200 70.49200 1.000 47.35000 213 PHE B O 1
ATOM 2592 N N . ILE B 1 63 ? -15.67100 -48.49000 70.30100 1.000 45.39000 214 ILE B N 1
ATOM 2593 C CA . ILE B 1 63 ? -16.83900 -47.92700 70.96600 1.000 38.74000 214 ILE B CA 1
ATOM 2594 C C . ILE B 1 63 ? -17.29500 -46.69400 70.19600 1.000 36.72000 214 ILE B C 1
ATOM 2595 O O . ILE B 1 63 ? -16.63000 -46.22800 69.27000 1.000 48.62000 214 ILE B O 1
ATOM 2600 N N . TYR B 1 64 ? -18.45100 -46.17100 70.59400 1.000 33.40000 215 TYR B N 1
ATOM 2601 C CA . TYR B 1 64 ? -19.00100 -44.95900 70.00600 1.000 33.78000 215 TYR B CA 1
ATOM 2602 C C . TYR B 1 64 ? -18.49700 -43.74300 70.77000 1.000 35.30000 215 TYR B C 1
ATOM 2603 O O . TYR B 1 64 ? -18.35800 -43.77800 71.99600 1.000 27.73000 215 TYR B O 1
ATOM 2612 N N . GLU B 1 65 ? -18.22200 -42.66600 70.03800 1.000 34.12000 216 GLU B N 1
ATOM 2613 C CA . GLU B 1 65 ? -17.73700 -41.43400 70.64100 1.000 37.11000 216 GLU B CA 1
ATOM 2614 C C . GLU B 1 65 ? -18.34400 -40.23700 69.92900 1.000 38.05000 216 GLU B C 1
ATOM 2615 O O . GLU B 1 65 ? -18.52200 -40.25200 68.70800 1.000 42.91000 216 GLU B O 1
ATOM 2621 N N . THR B 1 66 ? -18.66200 -39.20400 70.70400 1.000 49.23000 217 THR B N 1
ATOM 2622 C CA . THR B 1 66 ? -19.13400 -37.94900 70.14100 1.000 49.89000 217 THR B CA 1
ATOM 2623 C C . THR B 1 66 ? -17.94300 -37.08800 69.74000 1.000 49.09000 217 THR B C 1
ATOM 2624 O O . THR B 1 66 ? -16.92400 -37.05000 70.43400 1.000 63.92000 217 THR B O 1
ATOM 2628 N N . VAL B 1 67 ? -18.08500 -36.38800 68.61200 1.000 60.71000 218 VAL B N 1
ATOM 2629 C CA . VAL B 1 67 ? -16.95200 -35.70900 67.99000 1.000 60.97000 218 VAL B CA 1
ATOM 2630 C C . VAL B 1 67 ? -16.30400 -34.67700 68.90200 1.000 61.39000 218 VAL B C 1
ATOM 2631 O O . VAL B 1 67 ? -15.17700 -34.24500 68.63400 1.000 69.43000 218 VAL B O 1
ATOM 2635 N N . GLY B 1 68 ? -16.97800 -34.26400 69.97300 1.000 46.02000 219 GLY B N 1
ATOM 2636 C CA . GLY B 1 68 ? -16.43300 -33.24200 70.84700 1.000 44.88000 219 GLY B CA 1
ATOM 2637 C C . GLY B 1 68 ? -16.16900 -33.70500 72.26500 1.000 61.01000 219 GLY B C 1
ATOM 2638 O O . GLY B 1 68 ? -15.49300 -33.01200 73.03000 1.000 67.36000 219 GLY B O 1
ATOM 2639 N N . HIS B 1 69 ? -16.69000 -34.87800 72.63000 1.000 63.76000 220 HIS B N 1
ATOM 2640 C CA . HIS B 1 69 ? -16.59300 -35.33100 74.01500 1.000 65.18000 220 HIS B CA 1
ATOM 2641 C C . HIS B 1 69 ? -15.14800 -35.56700 74.44000 1.000 73.81000 220 HIS B C 1
ATOM 2642 O O . HIS B 1 69 ? -14.79700 -35.33000 75.60200 1.000 70.87000 220 HIS B O 1
ATOM 2649 N N . GLU B 1 70 ? -14.30000 -36.03300 73.52600 1.000 64.34000 221 GLU B N 1
ATOM 2650 C CA . GLU B 1 70 ? -12.94500 -36.42100 73.89500 1.000 64.54000 221 GLU B CA 1
ATOM 2651 C C . GLU B 1 70 ? -12.13800 -35.21800 74.37400 1.000 60.49000 221 GLU B C 1
ATOM 2652 O O . GLU B 1 70 ? -12.30400 -34.09400 73.89300 1.000 64.43000 221 GLU B O 1
ATOM 2658 N N . ALA B 1 71 ? -11.25000 -35.47100 75.33300 1.000 57.07000 222 ALA B N 1
ATOM 2659 C CA . ALA B 1 71 ? -10.38000 -34.43000 75.85700 1.000 46.09000 222 ALA B CA 1
ATOM 2660 C C . ALA B 1 71 ? -9.33500 -34.03200 74.81700 1.000 54.69000 222 ALA B C 1
ATOM 2661 O O . ALA B 1 71 ? -9.01300 -34.78800 73.89600 1.000 48.97000 222 ALA B O 1
ATOM 2663 N N . ILE B 1 72 ? -8.79800 -32.82500 74.97800 1.000 41.29000 223 ILE B N 1
ATOM 2664 C CA . ILE B 1 72 ? -7.87500 -32.26900 73.99500 1.000 42.50000 223 ILE B CA 1
ATOM 2665 C C . ILE B 1 72 ? -6.52200 -32.95300 74.13600 1.000 45.91000 223 ILE B C 1
ATOM 2666 O O . ILE B 1 72 ? -5.85200 -32.83000 75.16800 1.000 45.99000 223 ILE B O 1
ATOM 2671 N N . ASP B 1 73 ? -6.11400 -33.67000 73.09100 1.000 35.46000 224 ASP B N 1
ATOM 2672 C CA . ASP B 1 73 ? -4.80100 -34.30600 73.04800 1.000 31.86000 224 ASP B CA 1
ATOM 2673 C C . ASP B 1 73 ? -4.36800 -34.36100 71.59000 1.000 40.30000 224 ASP B C 1
ATOM 2674 O O . ASP B 1 73 ? -4.90500 -35.15600 70.81200 1.000 31.31000 224 ASP B O 1
ATOM 2679 N N . PHE B 1 74 ? -3.41600 -33.51200 71.22200 1.000 38.90000 225 PHE B N 1
ATOM 2680 C CA . PHE B 1 74 ? -2.84300 -33.55500 69.89000 1.000 33.68000 225 PHE B CA 1
ATOM 2681 C C . PHE B 1 74 ? -1.73500 -34.59800 69.83200 1.000 38.65000 225 PHE B C 1
ATOM 2682 O O . PHE B 1 74 ? -1.17400 -34.98200 70.86100 1.000 55.20000 225 PHE B O 1
ATOM 2690 N N . PRO B 1 75 ? -1.39900 -35.08200 68.63900 1.000 34.02000 226 PRO B N 1
ATOM 2691 C CA . PRO B 1 75 ? -0.20600 -35.92600 68.51600 1.000 45.78000 226 PRO B CA 1
ATOM 2692 C C . PRO B 1 75 ? 1.03700 -35.12100 68.85700 1.000 44.08000 226 PRO B C 1
ATOM 2693 O O . PRO B 1 75 ? 1.22200 -34.00300 68.37300 1.000 43.78000 226 PRO B O 1
ATOM 2697 N N . TYR B 1 76 ? 1.87700 -35.68300 69.72100 1.000 55.86000 227 TYR B N 1
ATOM 2698 C CA . TYR B 1 76 ? 3.16500 -35.08500 70.02200 1.000 45.78000 227 TYR B CA 1
ATOM 2699 C C . TYR B 1 76 ? 4.23300 -36.16700 69.92000 1.000 59.10000 227 TYR B C 1
ATOM 2700 O O . TYR B 1 76 ? 4.04800 -37.27200 70.46300 1.000 51.80000 227 TYR B O 1
ATOM 2709 N N . PRO B 1 77 ? 5.35900 -35.90300 69.24300 1.000 53.99000 228 PRO B N 1
ATOM 2710 C CA . PRO B 1 77 ? 5.64900 -34.67000 68.50100 1.000 54.26000 228 PRO B CA 1
ATOM 2711 C C . PRO B 1 77 ? 4.93000 -34.61800 67.15500 1.000 50.17000 228 PRO B C 1
ATOM 2712 O O . PRO B 1 77 ? 4.58100 -35.66500 66.61000 1.000 40.30000 228 PRO B O 1
ATOM 2716 N N . CYS B 1 78 ? 4.71300 -33.41200 66.63100 1.000 47.40000 229 CYS B N 1
ATOM 2717 C CA . CYS B 1 78 ? 3.99100 -33.25000 65.37500 1.000 46.16000 229 CYS B CA 1
ATOM 2718 C C . CYS B 1 78 ? 3.95900 -31.79000 64.93700 1.000 45.28000 229 CYS B C 1
ATOM 2719 O O . CYS B 1 78 ? 3.97700 -30.88300 65.77500 1.000 49.52000 229 CYS B O 1
ATOM 2722 N N . GLU B 1 79 ? 3.90100 -31.55800 63.62600 1.000 43.73000 230 GLU B N 1
ATOM 2723 C CA . GLU B 1 79 ? 3.92800 -30.21900 63.04900 1.000 33.77000 230 GLU B CA 1
ATOM 2724 C C . GLU B 1 79 ? 2.61900 -29.96600 62.31700 1.000 34.92000 230 GLU B C 1
ATOM 2725 O O . GLU B 1 79 ? 2.23700 -30.74100 61.43300 1.000 40.12000 230 GLU B O 1
ATOM 2731 N N . LEU B 1 80 ? 1.93900 -28.88400 62.68400 1.000 27.21000 231 LEU B N 1
ATOM 2732 C CA . LEU B 1 80 ? 0.72000 -28.44600 62.01900 1.000 38.73000 231 LEU B CA 1
ATOM 2733 C C . LEU B 1 80 ? 1.05600 -27.34600 61.02200 1.000 37.89000 231 LEU B C 1
ATOM 2734 O O . LEU B 1 80 ? 1.91300 -26.49800 61.28700 1.000 44.42000 231 LEU B O 1
ATOM 2739 N N . VAL B 1 81 ? 0.37800 -27.35700 59.87400 1.000 37.66000 232 VAL B N 1
ATOM 2740 C CA . VAL B 1 81 ? 0.56100 -26.32600 58.85700 1.000 38.69000 232 VAL B CA 1
ATOM 2741 C C . VAL B 1 81 ? -0.79700 -26.06100 58.22400 1.000 40.72000 232 VAL B C 1
ATOM 2742 O O . VAL B 1 81 ? -1.32000 -26.90900 57.49600 1.000 43.30000 232 VAL B O 1
ATOM 2746 N N . PHE B 1 82 ? -1.36400 -24.88900 58.48800 1.000 49.91000 233 PHE B N 1
ATOM 2747 C CA . PHE B 1 82 ? -2.66600 -24.50700 57.95500 1.000 52.35000 233 PHE B CA 1
ATOM 2748 C C . PHE B 1 82 ? -2.44400 -23.47300 56.85800 1.000 46.69000 233 PHE B C 1
ATOM 2749 O O . PHE B 1 82 ? -2.03200 -22.34200 57.13600 1.000 50.38000 233 PHE B O 1
ATOM 2757 N N . ASN B 1 83 ? -2.71300 -23.86700 55.61300 1.000 39.19000 234 ASN B N 1
ATOM 2758 C CA . ASN B 1 83 ? -2.54600 -22.98700 54.45800 1.000 42.62000 234 ASN B CA 1
ATOM 2759 C C . ASN B 1 83 ? -1.12200 -22.44000 54.37800 1.000 51.03000 234 ASN B C 1
ATOM 2760 O O . ASN B 1 83 ? -0.90600 -21.25000 54.14000 1.000 54.27000 234 ASN B O 1
ATOM 2765 N N . GLY B 1 84 ? -0.14000 -23.31500 54.58400 1.000 45.65000 235 GLY B N 1
ATOM 2766 C CA . GLY B 1 84 ? 1.25200 -22.95700 54.41600 1.000 55.32000 235 GLY B CA 1
ATOM 2767 C C . GLY B 1 84 ? 1.88900 -22.22800 55.57900 1.000 53.36000 235 GLY B C 1
ATOM 2768 O O . GLY B 1 84 ? 3.08800 -21.92700 55.51300 1.000 66.14000 235 GLY B O 1
ATOM 2769 N N . THR B 1 85 ? 1.13900 -21.93400 56.63800 1.000 42.04000 236 THR B N 1
ATOM 2770 C CA . THR B 1 85 ? 1.65700 -21.22600 57.80400 1.000 41.72000 236 THR B CA 1
ATOM 2771 C C . THR B 1 85 ? 1.72400 -22.20000 58.97400 1.000 41.87000 236 THR B C 1
ATOM 2772 O O . THR B 1 85 ? 0.68900 -22.67500 59.45200 1.000 50.25000 236 THR B O 1
ATOM 2776 N N . LYS B 1 86 ? 2.93900 -22.49200 59.43300 1.000 41.13000 237 LYS B N 1
ATOM 2777 C CA . LYS B 1 86 ? 3.10100 -23.36700 60.58500 1.000 55.40000 237 LYS B CA 1
ATOM 2778 C C . LYS B 1 86 ? 2.36200 -22.79000 61.78500 1.000 47.16000 237 LYS B C 1
ATOM 2779 O O . LYS B 1 86 ? 2.42000 -21.58700 62.05300 1.000 53.76000 237 LYS B O 1
ATOM 2785 N N . LEU B 1 87 ? 1.65900 -23.65700 62.50800 1.000 51.67000 238 LEU B N 1
ATOM 2786 C CA . LEU B 1 87 ? 0.89200 -23.24800 63.68000 1.000 69.50000 238 LEU B CA 1
ATOM 2787 C C . LEU B 1 87 ? 1.81100 -23.26400 64.89400 1.000 56.83000 238 LEU B C 1
ATOM 2788 O O . LEU B 1 87 ? 2.18100 -24.33300 65.39000 1.000 39.77000 238 LEU B O 1
ATOM 2793 N N . GLU B 1 88 ? 2.18000 -22.07600 65.37200 1.000 53.75000 239 GLU B N 1
ATOM 2794 C CA . GLU B 1 88 ? 2.98400 -21.97100 66.58100 1.000 65.36000 239 GLU B CA 1
ATOM 2795 C C . GLU B 1 88 ? 2.17500 -22.24100 67.84200 1.000 46.01000 239 GLU B C 1
ATOM 2796 O O . GLU B 1 88 ? 2.76600 -22.35600 68.92100 1.000 48.34000 239 GLU B O 1
ATOM 2802 N N . ASP B 1 89 ? 0.85000 -22.34300 67.72900 1.000 61.91000 240 ASP B N 1
ATOM 2803 C CA . ASP B 1 89 ? 0.00700 -22.60500 68.88700 1.000 68.28000 240 ASP B CA 1
ATOM 2804 C C . ASP B 1 89 ? 0.58200 -23.73700 69.72700 1.000 69.44000 240 ASP B C 1
ATOM 2805 O O . ASP B 1 89 ? 1.07400 -24.73800 69.19800 1.000 73.67000 240 ASP B O 1
ATOM 2810 N N . ASN B 1 90 ? 0.52400 -23.56900 71.04800 1.000 72.34000 241 ASN B N 1
ATOM 2811 C CA . ASN B 1 90 ? 0.93700 -24.61600 71.98000 1.000 69.59000 241 ASN B CA 1
ATOM 2812 C C . ASN B 1 90 ? -0.12600 -25.71000 71.92800 1.000 76.99000 241 ASN B C 1
ATOM 2813 O O . ASN B 1 90 ? -1.00500 -25.81900 72.78600 1.000 75.54000 241 ASN B O 1
ATOM 2818 N N . VAL B 1 91 ? -0.03800 -26.53600 70.88200 1.000 78.32000 242 VAL B N 1
ATOM 2819 C CA . VAL B 1 91 ? -1.10400 -27.49100 70.58600 1.000 65.23000 242 VAL B CA 1
ATOM 2820 C C . VAL B 1 91 ? -1.37800 -28.38400 71.79100 1.000 60.62000 242 VAL B C 1
ATOM 2821 O O . VAL B 1 91 ? -2.53000 -28.56500 72.20000 1.000 63.56000 242 VAL B O 1
ATOM 2825 N N . LYS B 1 92 ? -0.32000 -28.95700 72.38400 1.000 73.45000 243 LYS B N 1
ATOM 2826 C CA . LYS B 1 92 ? -0.46600 -29.86900 73.52200 1.000 84.34000 243 LYS B CA 1
ATOM 2827 C C . LYS B 1 92 ? 0.60100 -29.51400 74.56000 1.000 64.02000 243 LYS B C 1
ATOM 2828 O O . LYS B 1 92 ? 1.63400 -30.17600 74.67900 1.000 72.22000 243 LYS B O 1
ATOM 2834 N N . GLY B 1 93 ? 0.34100 -28.45200 75.31900 1.000 61.42000 244 GLY B N 1
ATOM 2835 C CA . GLY B 1 93 ? 1.19600 -28.12800 76.44200 1.000 80.51000 244 GLY B CA 1
ATOM 2836 C C . GLY B 1 93 ? 1.21200 -29.23800 77.47500 1.000 76.87000 244 GLY B C 1
ATOM 2837 O O . GLY B 1 93 ? 0.36600 -30.13300 77.48500 1.000 67.16000 244 GLY B O 1
ATOM 2838 N N . LEU B 1 94 ? 2.20000 -29.17000 78.36400 1.000 88.83000 245 LEU B N 1
ATOM 2839 C CA . LEU B 1 94 ? 2.42600 -30.20900 79.36500 1.000 89.30000 245 LEU B CA 1
ATOM 2840 C C . LEU B 1 94 ? 2.43600 -31.58700 78.69500 1.000 90.54000 245 LEU B C 1
ATOM 2841 O O . LEU B 1 94 ? 1.49800 -32.37900 78.78700 1.000 79.64000 245 LEU B O 1
ATOM 2846 N N . LYS B 1 95 ? 3.54900 -31.84000 78.00400 1.000 79.55000 246 LYS B N 1
ATOM 2847 C CA . LYS B 1 95 ? 3.65200 -33.00500 77.13300 1.000 82.94000 246 LYS B CA 1
ATOM 2848 C C . LYS B 1 95 ? 3.50000 -34.32400 77.88100 1.000 97.52000 246 LYS B C 1
ATOM 2849 O O . LYS B 1 95 ? 3.22300 -35.34900 77.24800 1.000 87.84000 246 LYS B O 1
ATOM 2855 N N . LYS B 1 96 ? 3.66600 -34.32800 79.20300 1.000 95.35000 247 LYS B N 1
ATOM 2856 C CA . LYS B 1 96 ? 3.61100 -35.55400 79.98800 1.000 89.76000 247 LYS B CA 1
ATOM 2857 C C . LYS B 1 96 ? 2.29500 -35.72600 80.74000 1.000 92.50000 247 LYS B C 1
ATOM 2858 O O . LYS B 1 96 ? 2.18800 -36.63200 81.57300 1.000 89.10000 247 LYS B O 1
ATOM 2864 N N . GLN B 1 97 ? 1.29500 -34.88800 80.46900 1.000 88.35000 248 GLN B N 1
ATOM 2865 C CA . GLN B 1 97 ? -0.02600 -35.03100 81.06700 1.000 79.00000 248 GLN B CA 1
ATOM 2866 C C . GLN B 1 97 ? -1.07000 -35.04500 79.96200 1.000 66.91000 248 GLN B C 1
ATOM 2867 O O . GLN B 1 97 ? -1.09700 -34.14600 79.11500 1.000 66.50000 248 GLN B O 1
ATOM 2873 N N . ASN B 1 98 ? -1.92400 -36.06500 79.97400 1.000 63.65000 249 ASN B N 1
ATOM 2874 C CA . ASN B 1 98 ? -2.95900 -36.22400 78.96400 1.000 69.71000 249 ASN B CA 1
ATOM 2875 C C . ASN B 1 98 ? -4.19900 -35.43000 79.34900 1.000 60.85000 249 ASN B C 1
ATOM 2876 O O . ASN B 1 98 ? -4.62400 -35.44000 80.50800 1.000 64.28000 249 ASN B O 1
ATOM 2881 N N . GLY B 1 99 ? -4.77700 -34.74600 78.36700 1.000 58.39000 250 GLY B N 1
ATOM 2882 C CA . GLY B 1 99 ? -5.92500 -33.89700 78.60700 1.000 54.16000 250 GLY B CA 1
ATOM 2883 C C . GLY B 1 99 ? -5.58900 -32.47500 78.98200 1.000 47.35000 250 GLY B C 1
ATOM 2884 O O . GLY B 1 99 ? -6.44100 -31.78300 79.55200 1.000 59.59000 250 GLY B O 1
ATOM 2885 N N . THR B 1 100 ? -4.37200 -32.01400 78.68500 1.000 56.30000 251 THR B N 1
ATOM 2886 C CA . THR B 1 100 ? -3.93900 -30.65900 79.00700 1.000 58.64000 251 THR B CA 1
ATOM 2887 C C . THR B 1 100 ? -3.54700 -29.87800 77.75900 1.000 53.31000 251 THR B C 1
ATOM 2888 O O . THR B 1 100 ? -2.78500 -28.91000 77.84900 1.000 48.86000 251 THR B O 1
ATOM 2892 N N . GLY B 1 101 ? -4.04400 -30.28400 76.59300 1.000 44.91000 252 GLY B N 1
ATOM 2893 C CA . GLY B 1 101 ? -3.77200 -29.55700 75.37400 1.000 43.20000 252 GLY B CA 1
ATOM 2894 C C . GLY B 1 101 ? -4.75100 -28.42300 75.15400 1.000 43.79000 252 GLY B C 1
ATOM 2895 O O . GLY B 1 101 ? -5.78600 -28.32300 75.81200 1.000 40.48000 252 GLY B O 1
ATOM 2896 N N . ASN B 1 102 ? -4.40100 -27.55500 74.21200 1.000 33.71000 253 ASN B N 1
ATOM 2897 C CA . ASN B 1 102 ? -5.23200 -26.42500 73.83700 1.000 43.16000 253 ASN B CA 1
ATOM 2898 C C . ASN B 1 102 ? -5.48900 -26.45300 72.33900 1.000 39.11000 253 ASN B C 1
ATOM 2899 O O . ASN B 1 102 ? -4.67900 -26.98600 71.57600 1.000 35.61000 253 ASN B O 1
ATOM 2904 N N . PRO B 1 103 ? -6.60900 -25.89500 71.89200 1.000 43.82000 254 PRO B N 1
ATOM 2905 C CA . PRO B 1 103 ? -6.90400 -25.88400 70.45900 1.000 27.41000 254 PRO B CA 1
ATOM 2906 C C . PRO B 1 103 ? -6.05500 -24.86300 69.71900 1.000 29.84000 254 PRO B C 1
ATOM 2907 O O . PRO B 1 103 ? -5.51300 -23.91900 70.29700 1.000 34.93000 254 PRO B O 1
ATOM 2911 N N . ALA B 1 104 ? -5.94800 -25.07500 68.41100 1.000 31.40000 255 ALA B N 1
ATOM 2912 C CA . ALA B 1 104 ? -5.23400 -24.16900 67.52700 1.000 30.64000 255 ALA B CA 1
ATOM 2913 C C . ALA B 1 104 ? -6.21500 -23.18700 66.90500 1.000 28.92000 255 ALA B C 1
ATOM 2914 O O . ALA B 1 104 ? -7.32900 -23.56000 66.53000 1.000 33.15000 255 ALA B O 1
ATOM 2916 N N . ASN B 1 105 ? -5.79700 -21.92800 66.80600 1.000 44.33000 256 ASN B N 1
ATOM 2917 C CA . ASN B 1 105 ? -6.62300 -20.87500 66.22600 1.000 30.85000 256 ASN B CA 1
ATOM 2918 C C . ASN B 1 105 ? -6.30200 -20.76700 64.74000 1.000 31.69000 256 ASN B C 1
ATOM 2919 O O . ASN B 1 105 ? -5.22900 -20.28500 64.36400 1.000 31.20000 256 ASN B O 1
ATOM 2924 N N . LEU B 1 106 ? -7.23200 -21.21400 63.89700 1.000 27.65000 257 LEU B N 1
ATOM 2925 C CA . LEU B 1 106 ? -7.06500 -21.15000 62.45200 1.000 27.89000 257 LEU B CA 1
ATOM 2926 C C . LEU B 1 106 ? -7.62800 -19.87500 61.83900 1.000 31.22000 257 LEU B C 1
ATOM 2927 O O . LEU B 1 106 ? -7.42300 -19.64100 60.64300 1.000 45.09000 257 LEU B O 1
ATOM 2932 N N . THR B 1 107 ? -8.32700 -19.05200 62.61900 1.000 38.16000 258 THR B N 1
ATOM 2933 C CA . THR B 1 107 ? -9.02900 -17.89700 62.06100 1.000 41.34000 258 THR B CA 1
ATOM 2934 C C . THR B 1 107 ? -8.13100 -16.98100 61.24100 1.000 36.84000 258 THR B C 1
ATOM 2935 O O . THR B 1 107 ? -8.48300 -16.68400 60.08700 1.000 33.19000 258 THR B O 1
ATOM 2939 N N . PRO B 1 108 ? -6.98600 -16.50600 61.74400 1.000 46.72000 259 PRO B N 1
ATOM 2940 C CA . PRO B 1 108 ? -6.22400 -15.48700 61.00300 1.000 37.66000 259 PRO B CA 1
ATOM 2941 C C . PRO B 1 108 ? -5.57700 -15.99300 59.72300 1.000 43.06000 259 PRO B C 1
ATOM 2942 O O . PRO B 1 108 ? -5.02400 -15.17500 58.97600 1.000 57.29000 259 PRO B O 1
ATOM 2946 N N . TYR B 1 109 ? -5.62100 -17.29500 59.44100 1.000 46.40000 260 TYR B N 1
ATOM 2947 C CA . TYR B 1 109 ? -5.03000 -17.84500 58.22700 1.000 45.20000 260 TYR B CA 1
ATOM 2948 C C . TYR B 1 109 ? -6.07400 -18.43800 57.28900 1.000 38.48000 260 TYR B C 1
ATOM 2949 O O . TYR B 1 109 ? -5.70900 -19.08000 56.29800 1.000 47.46000 260 TYR B O 1
ATOM 2958 N N . LEU B 1 110 ? -7.35800 -18.23800 57.57400 1.000 55.28000 261 LEU B N 1
ATOM 2959 C CA . LEU B 1 110 ? -8.40700 -18.77400 56.71800 1.000 52.91000 261 LEU B CA 1
ATOM 2960 C C . LEU B 1 110 ? -8.34600 -18.14400 55.33100 1.000 46.94000 261 LEU B C 1
ATOM 2961 O O . LEU B 1 110 ? -8.02900 -16.96100 55.17900 1.000 42.99000 261 LEU B O 1
ATOM 2966 N N . LYS B 1 111 ? -8.65500 -18.94600 54.31700 1.000 50.33000 262 LYS B N 1
ATOM 2967 C CA . LYS B 1 111 ? -8.78900 -18.45300 52.95700 1.000 50.77000 262 LYS B CA 1
ATOM 2968 C C . LYS B 1 111 ? -10.21700 -17.96900 52.71300 1.000 50.60000 262 LYS B C 1
ATOM 2969 O O . LYS B 1 111 ? -11.11300 -18.14100 53.54200 1.000 57.27000 262 LYS B O 1
ATOM 2975 N N . VAL B 1 112 ? -10.42400 -17.35300 51.55300 1.000 39.25000 263 VAL B N 1
ATOM 2976 C CA . VAL B 1 112 ? -11.75100 -16.89500 51.15300 1.000 47.88000 263 VAL B CA 1
ATOM 2977 C C . VAL B 1 112 ? -12.65000 -18.11900 51.01800 1.000 55.59000 263 VAL B C 1
ATOM 2978 O O . VAL B 1 112 ? -12.16000 -19.21100 50.69500 1.000 55.43000 263 VAL B O 1
ATOM 2982 N N . PRO B 1 113 ? -13.95900 -17.99100 51.24500 1.000 53.00000 264 PRO B N 1
ATOM 2983 C CA . PRO B 1 113 ? -14.81600 -19.18900 51.28000 1.000 45.01000 264 PRO B CA 1
ATOM 2984 C C . PRO B 1 113 ? -14.81900 -19.98600 49.98800 1.000 52.10000 264 PRO B C 1
ATOM 2985 O O . PRO B 1 113 ? -15.20500 -21.16100 50.00800 1.000 57.11000 264 PRO B O 1
ATOM 2989 N N . THR B 1 114 ? -14.40100 -19.39500 48.86900 1.000 58.47000 265 THR B N 1
ATOM 2990 C CA . THR B 1 114 ? -14.42000 -20.10200 47.59500 1.000 63.20000 265 THR B CA 1
ATOM 2991 C C . THR B 1 114 ? -13.22500 -21.02800 47.41200 1.000 52.07000 265 THR B C 1
ATOM 2992 O O . THR B 1 114 ? -13.30900 -21.97400 46.62300 1.000 59.99000 265 THR B O 1
ATOM 2996 N N . GLU B 1 115 ? -12.12600 -20.78500 48.11900 1.000 53.91000 266 GLU B N 1
ATOM 2997 C CA . GLU B 1 115 ? -10.90900 -21.56900 47.97500 1.000 62.05000 266 GLU B CA 1
ATOM 2998 C C . GLU B 1 115 ? -10.85300 -22.67400 49.02300 1.000 49.30000 266 GLU B C 1
ATOM 2999 O O . GLU B 1 115 ? -11.36200 -22.53000 50.13700 1.000 56.36000 266 GLU B O 1
ATOM 3005 N N . MET B 1 116 ? -10.22200 -23.78500 48.64900 1.000 52.51000 267 MET B N 1
ATOM 3006 C CA . MET B 1 116 ? -10.11200 -24.93600 49.53300 1.000 48.37000 267 MET B CA 1
ATOM 3007 C C . MET B 1 116 ? -9.00300 -24.70800 50.55100 1.000 49.35000 267 MET B C 1
ATOM 3008 O O . MET B 1 116 ? -7.86900 -24.38300 50.18600 1.000 59.75000 267 MET B O 1
ATOM 3013 N N . ASN B 1 117 ? -9.33200 -24.87800 51.82800 1.000 48.31000 268 ASN B N 1
ATOM 3014 C CA . ASN B 1 117 ? -8.35100 -24.78500 52.89700 1.000 44.83000 268 ASN B CA 1
ATOM 3015 C C . ASN B 1 117 ? -7.68700 -26.13700 53.10700 1.000 46.12000 268 ASN B C 1
ATOM 3016 O O . ASN B 1 117 ? -8.35800 -27.17400 53.14000 1.000 42.46000 268 ASN B O 1
ATOM 3021 N N . HIS B 1 118 ? -6.36300 -26.11600 53.24700 1.000 54.52000 269 HIS B N 1
ATOM 3022 C CA . HIS B 1 118 ? -5.56600 -27.31700 53.44600 1.000 47.33000 269 HIS B CA 1
ATOM 3023 C C . HIS B 1 118 ? -4.91100 -27.25700 54.81700 1.000 36.75000 269 HIS B C 1
ATOM 3024 O O . HIS B 1 118 ? -4.30200 -26.24300 55.17400 1.000 52.34000 269 HIS B O 1
ATOM 3031 N N . LEU B 1 119 ? -5.03900 -28.33900 55.58000 1.000 37.83000 270 LEU B N 1
ATOM 3032 C CA . LEU B 1 119 ? -4.37000 -28.49000 56.86600 1.000 35.44000 270 LEU B CA 1
ATOM 3033 C C . LEU B 1 119 ? -3.49200 -29.72900 56.77800 1.000 30.88000 270 LEU B C 1
ATOM 3034 O O . LEU B 1 119 ? -4.00000 -30.85600 56.74400 1.000 44.13000 270 LEU B O 1
ATOM 3039 N N . ASP B 1 120 ? -2.18400 -29.51700 56.70700 1.000 38.64000 271 ASP B N 1
ATOM 3040 C CA . ASP B 1 120 ? -1.21800 -30.60000 56.70200 1.000 39.31000 271 ASP B CA 1
ATOM 3041 C C . ASP B 1 120 ? -0.74100 -30.87200 58.12000 1.000 34.24000 271 ASP B C 1
ATOM 3042 O O . ASP B 1 120 ? -0.60500 -29.96000 58.94300 1.000 40.77000 271 ASP B O 1
ATOM 3047 N N . LEU B 1 121 ? -0.48100 -32.14600 58.39700 1.000 35.01000 272 LEU B N 1
ATOM 3048 C CA . LEU B 1 121 ? -0.06900 -32.59600 59.72200 1.000 35.42000 272 LEU B CA 1
ATOM 3049 C C . LEU B 1 121 ? 1.07500 -33.58000 59.51100 1.000 36.05000 272 LEU B C 1
ATOM 3050 O O . LEU B 1 121 ? 0.84700 -34.72100 59.10100 1.000 42.34000 272 LEU B O 1
ATOM 3055 N N . HIS B 1 122 ? 2.30000 -33.12400 59.76500 1.000 48.57000 273 HIS B N 1
ATOM 3056 C CA . HIS B 1 122 ? 3.49900 -33.91800 59.53900 1.000 40.88000 273 HIS B CA 1
ATOM 3057 C C . HIS B 1 122 ? 3.95600 -34.54500 60.84700 1.000 42.56000 273 HIS B C 1
ATOM 3058 O O . HIS B 1 122 ? 3.96900 -33.88700 61.89100 1.000 39.41000 273 HIS B O 1
ATOM 3065 N N . TYR B 1 123 ? 4.34000 -35.81900 60.78300 1.000 35.83000 274 TYR B N 1
ATOM 3066 C CA . TYR B 1 123 ? 4.69700 -36.56100 61.98100 1.000 38.34000 274 TYR B CA 1
ATOM 3067 C C . TYR B 1 123 ? 5.78700 -37.56600 61.64600 1.000 36.24000 274 TYR B C 1
ATOM 3068 O O . TYR B 1 123 ? 6.01800 -37.89800 60.48000 1.000 42.87000 274 TYR B O 1
ATOM 3077 N N . LEU B 1 124 ? 6.45400 -38.05000 62.69500 1.000 33.71000 275 LEU B N 1
ATOM 3078 C CA . LEU B 1 124 ? 7.43200 -39.12000 62.56700 1.000 37.86000 275 LEU B CA 1
ATOM 3079 C C . LEU B 1 124 ? 6.89100 -40.47100 63.01100 1.000 42.31000 275 LEU B C 1
ATOM 3080 O O . LEU B 1 124 ? 7.45800 -41.50200 62.63500 1.000 45.88000 275 LEU B O 1
ATOM 3085 N N . ASN B 1 125 ? 5.81700 -40.48700 63.79600 1.000 43.17000 276 ASN B N 1
ATOM 3086 C CA . ASN B 1 125 ? 5.19500 -41.72200 64.25200 1.000 46.01000 276 ASN B CA 1
ATOM 3087 C C . ASN B 1 125 ? 3.89500 -41.36300 64.95500 1.000 50.33000 276 ASN B C 1
ATOM 3088 O O . ASN B 1 125 ? 3.72400 -40.24300 65.44300 1.000 47.06000 276 ASN B O 1
ATOM 3093 N N . ILE B 1 126 ? 2.98000 -42.33100 65.00000 1.000 44.65000 277 ILE B N 1
ATOM 3094 C CA . ILE B 1 126 ? 1.69100 -42.17000 65.66700 1.000 35.60000 277 ILE B CA 1
ATOM 3095 C C . ILE B 1 126 ? 1.41400 -43.45700 66.43200 1.000 28.66000 277 ILE B C 1
ATOM 3096 O O . ILE B 1 126 ? 1.17600 -44.50500 65.82100 1.000 29.89000 277 ILE B O 1
ATOM 3101 N N . ASP B 1 127 ? 1.44000 -43.38200 67.76400 1.000 40.80000 278 ASP B N 1
ATOM 3102 C CA . ASP B 1 127 ? 1.23900 -44.55400 68.60700 1.000 39.97000 278 ASP B CA 1
ATOM 3103 C C . ASP B 1 127 ? -0.21700 -44.77900 68.98300 1.000 38.63000 278 ASP B C 1
ATOM 3104 O O . ASP B 1 127 ? -0.57300 -45.89400 69.38200 1.000 38.61000 278 ASP B O 1
ATOM 3109 N N . LYS B 1 128 ? -1.05800 -43.75400 68.87600 1.000 48.63000 279 LYS B N 1
ATOM 3110 C CA . LYS B 1 128 ? -2.47300 -43.85400 69.19700 1.000 34.69000 279 LYS B CA 1
ATOM 3111 C C . LYS B 1 128 ? -3.28100 -43.18400 68.09600 1.000 30.26000 279 LYS B C 1
ATOM 3112 O O . LYS B 1 128 ? -2.79000 -42.30500 67.38400 1.000 30.61000 279 LYS B O 1
ATOM 3118 N N . GLU B 1 129 ? -4.53400 -43.60900 67.95900 1.000 30.98000 280 GLU B N 1
ATOM 3119 C CA . GLU B 1 129 ? -5.43000 -42.99400 66.99200 1.000 33.83000 280 GLU B CA 1
ATOM 3120 C C . GLU B 1 129 ? -5.96700 -41.67900 67.54000 1.000 26.05000 280 GLU B C 1
ATOM 3121 O O . GLU B 1 129 ? -6.22900 -41.55100 68.73900 1.000 31.66000 280 GLU B O 1
ATOM 3127 N N . TYR B 1 130 ? -6.12400 -40.69800 66.65400 1.000 24.30000 281 TYR B N 1
ATOM 3128 C CA . TYR B 1 130 ? -6.62000 -39.38300 67.03300 1.000 30.93000 281 TYR B CA 1
ATOM 3129 C C . TYR B 1 130 ? -7.81000 -39.01200 66.16200 1.000 28.32000 281 TYR B C 1
ATOM 3130 O O . TYR B 1 130 ? -7.94100 -39.48000 65.03100 1.000 25.41000 281 TYR B O 1
ATOM 3139 N N . SER B 1 131 ? -8.67200 -38.16100 66.70500 1.000 36.13000 282 SER B N 1
ATOM 3140 C CA . SER B 1 131 ? -9.76600 -37.54500 65.96900 1.000 31.23000 282 SER B CA 1
ATOM 3141 C C . SER B 1 131 ? -9.55900 -36.04000 65.99600 1.000 34.98000 282 SER B C 1
ATOM 3142 O O . SER B 1 131 ? -9.38000 -35.45800 67.07200 1.000 38.50000 282 SER B O 1
ATOM 3145 N N . ILE B 1 132 ? -9.57100 -35.41700 64.82000 1.000 25.79000 283 ILE B N 1
ATOM 3146 C CA . ILE B 1 132 ? -9.41900 -33.97500 64.69000 1.000 32.62000 283 ILE B CA 1
ATOM 3147 C C . ILE B 1 132 ? -10.68900 -33.40700 64.07700 1.000 28.42000 283 ILE B C 1
ATOM 3148 O O . ILE B 1 132 ? -11.26400 -33.99100 63.15000 1.000 32.75000 283 ILE B O 1
ATOM 3153 N N . SER B 1 133 ? -11.11500 -32.25900 64.59700 1.000 34.51000 284 SER B N 1
ATOM 3154 C CA . SER B 1 133 ? -12.32400 -31.58800 64.15100 1.000 30.28000 284 SER B CA 1
ATOM 3155 C C . SER B 1 133 ? -12.09200 -30.08500 64.17800 1.000 31.03000 284 SER B C 1
ATOM 3156 O O . SER B 1 133 ? -11.07900 -29.60000 64.68700 1.000 40.37000 284 SER B O 1
ATOM 3159 N N . CYS B 1 134 ? -13.04600 -29.34300 63.62400 1.000 38.17000 285 CYS B N 1
ATOM 3160 C CA . CYS B 1 134 ? -12.97800 -27.88900 63.57300 1.000 28.91000 285 CYS B CA 1
ATOM 3161 C C . CYS B 1 134 ? -14.32000 -27.31500 63.99100 1.000 29.26000 285 CYS B C 1
ATOM 3162 O O . CYS B 1 134 ? -15.36300 -27.72400 63.47000 1.000 44.30000 285 CYS B O 1
ATOM 3165 N N . PHE B 1 135 ? -14.29100 -26.36800 64.92300 1.000 33.50000 286 PHE B N 1
ATOM 3166 C CA . PHE B 1 135 ? -15.50000 -25.73400 65.42600 1.000 26.80000 286 PHE B CA 1
ATOM 3167 C C . PHE B 1 135 ? -15.33500 -24.22500 65.40200 1.000 27.42000 286 PHE B C 1
ATOM 3168 O O . PHE B 1 135 ? -14.25400 -23.70500 65.68900 1.000 32.69000 286 PHE B O 1
ATOM 3176 N N . ILE B 1 136 ? -16.40800 -23.52200 65.07600 1.000 33.96000 287 ILE B N 1
ATOM 3177 C CA . ILE B 1 136 ? -16.49400 -22.10900 65.41600 1.000 27.35000 287 ILE B CA 1
ATOM 3178 C C . ILE B 1 136 ? -16.86100 -22.01900 66.89000 1.000 25.83000 287 ILE B C 1
ATOM 3179 O O . ILE B 1 136 ? -17.73900 -22.74600 67.36800 1.000 29.33000 287 ILE B O 1
ATOM 3184 N N . VAL B 1 137 ? -16.16000 -21.16200 67.62500 1.000 24.70000 288 VAL B N 1
ATOM 3185 C CA . VAL B 1 137 ? -16.32200 -21.07100 69.06800 1.000 25.88000 288 VAL B CA 1
ATOM 3186 C C . VAL B 1 137 ? -16.33600 -19.60600 69.47300 1.000 23.48000 288 VAL B C 1
ATOM 3187 O O . VAL B 1 137 ? -15.79600 -18.74200 68.77900 1.000 22.59000 288 VAL B O 1
ATOM 3191 N N . GLU B 1 138 ? -16.97200 -19.33500 70.60400 1.000 30.80000 289 GLU B N 1
ATOM 3192 C CA . GLU B 1 138 ? -16.89900 -18.03900 71.26000 1.000 36.62000 289 GLU B CA 1
ATOM 3193 C C . GLU B 1 138 ? -15.82100 -18.11400 72.33100 1.000 31.83000 289 GLU B C 1
ATOM 3194 O O . GLU B 1 138 ? -15.85300 -19.00700 73.18500 1.000 41.35000 289 GLU B O 1
ATOM 3200 N N . VAL B 1 139 ? -14.86200 -17.19100 72.26500 1.000 38.65000 290 VAL B N 1
ATOM 3201 C CA . VAL B 1 139 ? -13.70300 -17.18300 73.14800 1.000 28.44000 290 VAL B CA 1
ATOM 3202 C C . VAL B 1 139 ? -13.95500 -16.21200 74.29200 1.000 26.45000 290 VAL B C 1
ATOM 3203 O O . VAL B 1 139 ? -14.61300 -15.17800 74.12800 1.000 40.38000 290 VAL B O 1
ATOM 3207 N N . PHE B 1 140 ? -13.42400 -16.54900 75.46500 1.000 28.82000 291 PHE B N 1
ATOM 3208 C CA . PHE B 1 140 ? -13.55100 -15.72400 76.65900 1.000 28.30000 291 PHE B CA 1
ATOM 3209 C C . PHE B 1 140 ? -12.16900 -15.48000 77.24200 1.000 30.36000 291 PHE B C 1
ATOM 3210 O O . PHE B 1 140 ? -11.41600 -16.42900 77.48300 1.000 32.97000 291 PHE B O 1
ATOM 3218 N N . SER B 1 141 ? -11.84300 -14.21400 77.47400 1.000 36.17000 292 SER B N 1
ATOM 3219 C CA . SER B 1 141 ? -10.55000 -13.86000 78.02700 1.000 32.25000 292 SER B CA 1
ATOM 3220 C C . SER B 1 141 ? -10.53500 -14.07500 79.53600 1.000 33.50000 292 SER B C 1
ATOM 3221 O O . SER B 1 141 ? -11.58500 -14.08200 80.18400 1.000 36.84000 292 SER B O 1
ATOM 3224 N N . PRO B 1 142 ? -9.35000 -14.25200 80.12400 1.000 37.64000 293 PRO B N 1
ATOM 3225 C CA . PRO B 1 142 ? -9.27600 -14.35700 81.58900 1.000 33.40000 293 PRO B CA 1
ATOM 3226 C C . PRO B 1 142 ? -9.89600 -13.17500 82.31400 1.000 32.88000 293 PRO B C 1
ATOM 3227 O O . PRO B 1 142 ? -10.39200 -13.34400 83.43400 1.000 35.09000 293 PRO B O 1
ATOM 3231 N N . GLU B 1 143 ? -9.89600 -11.98300 81.71200 1.000 31.52000 294 GLU B N 1
ATOM 3232 C CA . GLU B 1 143 ? -10.48700 -10.82400 82.37700 1.000 34.02000 294 GLU B CA 1
ATOM 3233 C C . GLU B 1 143 ? -12.00500 -10.95000 82.45800 1.000 39.25000 294 GLU B C 1
ATOM 3234 O O . GLU B 1 143 ? -12.60600 -10.68100 83.50700 1.000 42.84000 294 GLU B O 1
ATOM 3240 N N . ALA B 1 144 ? -12.64300 -11.36100 81.35900 1.000 37.93000 295 ALA B N 1
ATOM 3241 C CA . ALA B 1 144 ? -14.08600 -11.57700 81.38000 1.000 35.11000 295 ALA B CA 1
ATOM 3242 C C . ALA B 1 144 ? -14.46500 -12.67100 82.37000 1.000 35.95000 295 ALA B C 1
ATOM 3243 O O . ALA B 1 144 ? -15.44600 -12.53800 83.11300 1.000 35.06000 295 ALA B O 1
ATOM 3245 N N . LEU B 1 145 ? -13.70200 -13.76800 82.39100 1.000 26.69000 296 LEU B N 1
ATOM 3246 C CA . LEU B 1 145 ? -13.99500 -14.84800 83.32800 1.000 26.62000 296 LEU B CA 1
ATOM 3247 C C . LEU B 1 145 ? -13.79200 -14.39100 84.76600 1.000 28.55000 296 LEU B C 1
ATOM 3248 O O . LEU B 1 145 ? -14.53200 -14.80300 85.66900 1.000 29.14000 296 LEU B O 1
ATOM 3253 N N . LEU B 1 146 ? -12.79300 -13.54000 85.00100 1.000 28.86000 297 LEU B N 1
ATOM 3254 C CA . LEU B 1 146 ? -12.62700 -12.94500 86.32200 1.000 27.27000 297 LEU B CA 1
ATOM 3255 C C . LEU B 1 146 ? -13.86600 -12.15300 86.70700 1.000 35.01000 297 LEU B C 1
ATOM 3256 O O . LEU B 1 146 ? -14.37200 -12.27100 87.82900 1.000 35.06000 297 LEU B O 1
ATOM 3261 N N . GLY B 1 147 ? -14.35900 -11.32500 85.78700 1.000 31.41000 298 GLY B N 1
ATOM 3262 C CA . GLY B 1 147 ? -15.60800 -10.62400 86.04000 1.000 26.53000 298 GLY B CA 1
ATOM 3263 C C . GLY B 1 147 ? -16.72300 -11.57300 86.42700 1.000 32.37000 298 GLY B C 1
ATOM 3264 O O . GLY B 1 147 ? -17.44200 -11.34800 87.40400 1.000 30.81000 298 GLY B O 1
ATOM 3265 N N . LYS B 1 148 ? -16.88200 -12.65200 85.65700 1.000 40.50000 299 LYS B N 1
ATOM 3266 C CA . LYS B 1 148 ? -17.84800 -13.69000 86.01400 1.000 32.10000 299 LYS B CA 1
ATOM 3267 C C . LYS B 1 148 ? -17.66900 -14.12200 87.46500 1.000 30.04000 299 LYS B C 1
ATOM 3268 O O . LYS B 1 148 ? -18.63100 -14.17000 88.24000 1.000 42.22000 299 LYS B O 1
ATOM 3274 N N . ILE B 1 149 ? -16.43100 -14.44300 87.84500 1.000 35.22000 300 ILE B N 1
ATOM 3275 C CA . ILE B 1 149 ? -16.16300 -14.93900 89.19300 1.000 35.18000 300 ILE B CA 1
ATOM 3276 C C . ILE B 1 149 ? -16.56400 -13.90600 90.23800 1.000 36.64000 300 ILE B C 1
ATOM 3277 O O . ILE B 1 149 ? -17.09200 -14.24900 91.30200 1.000 43.37000 300 ILE B O 1
ATOM 3282 N N . LEU B 1 150 ? -16.31200 -12.62600 89.95800 1.000 39.48000 301 LEU B N 1
ATOM 3283 C CA . LEU B 1 150 ? -16.57400 -11.59100 90.95200 1.000 30.10000 301 LEU B CA 1
ATOM 3284 C C . LEU B 1 150 ? -18.06400 -11.44200 91.23600 1.000 55.77000 301 LEU B C 1
ATOM 3285 O O . LEU B 1 150 ? -18.44600 -11.09000 92.35800 1.000 44.48000 301 LEU B O 1
ATOM 3290 N N . LYS B 1 151 ? -18.91600 -11.70300 90.24300 1.000 52.72000 302 LYS B N 1
ATOM 3291 C CA . LYS B 1 151 ? -20.35700 -11.60000 90.43900 1.000 45.92000 302 LYS B CA 1
ATOM 3292 C C . LYS B 1 151 ? -20.91500 -12.71400 91.31600 1.000 45.06000 302 LYS B C 1
ATOM 3293 O O . LYS B 1 151 ? -22.05400 -12.59800 91.78200 1.000 52.80000 302 LYS B O 1
ATOM 3299 N N . ARG B 1 152 ? -20.15300 -13.77400 91.55600 1.000 38.63000 303 ARG B N 1
ATOM 3300 C CA . ARG B 1 152 ? -20.62600 -14.89900 92.34600 1.000 43.81000 303 ARG B CA 1
ATOM 3301 C C . ARG B 1 152 ? -20.53100 -14.58100 93.83300 1.000 42.19000 303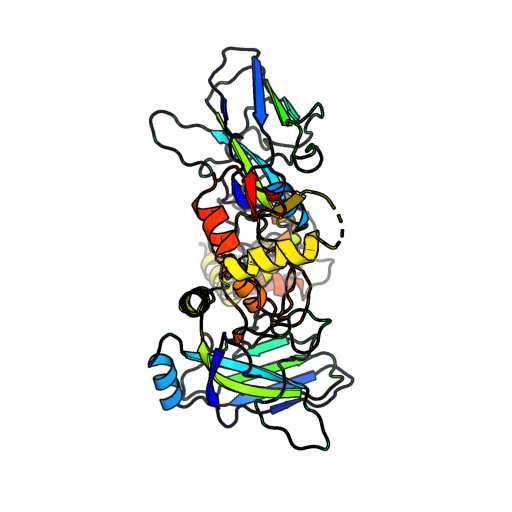 ARG B C 1
ATOM 3302 O O . ARG B 1 152 ? -19.91200 -13.59500 94.23700 1.000 55.12000 303 ARG B O 1
ATOM 3310 N N . PRO B 1 153 ? -21.15200 -15.39600 94.68300 1.000 47.90000 304 PRO B N 1
ATOM 3311 C CA . PRO B 1 153 ? -21.04300 -15.16400 96.12700 1.000 41.48000 304 PRO B CA 1
ATOM 3312 C C . PRO B 1 153 ? -19.66100 -15.52000 96.64500 1.000 46.48000 304 PRO B C 1
ATOM 3313 O O . PRO B 1 153 ? -19.01800 -16.46400 96.17800 1.000 47.42000 304 PRO B O 1
ATOM 3317 N N . LYS B 1 154 ? -19.21000 -14.75200 97.63000 1.000 38.07000 305 LYS B N 1
ATOM 3318 C CA . LYS B 1 154 ? -17.89400 -14.94400 98.21600 1.000 52.23000 305 LYS B CA 1
ATOM 3319 C C . LYS B 1 154 ? -17.95200 -15.98200 99.33400 1.000 57.38000 305 LYS B C 1
ATOM 3320 O O . LYS B 1 154 ? -19.02100 -16.35500 99.82100 1.000 60.00000 305 LYS B O 1
ATOM 3326 N N . ILE B 1 155 ? -16.77500 -16.45800 99.73300 1.000 56.33000 306 ILE B N 1
ATOM 3327 C CA . ILE 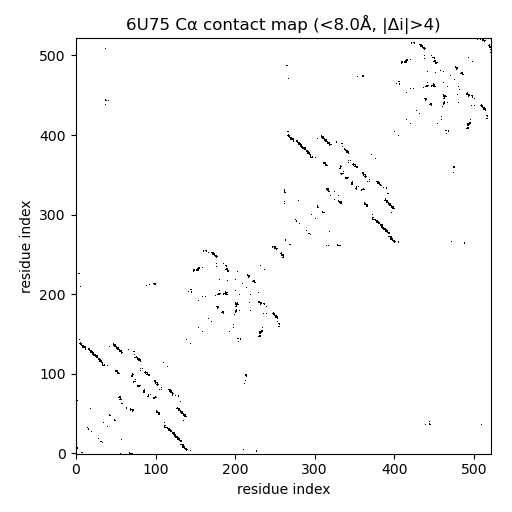B 1 155 ? -16.64200 -17.29100 100.92300 1.000 40.74000 306 ILE B CA 1
ATOM 3328 C C . ILE B 1 155 ? -16.68800 -16.35900 102.12900 1.000 55.45000 306 ILE B C 1
ATOM 3329 O O . ILE B 1 155 ? -15.74900 -15.59600 102.37200 1.000 60.04000 306 ILE B O 1
ATOM 3334 N N . ILE B 1 156 ? -17.78700 -16.41600 102.88600 1.000 67.68000 307 ILE B N 1
ATOM 3335 C CA . ILE B 1 156 ? -18.01700 -15.41900 103.92200 1.000 61.57000 307 ILE B CA 1
ATOM 3336 C C . ILE B 1 156 ? -16.90400 -15.46300 104.97000 1.000 61.36000 307 ILE B C 1
ATOM 3337 O O . ILE B 1 156 ? -16.16100 -16.44300 105.10100 1.000 58.94000 307 ILE B O 1
ATOM 3342 N N . LYS B 1 157 ? -16.79700 -14.36700 105.72600 1.000 64.57000 308 LYS B N 1
ATOM 3343 C CA . LYS B 1 157 ? -15.76900 -14.25300 106.75500 1.000 62.70000 308 LYS B CA 1
ATOM 3344 C C . LYS B 1 157 ? -16.03600 -15.19000 107.92600 1.000 70.82000 308 LYS B C 1
ATOM 3345 O O . LYS B 1 157 ? -15.09100 -15.71700 108.53100 1.000 62.79000 308 LYS B O 1
ATOM 3351 N N . GLN B 1 158 ? -17.31100 -15.41300 108.25500 1.000 78.45000 309 GLN B N 1
ATOM 3352 C CA . GLN B 1 158 ? -17.64800 -16.26200 109.39200 1.000 71.82000 309 GLN B CA 1
ATOM 3353 C C . GLN B 1 158 ? -17.15800 -17.68700 109.17700 1.000 77.55000 309 GLN B C 1
ATOM 3354 O O . GLN B 1 158 ? -16.68000 -18.33500 110.11500 1.000 83.81000 309 GLN B O 1
ATOM 3360 N N . ALA B 1 159 ? -17.27000 -18.19400 107.94700 1.000 65.20000 310 ALA B N 1
ATOM 3361 C CA . ALA B 1 159 ? -16.80500 -19.54600 107.66100 1.000 57.63000 310 ALA B CA 1
ATOM 3362 C C . ALA B 1 159 ? -15.30500 -19.67000 107.88700 1.000 68.39000 310 ALA B C 1
ATOM 3363 O O . ALA B 1 159 ? -14.83600 -20.64600 108.48500 1.000 76.10000 310 ALA B O 1
ATOM 3365 N N . THR B 1 160 ? -14.53300 -18.68600 107.41900 1.000 63.75000 311 THR B N 1
ATOM 3366 C CA . THR B 1 160 ? -13.08800 -18.73600 107.60400 1.000 67.90000 311 THR B CA 1
ATOM 3367 C C . THR B 1 160 ? -12.72000 -18.63500 109.07900 1.000 64.83000 311 THR B C 1
ATOM 3368 O O . THR B 1 160 ? -11.82700 -19.35000 109.55300 1.000 63.95000 311 THR B O 1
ATOM 3372 N N . THR B 1 161 ? -13.39400 -17.75300 109.82300 1.000 62.24000 312 THR B N 1
ATOM 3373 C CA . THR B 1 161 ? -13.12100 -17.64900 111.25300 1.000 56.93000 312 THR B CA 1
ATOM 3374 C C . THR B 1 161 ? -13.43900 -18.95700 111.97000 1.000 67.37000 312 THR B C 1
ATOM 3375 O O . THR B 1 161 ? -12.67200 -19.40400 112.83100 1.000 70.70000 312 THR B O 1
ATOM 3379 N N . ALA B 1 162 ? -14.56500 -19.58800 111.62400 1.000 63.98000 313 ALA B N 1
ATOM 3380 C CA . ALA B 1 162 ? -14.92900 -20.85200 112.25200 1.000 62.19000 313 ALA B CA 1
ATOM 3381 C C . ALA B 1 162 ? -13.92600 -21.94500 111.91200 1.000 75.93000 313 ALA B C 1
ATOM 3382 O O . ALA B 1 162 ? -13.58800 -22.77700 112.76400 1.000 86.34000 313 ALA B O 1
ATOM 3384 N N . TYR B 1 163 ? -13.44600 -21.96800 110.66700 1.000 73.50000 314 TYR B N 1
ATOM 3385 C CA . TYR B 1 163 ? -12.44000 -22.95400 110.29000 1.000 70.01000 314 TYR B CA 1
ATOM 3386 C C . TYR B 1 163 ? -11.15900 -22.74600 111.08400 1.000 72.88000 314 TYR B C 1
ATOM 3387 O O . TYR B 1 163 ? -10.57400 -23.70400 111.60200 1.000 73.28000 314 TYR B O 1
ATOM 3396 N N . ILE B 1 164 ? -10.69900 -21.49600 111.17900 1.000 79.13000 315 ILE B N 1
ATOM 3397 C CA . ILE B 1 164 ? -9.51700 -21.19300 111.98500 1.000 74.60000 315 ILE B CA 1
ATOM 3398 C C . ILE B 1 164 ? -9.71600 -21.70000 113.40700 1.000 76.96000 315 ILE B C 1
ATOM 3399 O O . ILE B 1 164 ? -8.86200 -22.39700 113.97000 1.000 72.91000 315 ILE B O 1
ATOM 3404 N N . LYS B 1 165 ? -10.85400 -21.34700 114.00800 1.000 77.81000 316 LYS B N 1
ATOM 3405 C CA . LYS B 1 165 ? -11.16500 -21.78000 115.36500 1.000 76.96000 316 LYS B CA 1
ATOM 3406 C C . LYS B 1 165 ? -11.04200 -23.29300 115.50000 1.000 75.43000 316 LYS B C 1
ATOM 3407 O O . LYS B 1 165 ? -10.25100 -23.80000 116.30600 1.000 81.10000 316 LYS B O 1
ATOM 3413 N N . ARG B 1 166 ? -11.81300 -24.03500 114.70100 1.000 75.96000 317 ARG B N 1
ATOM 3414 C CA . ARG B 1 166 ? -11.89700 -25.47800 114.90300 1.000 74.69000 317 ARG B CA 1
ATOM 3415 C C . ARG B 1 166 ? -10.59500 -26.18200 114.54200 1.000 82.09000 317 ARG B C 1
ATOM 3416 O O . ARG B 1 166 ? -10.29500 -27.24200 115.10500 1.000 90.16000 317 ARG B O 1
ATOM 3424 N N . THR B 1 167 ? -9.80800 -25.62400 113.62000 1.000 84.22000 318 THR B N 1
ATOM 3425 C CA . THR B 1 167 ? -8.58900 -26.29000 113.18300 1.000 85.21000 318 THR B CA 1
ATOM 3426 C C . THR B 1 167 ? -7.39800 -25.98500 114.07800 1.000 79.89000 318 THR B C 1
ATOM 3427 O O . THR B 1 167 ? -6.50900 -26.83400 114.21700 1.000 88.27000 318 THR B O 1
ATOM 3431 N N . LEU B 1 168 ? -7.35000 -24.80200 114.69300 1.000 84.37000 319 LEU B N 1
ATOM 3432 C CA . LEU B 1 168 ? -6.28100 -24.49000 115.63100 1.000 85.19000 319 LEU B CA 1
ATOM 3433 C C . LEU B 1 168 ? -6.62900 -24.86000 117.06500 1.000 91.83000 319 LEU B C 1
ATOM 3434 O O . LEU B 1 168 ? -5.74000 -24.84300 117.92400 1.000 94.89000 319 LEU B O 1
ATOM 3439 N N . ASN B 1 169 ? -7.89200 -25.19300 117.34800 1.000 88.69000 320 ASN B N 1
ATOM 3440 C CA . ASN B 1 169 ? -8.20800 -25.80200 118.63500 1.000 83.89000 320 ASN B CA 1
ATOM 3441 C C . ASN B 1 169 ? -7.55900 -27.17500 118.75800 1.000 86.78000 320 ASN B C 1
ATOM 3442 O O . ASN B 1 169 ? -7.09600 -27.55600 119.84000 1.000 83.76000 320 ASN B O 1
ATOM 3447 N N . GLU B 1 170 ? -7.51200 -27.92600 117.66100 1.000 82.18000 321 GLU B N 1
ATOM 3448 C CA . GLU B 1 170 ? -6.87400 -29.23700 117.64400 1.000 83.57000 321 GLU B CA 1
ATOM 3449 C C . GLU B 1 170 ? -5.37900 -29.10500 117.36500 1.000 77.91000 321 GLU B C 1
ATOM 3450 O O . GLU B 1 170 ? -4.56700 -29.04900 118.28800 1.000 68.02000 321 GLU B O 1
ATOM 3456 N N . THR B 1 178 ? -0.56900 -24.28400 120.89200 1.000 72.70000 329 THR B N 1
ATOM 3457 C CA . THR B 1 178 ? -0.99500 -23.56100 119.69900 1.000 90.15000 329 THR B CA 1
ATOM 3458 C C . THR B 1 178 ? -1.41800 -22.14400 120.07000 1.000 88.31000 329 THR B C 1
ATOM 3459 O O . THR B 1 178 ? -1.96100 -21.91700 121.15200 1.000 78.29000 329 THR B O 1
ATOM 3463 N N . THR B 1 179 ? -1.17000 -21.19000 119.17200 1.000 100.04000 330 THR B N 1
ATOM 3464 C CA . THR B 1 179 ? -1.47800 -19.79400 119.45700 1.000 94.59000 330 THR B CA 1
ATOM 3465 C C . THR B 1 179 ? -1.75800 -18.99600 118.19000 1.000 91.62000 330 THR B C 1
ATOM 3466 O O . THR B 1 179 ? -2.73300 -18.23900 118.13200 1.000 83.88000 330 THR B O 1
ATOM 3470 N N . SER B 1 180 ? -0.91600 -19.15600 117.17000 1.000 85.11000 331 SER B N 1
ATOM 3471 C CA . SER B 1 180 ? -0.91700 -18.25800 116.02500 1.000 86.69000 331 SER B CA 1
ATOM 3472 C C . SER B 1 180 ? -0.82200 -19.04700 114.72700 1.000 87.40000 331 SER B C 1
ATOM 3473 O O . SER B 1 180 ? -0.50700 -20.24100 114.71400 1.000 93.38000 331 SER B O 1
ATOM 3476 N N . THR B 1 181 ? -1.10400 -18.35300 113.62400 1.000 81.65000 332 THR B N 1
ATOM 3477 C CA . THR B 1 181 ? -0.89200 -18.87900 112.28400 1.000 77.84000 332 THR B CA 1
ATOM 3478 C C . THR B 1 181 ? -0.52000 -17.72100 111.37100 1.000 73.68000 332 THR B C 1
ATOM 3479 O O . THR B 1 181 ? -0.79800 -16.55600 111.66800 1.000 65.38000 332 THR B O 1
ATOM 3483 N N . VAL B 1 182 ? 0.11700 -18.05400 110.25200 1.000 68.10000 333 VAL B N 1
ATOM 3484 C CA . VAL B 1 182 ? 0.59400 -17.06700 109.29200 1.000 62.90000 333 VAL B CA 1
ATOM 3485 C C . VAL B 1 182 ? -0.20600 -17.20700 108.00600 1.000 57.99000 333 VAL B C 1
ATOM 3486 O O . VAL B 1 182 ? -0.49000 -18.32300 107.55500 1.000 59.61000 333 VAL B O 1
ATOM 3490 N N . LEU B 1 183 ? -0.56700 -16.06800 107.41700 1.000 66.29000 334 LEU B N 1
ATOM 3491 C CA . LEU B 1 183 ? -1.33500 -16.01400 106.18100 1.000 51.05000 334 LEU B CA 1
ATOM 3492 C C . LEU B 1 183 ? -0.58300 -15.13400 105.19500 1.000 50.80000 334 LEU B C 1
ATOM 3493 O O . LEU B 1 183 ? -0.29500 -13.97100 105.49500 1.000 46.75000 334 LEU B O 1
ATOM 3498 N N . SER B 1 184 ? -0.26000 -15.69000 104.03100 1.000 43.00000 335 SER B N 1
ATOM 3499 C CA . SER B 1 184 ? 0.45200 -14.95400 102.99600 1.000 32.51000 335 SER B CA 1
ATOM 3500 C C . SER B 1 184 ? -0.53900 -14.19200 102.12700 1.000 39.09000 335 SER B C 1
ATOM 3501 O O . SER B 1 184 ? -1.53800 -14.75700 101.66900 1.000 58.87000 335 SER B O 1
ATOM 3504 N N . LEU B 1 185 ? -0.26300 -12.91000 101.91200 1.000 37.39000 336 LEU B N 1
ATOM 3505 C CA . LEU B 1 185 ? -1.04000 -12.08400 101.00200 1.000 33.08000 336 LEU B CA 1
ATOM 3506 C C . LEU B 1 185 ? -0.48700 -12.11000 99.58300 1.000 39.38000 336 LEU B C 1
ATOM 3507 O O . LEU B 1 185 ? -0.92200 -11.31400 98.74500 1.000 32.76000 336 LEU B O 1
ATOM 3512 N N . GLN B 1 186 ? 0.45600 -13.00500 99.30100 1.000 37.92000 337 GLN B N 1
ATOM 3513 C CA . GLN B 1 186 ? 1.10000 -13.10300 98.00100 1.000 39.21000 337 GLN B CA 1
ATOM 3514 C C . GLN B 1 186 ? 0.56300 -14.30800 97.23800 1.000 37.88000 337 GLN B C 1
ATOM 3515 O O . GLN B 1 186 ? 0.15900 -15.31200 97.83000 1.000 45.38000 337 GLN B O 1
ATOM 3521 N N . CYS B 1 187 ? 0.56900 -14.19900 95.91800 1.000 30.83000 338 CYS B N 1
ATOM 3522 C CA . CYS B 1 187 ? 0.04400 -15.26800 95.07900 1.000 29.88000 338 CYS B CA 1
ATOM 3523 C C . CYS B 1 187 ? 1.11500 -16.33200 94.85800 1.000 32.98000 338 CYS B C 1
ATOM 3524 O O . CYS B 1 187 ? 2.25500 -15.99300 94.52200 1.000 35.72000 338 CYS B O 1
ATOM 3527 N N . PRO B 1 188 ? 0.79600 -17.61900 95.03200 1.000 32.36000 339 PRO B N 1
ATOM 3528 C CA . PRO B 1 188 ? 1.79500 -18.66400 94.74700 1.000 36.90000 339 PRO B CA 1
ATOM 3529 C C . PRO B 1 188 ? 2.20000 -18.73100 93.28600 1.000 42.39000 339 PRO B C 1
ATOM 3530 O O . PRO B 1 188 ? 3.20100 -19.38800 92.97100 1.000 43.11000 339 PRO B O 1
ATOM 3534 N N . ILE B 1 189 ? 1.45900 -18.08100 92.39100 1.000 41.67000 340 ILE B N 1
ATOM 3535 C CA . ILE B 1 189 ? 1.72900 -18.14100 90.95900 1.000 37.32000 340 ILE B CA 1
ATOM 3536 C C . ILE B 1 189 ? 2.55100 -16.92800 90.54700 1.000 34.65000 340 ILE B C 1
ATOM 3537 O O . ILE B 1 189 ? 3.65000 -17.06400 89.99700 1.000 52.46000 340 ILE B O 1
ATOM 3542 N N . SER B 1 190 ? 2.02200 -15.73600 90.81100 1.000 29.35000 341 SER B N 1
ATOM 3543 C CA . SER B 1 190 ? 2.63900 -14.49600 90.36300 1.000 37.06000 341 SER B CA 1
ATOM 3544 C C . SER B 1 190 ? 3.69900 -13.97000 91.32000 1.000 40.45000 341 SER B C 1
ATOM 3545 O O . SER B 1 190 ? 4.47500 -13.09100 90.93100 1.000 36.83000 341 SER B O 1
ATOM 3548 N N . CYS B 1 191 ? 3.74800 -14.47500 92.55100 1.000 39.75000 342 CYS B N 1
ATOM 3549 C CA . CYS B 1 191 ? 4.71200 -14.00300 93.54200 1.000 36.60000 342 CYS B CA 1
ATOM 3550 C C . CYS B 1 191 ? 4.55700 -12.50300 93.77700 1.000 44.59000 342 CYS B C 1
ATOM 3551 O O . CYS B 1 191 ? 5.53800 -11.77800 93.95400 1.000 44.04000 342 CYS B O 1
ATOM 3554 N N . THR B 1 192 ? 3.31100 -12.03600 93.76400 1.000 42.60000 343 THR B N 1
ATOM 3555 C CA . THR B 1 192 ? 2.98600 -10.65000 94.06100 1.000 35.95000 343 THR B CA 1
ATOM 3556 C C . THR B 1 192 ? 1.71800 -10.62500 94.90100 1.000 27.42000 343 THR B C 1
ATOM 3557 O O . THR B 1 192 ? 1.01700 -11.63200 95.03600 1.000 37.89000 343 THR B O 1
ATOM 3561 N N . ARG B 1 193 ? 1.42500 -9.45900 95.47000 1.000 35.24000 344 ARG B N 1
ATOM 3562 C CA . ARG B 1 193 ? 0.24900 -9.33200 96.31700 1.000 38.35000 344 ARG B CA 1
ATOM 3563 C C . ARG B 1 193 ? -1.01100 -9.66200 95.52700 1.000 32.59000 344 ARG B C 1
ATOM 3564 O O . ARG B 1 193 ? -1.19000 -9.21200 94.39100 1.000 33.31000 344 ARG B O 1
ATOM 3572 N N . MET B 1 194 ? -1.88600 -10.45500 96.13600 1.000 26.25000 345 MET B N 1
ATOM 3573 C CA . MET B 1 194 ? -3.12600 -10.83900 95.48100 1.000 27.87000 345 MET B CA 1
ATOM 3574 C C . MET B 1 194 ? -4.07600 -9.65100 95.40100 1.000 32.04000 345 MET B C 1
ATOM 3575 O O . MET B 1 194 ? -4.24800 -8.90500 96.36800 1.000 32.09000 345 MET B O 1
ATOM 3580 N N . LYS B 1 195 ? -4.68500 -9.47200 94.22900 1.000 29.68000 346 LYS B N 1
ATOM 3581 C CA . LYS B 1 195 ? -5.78300 -8.52700 94.07700 1.000 31.89000 346 LYS B CA 1
ATOM 3582 C C . LYS B 1 195 ? -7.13300 -9.19600 94.29800 1.000 29.43000 346 LYS B C 1
ATOM 3583 O O . LYS B 1 195 ? -8.01900 -8.61400 94.93300 1.000 31.34000 346 LYS B O 1
ATOM 3589 N N . TYR B 1 196 ? -7.29700 -10.41800 93.78700 1.000 29.11000 347 TYR B N 1
ATOM 3590 C CA . TYR B 1 196 ? -8.55600 -11.15800 93.83400 1.000 30.29000 347 TYR B CA 1
ATOM 3591 C C . TYR B 1 196 ? -8.30300 -12.49000 94.53300 1.000 37.43000 347 TYR B C 1
ATOM 3592 O O . TYR B 1 196 ? -8.16700 -13.53200 93.87400 1.000 26.22000 347 TYR B O 1
ATOM 3601 N N . PRO B 1 197 ? -8.23100 -12.49800 95.86400 1.000 30.88000 348 PRO B N 1
ATOM 3602 C CA . PRO B 1 197 ? -7.96400 -13.75500 96.57500 1.000 29.04000 348 PRO B CA 1
ATOM 3603 C C . PRO B 1 197 ? -9.10100 -14.74200 96.36300 1.000 31.61000 348 PRO B C 1
ATOM 3604 O O . PRO B 1 197 ? -10.26700 -14.42800 96.60700 1.000 40.39000 348 PRO B O 1
ATOM 3608 N N . ALA B 1 198 ? -8.75400 -15.94400 95.90800 1.000 33.53000 349 ALA B N 1
ATOM 3609 C CA . ALA B 1 198 ? -9.75600 -16.92200 95.51700 1.000 34.57000 349 ALA B CA 1
ATOM 3610 C C . ALA B 1 198 ? -9.32000 -18.32600 95.90500 1.000 39.70000 349 ALA B C 1
ATOM 3611 O O . ALA B 1 198 ? -8.12700 -18.63000 95.98500 1.000 33.18000 349 ALA B O 1
ATOM 3613 N N . LYS B 1 199 ? -10.31600 -19.17600 96.14600 1.000 39.23000 350 LYS B N 1
ATOM 3614 C CA . LYS B 1 199 ? -10.08100 -20.60200 96.34900 1.000 41.49000 350 LYS B CA 1
ATOM 3615 C C . LYS B 1 199 ? -11.39600 -21.33100 96.06600 1.000 35.92000 350 LYS B C 1
ATOM 3616 O O . LYS B 1 199 ? -12.21100 -20.85100 95.27100 1.000 42.97000 350 LYS B O 1
ATOM 3622 N N . THR B 1 200 ? -11.60200 -22.47500 96.71200 1.000 55.83000 351 THR B N 1
ATOM 3623 C CA . THR B 1 200 ? -12.83000 -23.23900 96.55800 1.000 53.06000 351 THR B CA 1
ATOM 3624 C C . THR B 1 200 ? -13.35500 -23.65100 97.92600 1.000 50.75000 351 THR B C 1
ATOM 3625 O O . THR B 1 200 ? -12.61000 -23.72300 98.90700 1.000 51.57000 351 THR B O 1
ATOM 3629 N N . ASP B 1 201 ? -14.66200 -23.92000 97.97900 1.000 62.33000 352 ASP B N 1
ATOM 3630 C CA . ASP B 1 201 ? -15.25900 -24.41500 99.21400 1.000 50.91000 352 ASP B CA 1
ATOM 3631 C C . ASP B 1 201 ? -14.67300 -25.76200 99.61200 1.000 64.96000 352 ASP B C 1
ATOM 3632 O O . ASP B 1 201 ? -14.63500 -26.09500 100.80300 1.000 69.56000 352 ASP B O 1
ATOM 3637 N N . GLN B 1 202 ? -14.20700 -26.54900 98.63900 1.000 52.03000 353 GLN B N 1
ATOM 3638 C CA . GLN B 1 202 ? -13.58000 -27.82700 98.94500 1.000 55.90000 353 GLN B CA 1
ATOM 3639 C C . GLN B 1 202 ? -12.14100 -27.67000 99.41800 1.000 67.25000 353 GLN B C 1
ATOM 3640 O O . GLN B 1 202 ? -11.61400 -28.57800 100.06900 1.000 66.41000 353 GLN B O 1
ATOM 3646 N N . CYS B 1 203 ? -11.49700 -26.54900 99.10500 1.000 60.43000 354 CYS B N 1
ATOM 3647 C CA . CYS B 1 203 ? -10.14200 -26.29800 99.57900 1.000 60.60000 354 CYS B CA 1
ATOM 3648 C C . CYS B 1 203 ? -10.16700 -26.01800 101.07600 1.000 66.20000 354 CYS B C 1
ATOM 3649 O O . CYS B 1 203 ? -10.73200 -25.01200 101.51800 1.000 65.79000 354 CYS B O 1
ATOM 3652 N N . LYS B 1 204 ? -9.55600 -26.90400 101.85500 1.000 57.33000 355 LYS B N 1
ATOM 3653 C CA . LYS B 1 204 ? -9.46400 -26.73000 103.30300 1.000 61.61000 355 LYS B CA 1
ATOM 3654 C C . LYS B 1 204 ? -8.07100 -26.23700 103.69000 1.000 62.96000 355 LYS B C 1
ATOM 3655 O O . LYS B 1 204 ? -7.32100 -26.87000 104.43500 1.000 69.35000 355 LYS B O 1
ATOM 3661 N N . HIS B 1 205 ? -7.73800 -25.07400 103.13700 1.000 65.97000 356 HIS B N 1
ATOM 3662 C CA . HIS B 1 205 ? -6.53200 -24.33900 103.47800 1.000 50.10000 356 HIS B CA 1
ATOM 3663 C C . HIS B 1 205 ? -6.86300 -22.85700 103.42100 1.000 51.00000 356 HIS B C 1
ATOM 3664 O O . HIS B 1 205 ? -7.55300 -22.40300 102.50500 1.000 57.49000 356 HIS B O 1
ATOM 3671 N N . ILE B 1 206 ? -6.37300 -22.10600 104.40800 1.000 61.39000 357 ILE B N 1
ATOM 3672 C CA . ILE B 1 206 ? -6.77100 -20.70800 104.52300 1.000 62.67000 357 ILE B CA 1
ATOM 3673 C C . ILE B 1 206 ? -6.13300 -19.86900 103.42300 1.000 56.21000 357 ILE B C 1
ATOM 3674 O O . ILE B 1 206 ? -6.71800 -18.87400 102.97600 1.000 50.04000 357 ILE B O 1
ATOM 3679 N N . GLN B 1 207 ? -4.94300 -20.24700 102.96500 1.000 56.06000 358 GLN B N 1
ATOM 3680 C CA . GLN B 1 207 ? -4.25000 -19.46500 101.95200 1.000 53.76000 358 GLN B CA 1
ATOM 3681 C C . GLN B 1 207 ? -5.02600 -19.48400 100.63900 1.000 57.90000 358 GLN B C 1
ATOM 3682 O O . GLN B 1 207 ? -5.79400 -20.40800 100.35500 1.000 53.90000 358 GLN B O 1
ATOM 3688 N N . CYS B 1 208 ? -4.81800 -18.44500 99.83400 1.000 49.20000 359 CYS B N 1
ATOM 3689 C CA . CYS B 1 208 ? -5.53900 -18.25800 98.58300 1.000 34.82000 359 CYS B CA 1
ATOM 3690 C C . CYS B 1 208 ? -4.54700 -18.01300 97.45100 1.000 47.03000 359 CYS B C 1
ATOM 3691 O O . CYS B 1 208 ? -3.32900 -17.96000 97.65300 1.000 36.41000 359 CYS B O 1
ATOM 3694 N N . PHE B 1 209 ? -5.09000 -17.86300 96.24600 1.000 37.17000 360 PHE B N 1
ATOM 3695 C CA . PHE B 1 209 ? -4.31300 -17.56300 95.05500 1.000 36.78000 360 PHE B CA 1
ATOM 3696 C C . PHE B 1 209 ? -5.08800 -16.56300 94.21100 1.000 30.44000 360 PHE B C 1
ATOM 3697 O O . PHE B 1 209 ? -6.32100 -16.56400 94.20000 1.000 42.66000 360 PHE B O 1
ATOM 3705 N N . ASP B 1 210 ? -4.35700 -15.70300 93.50700 1.000 34.63000 361 ASP B N 1
ATOM 3706 C CA . ASP B 1 210 ? -5.00400 -14.69100 92.68500 1.000 33.06000 361 ASP B CA 1
ATOM 370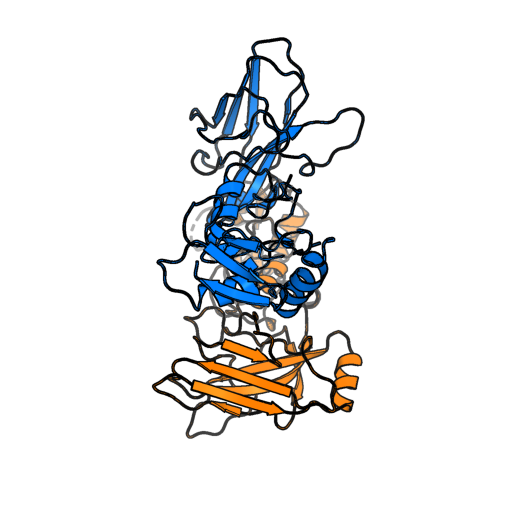7 C C . ASP B 1 210 ? -5.83300 -15.35300 91.59200 1.000 30.55000 361 ASP B C 1
ATOM 3708 O O . ASP B 1 210 ? -5.34900 -16.23200 90.87400 1.000 35.80000 361 ASP B O 1
ATOM 3713 N N . ALA B 1 211 ? -7.09000 -14.92400 91.46900 1.000 36.27000 362 ALA B N 1
ATOM 3714 C CA . ALA B 1 211 ? -7.98300 -15.52200 90.48200 1.000 27.72000 362 ALA B CA 1
ATOM 3715 C C . ALA B 1 211 ? -7.53500 -15.20200 89.06200 1.000 25.65000 362 ALA B C 1
ATOM 3716 O O . ALA B 1 211 ? -7.53100 -16.08200 88.19300 1.000 35.57000 362 ALA B O 1
ATOM 3718 N N . LEU B 1 212 ? -7.15900 -13.94800 88.80500 1.000 33.75000 363 LEU B N 1
ATOM 3719 C CA . LEU B 1 212 ? -6.76700 -13.55500 87.45500 1.000 36.35000 363 LEU B CA 1
ATOM 3720 C C . LEU B 1 212 ? -5.52300 -14.31200 87.00400 1.000 27.23000 363 LEU B C 1
ATOM 3721 O O . LEU B 1 212 ? -5.47300 -14.84300 85.88900 1.000 32.30000 363 LEU B O 1
ATOM 3726 N N . TRP B 1 213 ? -4.50500 -14.37500 87.86400 1.000 24.26000 364 TRP B N 1
ATOM 3727 C CA . TRP B 1 213 ? -3.29200 -15.09900 87.50500 1.000 33.51000 364 TRP B CA 1
ATOM 3728 C C . TRP B 1 213 ? -3.54600 -16.59400 87.37000 1.000 31.02000 364 TRP B C 1
ATOM 3729 O O . TRP B 1 213 ? -2.93400 -17.25000 86.51900 1.000 33.91000 364 TRP B O 1
ATOM 3740 N N . PHE B 1 214 ? -4.43900 -17.15100 88.18900 1.000 26.95000 365 PHE B N 1
ATOM 3741 C CA . PHE B 1 214 ? -4.79300 -18.55800 88.03600 1.000 25.91000 365 PHE B CA 1
ATOM 3742 C C . PHE B 1 214 ? -5.43700 -18.81100 86.68000 1.000 29.45000 365 PHE B C 1
ATOM 3743 O O . PHE B 1 214 ? -5.10700 -19.78500 85.99300 1.000 32.85000 365 PHE B O 1
ATOM 3751 N N . LEU B 1 215 ? -6.37100 -17.94400 86.28300 1.000 34.47000 366 LEU B N 1
ATOM 3752 C CA . LEU B 1 215 ? -7.01100 -18.10000 84.98200 1.000 26.62000 366 LEU B CA 1
ATOM 3753 C C . LEU B 1 215 ? -6.00300 -17.93200 83.85400 1.000 28.14000 366 LEU B C 1
ATOM 3754 O O . LEU B 1 215 ? -6.09100 -18.61400 82.82800 1.000 33.04000 366 LEU B O 1
ATOM 3759 N N . HIS B 1 216 ? -5.03200 -17.03600 84.02900 1.000 34.47000 367 HIS B N 1
ATOM 3760 C CA . HIS B 1 216 ? -3.97800 -16.88000 83.03000 1.000 37.30000 367 HIS B CA 1
ATOM 3761 C C . HIS B 1 216 ? -3.16800 -18.16500 82.89500 1.000 34.68000 367 HIS B C 1
ATOM 3762 O O . HIS B 1 216 ? -2.94800 -18.66900 81.78400 1.000 30.73000 367 HIS B O 1
ATOM 3769 N N . SER B 1 217 ? -2.73000 -18.72200 84.02600 1.000 32.13000 368 SER B N 1
ATOM 3770 C CA . SER B 1 217 ? -1.99900 -19.98500 83.99800 1.000 37.87000 368 SER B CA 1
ATOM 3771 C C . SER B 1 217 ? -2.81100 -21.07000 83.30500 1.000 34.49000 368 SER B C 1
ATOM 3772 O O . SER B 1 217 ? -2.29500 -21.80100 82.45100 1.000 32.64000 368 SER B O 1
ATOM 3775 N N . GLN B 1 218 ? -4.09300 -21.19100 83.66000 1.000 33.05000 369 GLN B N 1
ATOM 3776 C CA . GLN B 1 218 ? -4.91900 -22.24700 83.08200 1.000 33.44000 369 GLN B CA 1
ATOM 3777 C C . GLN B 1 218 ? -5.17300 -22.01300 81.60000 1.000 37.92000 369 GLN B C 1
ATOM 3778 O O . GLN B 1 218 ? -5.37900 -22.97400 80.84900 1.000 41.87000 369 GLN B O 1
ATOM 3784 N N . SER B 1 219 ? -5.16700 -20.75500 81.15700 1.000 35.44000 370 SER B N 1
ATOM 3785 C CA . SER B 1 219 ? -5.22900 -20.49000 79.72700 1.000 27.34000 370 SER B CA 1
ATOM 3786 C C . SER B 1 219 ? -3.93900 -20.91000 79.04200 1.000 35.82000 370 SER B C 1
ATOM 3787 O O . SER B 1 219 ? -3.95900 -21.30100 77.86900 1.000 37.75000 370 SER B O 1
ATOM 3790 N N . GLN B 1 220 ? -2.81100 -20.83700 79.75300 1.000 52.63000 371 GLN B N 1
ATOM 3791 C CA . GLN B 1 220 ? -1.56100 -21.34300 79.19300 1.000 38.44000 371 GLN B CA 1
ATOM 3792 C C . GLN B 1 220 ? -1.53200 -22.86900 79.21000 1.000 34.18000 371 GLN B C 1
ATOM 3793 O O . GLN B 1 220 ? -1.22600 -23.50400 78.19500 1.000 35.21000 371 GLN B O 1
ATOM 3799 N N . VAL B 1 221 ? -1.84600 -23.47200 80.35300 1.000 37.77000 372 VAL B N 1
ATOM 3800 C CA . VAL B 1 221 ? -1.79800 -24.92500 80.51000 1.000 33.08000 372 VAL B CA 1
ATOM 3801 C C . VAL B 1 221 ? -3.02200 -25.37300 81.30300 1.000 39.61000 372 VAL B C 1
ATOM 3802 O O . VAL B 1 221 ? -3.09300 -25.11900 82.51400 1.000 35.25000 372 VAL B O 1
ATOM 3806 N N . PRO B 1 222 ? -4.01000 -26.04000 80.67800 1.000 41.51000 373 PRO B N 1
ATOM 3807 C CA . PRO B 1 222 ? -5.22500 -26.43300 81.43000 1.000 32.45000 373 PRO B CA 1
ATOM 3808 C C . PRO B 1 222 ? -5.03000 -27.68400 82.27900 1.000 46.02000 373 PRO B C 1
ATOM 3809 O O . PRO B 1 222 ? -5.49700 -28.78500 81.96700 1.000 54.60000 373 PRO B O 1
ATOM 3813 N N . THR B 1 223 ? -4.32200 -27.52300 83.39600 1.000 42.55000 374 THR B N 1
ATOM 3814 C CA . THR B 1 223 ? -4.22000 -28.58400 84.39100 1.000 38.01000 374 THR B CA 1
ATOM 3815 C C . THR B 1 223 ? -5.35800 -28.53500 85.39700 1.000 39.13000 374 THR B C 1
ATOM 3816 O O . THR B 1 223 ? -5.80800 -29.58500 85.87000 1.000 44.41000 374 THR B O 1
ATOM 3820 N N . TRP B 1 224 ? -5.82900 -27.33500 85.72900 1.000 42.57000 375 TRP B N 1
ATOM 3821 C CA . TRP B 1 224 ? -6.95700 -27.14200 86.63700 1.000 39.92000 375 TRP B CA 1
ATOM 3822 C C . TRP B 1 224 ? -6.72000 -27.84900 87.96800 1.000 45.59000 375 TRP B C 1
ATOM 3823 O O . TRP B 1 224 ? -7.56300 -28.59700 88.46800 1.000 42.93000 375 TRP B O 1
ATOM 3834 N N . GLN B 1 225 ? -5.54900 -27.59500 88.54500 1.000 61.93000 376 GLN B N 1
ATOM 3835 C CA . GLN B 1 225 ? -5.21100 -28.03700 89.88900 1.000 47.80000 376 GLN B CA 1
ATOM 3836 C C . GLN B 1 225 ? -4.91500 -26.82400 90.75800 1.000 55.42000 376 GLN B C 1
ATOM 3837 O O . GLN B 1 225 ? -4.31800 -25.84600 90.29500 1.000 58.81000 376 GLN B O 1
ATOM 3843 N N . CYS B 1 226 ? -5.33700 -26.89500 92.01300 1.000 47.19000 377 CYS B N 1
ATOM 3844 C CA . CYS B 1 226 ? -5.09500 -25.80100 92.93900 1.000 40.43000 377 CYS B CA 1
ATOM 3845 C C . CYS B 1 226 ? -3.59300 -25.54900 93.06000 1.000 44.48000 377 CYS B C 1
ATOM 3846 O O . CYS B 1 226 ? -2.80900 -26.50100 93.13400 1.000 45.20000 377 CYS B O 1
ATOM 3849 N N . PRO B 1 227 ? -3.14900 -24.28600 93.07200 1.000 53.55000 378 PRO B N 1
ATOM 3850 C CA . PRO B 1 227 ? -1.71300 -24.02200 93.26100 1.000 47.64000 378 PRO B CA 1
ATOM 3851 C C . PRO B 1 227 ? -1.20100 -24.38100 94.64600 1.000 41.35000 378 PRO B C 1
ATOM 3852 O O . PRO B 1 227 ? 0.02100 -24.39400 94.84600 1.000 50.58000 378 PRO B O 1
ATOM 3856 N N . ILE B 1 228 ? -2.08500 -24.67200 95.59800 1.000 36.14000 379 ILE B N 1
ATOM 3857 C CA . ILE B 1 228 ? -1.68700 -24.90100 96.98200 1.000 39.91000 379 ILE B CA 1
ATOM 3858 C C . ILE B 1 228 ? -1.81100 -26.38500 97.30700 1.000 48.11000 379 ILE B C 1
ATOM 3859 O O . ILE B 1 228 ? -0.80600 -27.06300 97.55000 1.000 59.86000 379 ILE B O 1
ATOM 3864 N N . CYS B 1 229 ? -3.03900 -26.89900 97.31200 1.000 52.43000 380 CYS B N 1
ATOM 3865 C CA . CYS B 1 229 ? -3.28800 -28.30200 97.61200 1.000 51.37000 380 CYS B CA 1
ATOM 3866 C C . CYS B 1 229 ? -3.19200 -29.20400 96.38800 1.000 51.02000 380 CYS B C 1
ATOM 3867 O O . CYS B 1 229 ? -3.15100 -30.43000 96.54400 1.000 63.49000 380 CYS B O 1
ATOM 3870 N N . GLN B 1 230 ? -3.16000 -28.63500 95.18300 1.000 53.04000 381 GLN B N 1
ATOM 3871 C CA . GLN B 1 230 ? -3.06200 -29.40700 93.94300 1.000 53.32000 381 GLN B CA 1
ATOM 3872 C C . GLN B 1 230 ? -4.21000 -30.40300 93.79700 1.000 55.38000 381 GLN B C 1
ATOM 3873 O O . GLN B 1 230 ? -4.05800 -31.45300 93.16800 1.000 65.98000 381 GLN B O 1
ATOM 3879 N N . HIS B 1 231 ? -5.38500 -30.07800 94.37600 1.000 50.20000 382 HIS B N 1
ATOM 3880 C CA . HIS B 1 231 ? -6.55400 -30.91000 94.13600 1.000 52.09000 382 HIS B CA 1
ATOM 3881 C C . HIS B 1 231 ? -7.27900 -30.45500 92.87200 1.000 62.29000 382 HIS B C 1
ATOM 3882 O O . HIS B 1 231 ? -7.27200 -29.26500 92.53900 1.000 54.99000 382 HIS B O 1
ATOM 3889 N N . PRO B 1 232 ? -7.91600 -31.37400 92.14600 1.000 65.47000 383 PRO B N 1
ATOM 3890 C CA . PRO B 1 232 ? -8.62600 -30.97500 90.92300 1.000 46.51000 383 PRO B CA 1
ATOM 3891 C C . PRO B 1 232 ? -9.81300 -30.08200 91.25000 1.000 59.38000 383 PRO B C 1
ATOM 3892 O O . PRO B 1 232 ? -10.62500 -30.39700 92.12300 1.000 58.31000 383 PRO B O 1
ATOM 3896 N N . ILE B 1 233 ? -9.90400 -28.95800 90.54100 1.000 49.89000 384 ILE B N 1
ATOM 3897 C CA . ILE B 1 233 ? -10.98200 -27.99700 90.71500 1.000 53.18000 384 ILE B CA 1
ATOM 3898 C C . ILE B 1 233 ? -11.52900 -27.62900 89.34100 1.000 44.60000 384 ILE B C 1
ATOM 3899 O O . ILE B 1 233 ? -10.93400 -27.93100 88.30600 1.000 44.38000 384 ILE B O 1
ATOM 3904 N N . LYS B 1 234 ? -12.68200 -26.97000 89.34800 1.000 45.34000 385 LYS B N 1
ATOM 3905 C CA . LYS B 1 234 ? -13.34100 -26.54000 88.12500 1.000 64.53000 385 LYS B CA 1
ATOM 3906 C C . LYS B 1 234 ? -13.67200 -25.05800 88.22400 1.000 47.26000 385 LYS B C 1
ATOM 3907 O O . LYS B 1 234 ? -13.81500 -24.50000 89.31400 1.000 34.81000 385 LYS B O 1
ATOM 3913 N N . PHE B 1 235 ? -13.79000 -24.42400 87.05500 1.000 40.19000 386 PHE B N 1
ATOM 3914 C CA . PHE B 1 235 ? -14.07500 -22.99500 87.00700 1.000 33.82000 386 PHE B CA 1
ATOM 3915 C C . PHE B 1 235 ? -15.33000 -22.63900 87.79300 1.000 44.48000 386 PHE B C 1
ATOM 3916 O O . PHE B 1 235 ? -15.43500 -21.52900 88.32600 1.000 47.33000 386 PHE B O 1
ATOM 3924 N N . ASP B 1 236 ? -16.28800 -23.56500 87.88100 1.000 49.78000 387 ASP B N 1
ATOM 3925 C CA . ASP B 1 236 ? -17.54000 -23.28500 88.57300 1.000 44.64000 387 ASP B CA 1
ATOM 3926 C C . ASP B 1 236 ? -17.36100 -23.17200 90.08200 1.000 45.18000 387 ASP B C 1
ATOM 3927 O O . ASP B 1 236 ? -18.19600 -22.54900 90.74600 1.000 47.64000 387 ASP B O 1
ATOM 3932 N N . GLN B 1 237 ? -16.29900 -23.75300 90.63600 1.000 53.07000 388 GLN B N 1
ATOM 3933 C CA . GLN B 1 237 ? -16.09000 -23.77600 92.07800 1.000 43.20000 388 GLN B CA 1
ATOM 3934 C C . GLN B 1 237 ? -15.36000 -22.54600 92.60200 1.000 47.59000 388 GLN B C 1
ATOM 3935 O O . GLN B 1 237 ? -15.29800 -22.35800 93.82200 1.000 46.13000 388 GLN B O 1
ATOM 3941 N N . LEU B 1 238 ? -14.81500 -21.70800 91.72300 1.000 48.34000 389 LEU B N 1
ATOM 3942 C CA . LEU B 1 238 ? -13.99400 -20.59000 92.16600 1.000 42.00000 389 LEU B CA 1
ATOM 3943 C C . LEU B 1 238 ? -14.84000 -19.52200 92.84600 1.000 43.50000 389 LEU B C 1
ATOM 3944 O O . LEU B 1 238 ? -15.92200 -19.16500 92.37200 1.000 50.58000 389 LEU B O 1
ATOM 3949 N N . LYS B 1 239 ? -14.33400 -19.00800 93.96500 1.000 39.90000 390 LYS B N 1
ATOM 3950 C CA . LYS B 1 239 ? -14.98600 -17.92600 94.68600 1.000 54.45000 390 LYS B CA 1
ATOM 3951 C C . LYS B 1 239 ? -13.92200 -17.06800 95.35300 1.000 47.58000 390 LYS B C 1
ATOM 3952 O O . LYS B 1 239 ? -12.79400 -17.51100 95.58400 1.000 42.94000 390 LYS B O 1
ATOM 3958 N N . ILE B 1 240 ? -14.29700 -15.83100 95.66200 1.000 47.51000 391 ILE B N 1
ATOM 3959 C CA . ILE B 1 240 ? -13.42300 -14.89900 96.36400 1.000 32.01000 391 ILE B CA 1
ATOM 3960 C C . ILE B 1 240 ? -13.59600 -15.09900 97.86200 1.000 44.82000 391 ILE B C 1
ATOM 3961 O O . ILE B 1 240 ? -14.69000 -15.40500 98.34900 1.000 49.79000 391 ILE B O 1
ATOM 3966 N N . SER B 1 241 ? -12.50700 -14.91900 98.60400 1.000 41.89000 392 SER B N 1
ATOM 3967 C CA . SER B 1 241 ? -12.51400 -15.03400 100.05700 1.000 44.62000 392 SER B CA 1
ATOM 3968 C C . SER B 1 241 ? -12.68600 -13.64800 100.66500 1.000 34.60000 392 SER B C 1
ATOM 3969 O O . SER B 1 241 ? -11.84100 -12.77000 100.46500 1.000 60.61000 392 SER B O 1
ATOM 3972 N N . GLU B 1 242 ? -13.77800 -13.45800 101.40800 1.000 41.79000 393 GLU B N 1
ATOM 3973 C CA . GLU B 1 242 ? -14.01400 -12.17100 102.05200 1.000 42.99000 393 GLU B CA 1
ATOM 3974 C C . GLU B 1 242 ? -12.98500 -11.90700 103.14500 1.000 45.10000 393 GLU B C 1
ATOM 3975 O O . GLU B 1 242 ? -12.55600 -10.76400 103.33800 1.000 47.99000 393 GLU B O 1
ATOM 3981 N N . PHE B 1 243 ? -12.57800 -12.95400 103.86400 1.000 51.53000 394 PHE B N 1
ATOM 3982 C CA . PHE B 1 243 ? -11.56800 -12.81400 104.90900 1.000 52.22000 394 PHE B CA 1
ATOM 3983 C C . PHE B 1 243 ? -10.29300 -12.18100 104.35700 1.000 52.26000 394 PHE B C 1
ATOM 3984 O O . PHE B 1 243 ? -9.89600 -11.07800 104.76200 1.000 58.60000 394 PHE B O 1
ATOM 3992 N N . VAL B 1 244 ? -9.64000 -12.87200 103.42000 1.000 63.21000 395 VAL B N 1
ATOM 3993 C CA . VAL B 1 244 ? -8.37600 -12.38600 102.87500 1.000 54.57000 395 VAL B CA 1
ATOM 3994 C C . VAL B 1 244 ? -8.58500 -11.08100 102.12200 1.000 40.31000 395 VAL B C 1
ATOM 3995 O O . VAL B 1 244 ? -7.72200 -10.19500 102.13900 1.000 50.70000 395 VAL B O 1
ATOM 3999 N N . ASP B 1 245 ? -9.72700 -10.93800 101.44500 1.000 36.97000 396 ASP B N 1
ATOM 4000 C CA . ASP B 1 245 ? -9.98900 -9.71100 100.70000 1.000 44.39000 396 ASP B CA 1
ATOM 4001 C C . ASP B 1 245 ? -9.99900 -8.50600 101.63100 1.000 48.88000 396 ASP B C 1
ATOM 4002 O O . ASP B 1 245 ? -9.36300 -7.48300 101.35100 1.000 57.63000 396 ASP B O 1
ATOM 4007 N N . ASN B 1 246 ? -10.71800 -8.61000 102.75100 1.000 59.55000 397 ASN B N 1
ATOM 4008 C CA . ASN B 1 246 ? -10.74500 -7.50900 103.70500 1.000 51.95000 397 ASN B CA 1
ATOM 4009 C C . ASN B 1 246 ? -9.38900 -7.30900 104.36300 1.000 45.12000 397 ASN B C 1
ATOM 4010 O O . ASN B 1 246 ? -9.00700 -6.16900 104.65400 1.000 49.76000 397 ASN B O 1
ATOM 4015 N N . ILE B 1 247 ? -8.64400 -8.39000 104.60600 1.000 49.13000 398 ILE B N 1
ATOM 4016 C CA . ILE B 1 247 ? -7.30400 -8.22900 105.16400 1.000 46.78000 398 ILE B CA 1
ATOM 4017 C C . ILE B 1 247 ? -6.42600 -7.42500 104.21200 1.000 47.04000 398 ILE B C 1
ATOM 4018 O O . ILE B 1 247 ? -5.61400 -6.59800 104.64100 1.000 61.37000 398 ILE B O 1
ATOM 4023 N N . ILE B 1 248 ? -6.57900 -7.64900 102.90700 1.000 46.76000 399 ILE B N 1
ATOM 4024 C CA . ILE B 1 248 ? -5.74300 -6.95700 101.93100 1.000 60.87000 399 ILE B CA 1
ATOM 4025 C C . ILE B 1 248 ? -6.19200 -5.51100 101.75800 1.000 62.63000 399 ILE B C 1
ATOM 4026 O O . ILE B 1 248 ? -5.36200 -4.60200 101.64600 1.000 60.50000 399 ILE B O 1
ATOM 4031 N N . GLN B 1 249 ? -7.50300 -5.27300 101.72900 1.000 59.05000 400 GLN B N 1
ATOM 4032 C CA . GLN B 1 249 ? -8.03700 -3.93100 101.53000 1.000 59.17000 400 GLN B CA 1
ATOM 4033 C C . GLN B 1 249 ? -7.95700 -3.06600 102.78100 1.000 51.50000 400 GLN B C 1
ATOM 4034 O O . GLN B 1 249 ? -8.45200 -1.93300 102.76200 1.000 55.01000 400 GLN B O 1
ATOM 4040 N N . ASN B 1 250 ? -7.35400 -3.56500 103.85800 1.000 53.26000 401 ASN B N 1
ATOM 4041 C CA . ASN B 1 250 ? -7.12800 -2.78700 105.07100 1.000 49.26000 401 ASN B CA 1
ATOM 4042 C C . ASN B 1 250 ? -5.73700 -3.07300 105.61800 1.000 68.16000 401 ASN B C 1
ATOM 4043 O O . ASN B 1 250 ? -5.52500 -3.13000 106.83300 1.000 70.38000 401 ASN B O 1
ATOM 4048 N N . CYS B 1 251 ? -4.77000 -3.25600 104.72100 1.000 56.96000 402 CYS B N 1
ATOM 4049 C CA . CYS B 1 251 ? -3.40000 -3.57300 105.09500 1.000 61.08000 402 CYS B CA 1
ATOM 4050 C C . CYS B 1 251 ? -2.45200 -2.88600 104.12500 1.000 72.44000 402 CYS B C 1
ATOM 4051 O O . CYS B 1 251 ? -2.72200 -2.82100 102.92300 1.000 69.17000 402 CYS B O 1
ATOM 4054 N N . ASN B 1 252 ? -1.34300 -2.37300 104.65300 1.000 69.89000 403 ASN B N 1
ATOM 4055 C CA . ASN B 1 252 ? -0.40700 -1.61600 103.83500 1.000 70.23000 403 ASN B CA 1
ATOM 4056 C C . ASN B 1 252 ? 0.23900 -2.51000 102.78000 1.000 70.19000 403 ASN B C 1
ATOM 4057 O O . ASN B 1 252 ? 0.39400 -3.72000 102.96400 1.000 60.94000 403 ASN B O 1
ATOM 4062 N N . GLU B 1 253 ? 0.62400 -1.88900 101.66100 1.000 75.53000 404 GLU B N 1
ATOM 4063 C CA . GLU B 1 253 ? 1.22500 -2.63700 100.56100 1.000 72.28000 404 GLU B CA 1
ATOM 4064 C C . GLU B 1 253 ? 2.53600 -3.29600 100.97000 1.000 60.51000 404 GLU B C 1
ATOM 4065 O O . GLU B 1 253 ? 2.87700 -4.36800 100.45800 1.000 55.16000 404 GLU B O 1
ATOM 4071 N N . ASP B 1 254 ? 3.28200 -2.67500 101.88600 1.000 66.04000 405 ASP B N 1
ATOM 4072 C CA . ASP B 1 254 ? 4.55300 -3.24200 102.32200 1.000 72.53000 405 ASP B CA 1
ATOM 4073 C C . ASP B 1 254 ? 4.39700 -4.63500 102.91800 1.000 68.37000 405 ASP B C 1
ATOM 4074 O O . ASP B 1 254 ? 5.37400 -5.39100 102.96200 1.000 70.50000 405 ASP B O 1
ATOM 4079 N N . VAL B 1 255 ? 3.20000 -4.99600 103.36500 1.000 62.28000 406 VAL B N 1
ATOM 4080 C CA . VAL B 1 255 ? 3.00600 -6.22900 104.11800 1.000 60.09000 406 VAL B CA 1
ATOM 4081 C C . VAL B 1 255 ? 2.90600 -7.40600 103.15600 1.000 50.26000 406 VAL B C 1
ATOM 4082 O O . VAL B 1 255 ? 2.08400 -7.40400 102.23100 1.000 54.49000 406 VAL B O 1
ATOM 4086 N N . GLU B 1 256 ? 3.74500 -8.41700 103.37700 1.000 48.13000 407 GLU B N 1
ATOM 4087 C CA . GLU B 1 256 ? 3.69200 -9.66500 102.62600 1.000 47.63000 407 GLU B CA 1
ATOM 4088 C C . GLU B 1 256 ? 2.94200 -10.76600 103.35800 1.000 50.40000 407 GLU B C 1
ATOM 4089 O O . GLU B 1 256 ? 2.35500 -11.63800 102.71000 1.000 52.34000 407 GLU B O 1
ATOM 4095 N N . GLN B 1 257 ? 2.95500 -10.74600 104.68900 1.000 56.30000 408 GLN B N 1
ATOM 4096 C CA . GLN B 1 257 ? 2.33600 -11.78600 105.49500 1.000 50.07000 408 GLN B CA 1
ATOM 4097 C C . GLN B 1 257 ? 1.59500 -11.13200 106.65100 1.000 61.20000 408 GLN B C 1
ATOM 4098 O O . GLN B 1 257 ? 1.82100 -9.96500 106.97800 1.000 61.95000 408 GLN B O 1
ATOM 4104 N N . VAL B 1 258 ? 0.70800 -11.90300 107.27500 1.000 52.31000 409 VAL B N 1
ATOM 4105 C CA . VAL B 1 258 ? -0.08200 -11.42200 108.40300 1.000 56.68000 409 VAL B CA 1
ATOM 4106 C C . VAL B 1 258 ? -0.24200 -12.55500 109.40600 1.000 66.36000 409 VAL B C 1
ATOM 4107 O O . VAL B 1 258 ? -0.58900 -13.68000 109.03200 1.000 58.00000 409 VAL B O 1
ATOM 4111 N N . GLU B 1 259 ? 0.01100 -12.26000 110.67800 1.000 65.53000 410 GLU B N 1
ATOM 4112 C CA . GLU B 1 259 ? -0.16500 -13.22700 111.75000 1.000 62.76000 410 GLU B CA 1
ATOM 4113 C C . GLU B 1 259 ? -1.56200 -13.07400 112.33800 1.000 66.00000 410 GLU B C 1
ATOM 4114 O O . GLU B 1 259 ? -1.96900 -11.96600 112.70500 1.000 74.39000 410 GLU B O 1
ATOM 4120 N N . ILE B 1 260 ? -2.29200 -14.18500 112.41700 1.000 70.51000 411 ILE B N 1
ATOM 4121 C CA . ILE B 1 260 ? -3.65300 -14.20000 112.93600 1.000 74.15000 411 ILE B CA 1
ATOM 4122 C C . ILE B 1 260 ? -3.75100 -15.25700 114.02700 1.000 83.23000 411 ILE B C 1
ATOM 4123 O O . ILE B 1 260 ? -3.19300 -16.35300 113.89900 1.000 73.43000 411 ILE B O 1
ATOM 4128 N N . SER B 1 261 ? -4.46900 -14.92700 115.09600 1.000 82.68000 412 SER B N 1
ATOM 4129 C CA . SER B 1 261 ? -4.61700 -15.80100 116.24600 1.000 75.00000 412 SER B CA 1
ATOM 4130 C C . SER B 1 261 ? -5.91900 -16.59300 116.14400 1.000 84.04000 412 SER B C 1
ATOM 4131 O O . SER B 1 261 ? -6.67700 -16.48200 115.17700 1.000 80.97000 412 SER B O 1
ATOM 4134 N N . VAL B 1 262 ? -6.17700 -17.41200 117.16800 1.000 89.15000 413 VAL B N 1
ATOM 4135 C CA . VAL B 1 262 ? -7.41600 -18.17900 117.23000 1.000 82.91000 413 VAL B CA 1
ATOM 4136 C C . VAL B 1 262 ? -8.63600 -17.27200 117.25500 1.000 80.69000 413 VAL B C 1
ATOM 4137 O O . VAL B 1 262 ? -9.73400 -17.69800 116.88000 1.000 72.71000 413 VAL B O 1
ATOM 4141 N N . ASP B 1 263 ? -8.47200 -16.02200 117.69400 1.000 84.70000 414 ASP B N 1
ATOM 4142 C CA . ASP B 1 263 ? -9.59500 -15.09800 117.78100 1.000 84.61000 414 ASP B CA 1
ATOM 4143 C C . ASP B 1 263 ? -10.08900 -14.64900 116.41300 1.000 80.09000 414 ASP B C 1
ATOM 4144 O O . ASP B 1 263 ? -11.20500 -14.12700 116.31300 1.000 72.10000 414 ASP B O 1
ATOM 4149 N N . GLY B 1 264 ? -9.29400 -14.84400 115.36300 1.000 81.08000 415 GLY B N 1
ATOM 4150 C CA . GLY B 1 264 ? -9.55500 -14.23700 114.07900 1.000 79.75000 415 GLY B CA 1
ATOM 4151 C C . GLY B 1 264 ? -8.89700 -12.88900 113.89100 1.000 80.97000 415 GLY B C 1
ATOM 4152 O O . GLY B 1 264 ? -8.82400 -12.40400 112.75500 1.000 79.05000 415 GLY B O 1
ATOM 4153 N N . SER B 1 265 ? -8.42200 -12.26800 114.97200 1.000 82.25000 416 SER B N 1
ATOM 4154 C CA . SER B 1 265 ? -7.64400 -11.04100 114.88300 1.000 72.38000 416 SER B CA 1
ATOM 4155 C C . SER B 1 265 ? -6.47000 -11.24100 113.93600 1.000 74.36000 416 SER B C 1
ATOM 4156 O O . SER B 1 265 ? -6.03800 -12.37500 113.70700 1.000 72.79000 416 SER B O 1
ATOM 4159 N N . TRP B 1 266 ? -5.94500 -10.15100 113.38300 1.000 75.70000 417 TRP B N 1
ATOM 4160 C CA . TRP B 1 266 ? -4.85300 -10.23800 112.42700 1.000 69.01000 417 TRP B CA 1
ATOM 4161 C C . TRP B 1 266 ? -4.00500 -8.98000 112.52300 1.000 66.61000 417 TRP B C 1
ATOM 4162 O O . TRP B 1 266 ? -4.53400 -7.88100 112.70900 1.000 70.68000 417 TRP B O 1
ATOM 4173 N N . LYS B 1 267 ? -2.69000 -9.14800 112.40200 1.000 66.50000 418 LYS B N 1
ATOM 4174 C CA . LYS B 1 267 ? -1.77100 -8.01900 112.41900 1.000 67.45000 418 LYS B CA 1
ATOM 4175 C C . LYS B 1 267 ? -0.60000 -8.32500 111.49900 1.000 57.38000 418 LYS B C 1
ATOM 4176 O O . LYS B 1 267 ? -0.18500 -9.48500 111.39900 1.000 68.97000 418 LYS B O 1
ATOM 4182 N N . PRO B 1 268 ? -0.03800 -7.31700 110.83200 1.000 53.41000 419 PRO B N 1
ATOM 4183 C CA . PRO B 1 268 ? 1.09900 -7.57400 109.93900 1.000 53.25000 419 PRO B CA 1
ATOM 4184 C C . PRO B 1 268 ? 2.24000 -8.27700 110.66000 1.000 54.84000 419 PRO B C 1
ATOM 4185 O O . PRO B 1 268 ? 2.36700 -8.22800 111.88500 1.000 72.71000 419 PRO B O 1
ATOM 4189 N N . ILE B 1 269 ? 3.08100 -8.94000 109.87200 1.000 57.76000 420 ILE B N 1
ATOM 4190 C CA . ILE B 1 269 ? 4.24800 -9.63400 110.40300 1.000 56.92000 420 ILE B CA 1
ATOM 4191 C C . ILE B 1 269 ? 5.30600 -9.76700 109.31400 1.000 60.21000 420 ILE B C 1
ATOM 4192 O O . ILE B 1 269 ? 6.49100 -9.93700 109.60400 1.000 58.65000 420 ILE B O 1
#